Protein 5EX8 (pdb70)

Sequence (414 aa):
IPNPLLGLDSTEENLYFQGIDPFTMFEEINVVRASQLHRRDRFDPVPELHSLMKEGGLTVLGTEDSTEGRTAWLATGIDEVRRQVLGSDDKFSARLLYGGTAAGITWPGFLTQYDPPEHTRLRRMVVPAFSHHRRMQKFRPRVEQIVQDSLDTIESLGGPVDFVPHFGWAIATPATCDFLGIPRDDQADDLARILLASRRTDRSDKRRTAAGNKFMTYMKQHVAQSRRGSGDDLFGIVGRENGDAITDAELTGVAAFVMGAAADQQVVARLLAAGAWLMMVEQPAQFALLRREKPETVPEWLDETMRYLTTDEKTHPRVATQDVRIGNQLVKAGDTVTCSLLAANRPNYPSAEDEEFDITREKAEHLAFGHGIHHCLGRAMAELMFKVSIPALAHRFPTLRLADPQREITLGPPPFFDVEALLLDW

InterPro domains:
  IPR001128 Cytochrome P450 [PF00067] (268-363)
  IPR002397 Cytochrome P450, B-class [PR00359] (88-99)
  IPR002397 Cytochrome P450, B-class [PR00359] (152-167)
  IPR002397 Cytochrome P450, B-class [PR00359] (188-210)
  IPR002397 Cytochrome P450, B-class [PR00359] (267-278)
  IPR002397 Cytochrome P450, B-class [PR00359] (285-312)
  IPR002397 Cytochrome P450, B-class [PR00359] (333-342)
  IPR002397 Cytochrome P450, B-class [PR00359] (342-353)
  IPR017972 Cytochrome P450, conserved site [PS00086] (335-344)
  IPR036396 Cytochrome P450 superfamily [G3DSA:1.10.630.10] (1-391)
  IPR036396 Cytochrome P450 superfamily [SSF48264] (13-379)

Nearest PDB structures (foldseek):
  5ex9-assembly1_A  TM=1.002E+00  e=5.862E-65  Streptomyces toyocaensis
  5hh3-assembly1_C  TM=9.593E-01  e=1.084E-50  Actinoplanes teichomyceticus
  5hh3-assembly1_A  TM=9.796E-01  e=7.971E-49  Actinoplanes teichomyceticus
  3o1a-assembly1_A  TM=9.294E-01  e=1.747E-32  Actinoplanes teichomyceticus
  3oo3-assembly1_A  TM=9.298E-01  e=1.167E-30  Actinoplanes teichomyceticus

Radius of gyration: 22.03 Å; Cα contacts (8 Å, |Δi|>4): 649; chains: 1; bounding box: 57×55×49 Å

Organism: Streptomyces toyocaensis (NCBI:txid55952)

B-factor: mean 35.91, std 12.53, range [13.28, 90.23]

CATH classification: 1.10.630.10

Solvent-accessible surface area: 20216 Å² total; per-residue (Å²): 166,39,77,90,160,152,34,178,61,95,51,86,39,96,106,111,177,74,28,74,102,90,80,34,20,51,86,24,8,79,40,80,6,30,99,22,0,110,23,69,101,4,28,0,17,88,112,0,43,63,26,32,160,128,31,18,13,13,81,18,5,88,37,143,59,125,148,27,111,21,4,20,0,0,7,20,61,113,26,0,114,82,1,10,51,32,138,72,22,4,5,52,63,44,68,29,46,114,110,44,60,75,75,129,52,3,45,22,24,1,5,15,67,106,69,4,47,124,2,31,177,17,0,64,45,3,14,41,136,174,61,7,138,129,26,94,86,71,0,72,100,4,0,82,74,7,0,71,65,0,89,99,108,34,33,77,6,38,0,23,67,56,0,0,57,34,0,0,25,19,0,4,1,33,15,0,36,5,66,121,140,46,7,83,64,5,31,145,13,14,91,36,27,70,72,32,230,42,110,173,155,98,83,60,11,21,86,120,7,66,70,52,0,114,108,15,0,53,133,18,6,172,28,114,29,115,19,2,0,0,6,0,5,118,106,36,34,131,51,1,72,56,51,24,0,2,11,5,0,18,85,8,5,9,54,28,2,20,65,14,3,53,10,1,1,0,1,0,3,2,10,18,51,61,76,81,38,6,40,57,5,65,112,99,67,126,77,1,108,53,26,20,35,1,0,5,7,14,0,0,19,51,1,58,17,84,34,18,10,2,66,94,78,12,144,0,40,127,67,75,0,104,58,20,6,15,0,8,0,0,4,0,1,1,0,0,55,78,40,84,35,94,100,4,86,9,53,1,74,62,139,95,16,88,25,16,12,26,20,46,24,90,41,82,48,36,19,90,10,12,10,29,7,2,0,89,10,0,0,29,17,0,6,111,65,8,79,87,16,122,25,36,54,92,158,120,130,29,84,39,7,78,25,41,3,26,6,92,43,2,67,0,29,77

Secondary structure (DSSP, 8-state):
---TTT---HHHH---TT--HHHHHHHHHHHHHHHTT-EETTEEPHHHHHHHHT-SEEEEEE-SSTT--EEEEE-SHHHHHHHHH-TTEESGGGSS-TT---SSTT-GGG--TTHHHHHHHHHGGGGSHHHHHHHHHHHHHHHHHHHHHHHHH-SSEEHIIIIIIHHHHHHHHHHTT--HHHHHHHHHHHHHHHH-S-HHHHHHHHHHHHHHHHHHHHHHTTS--SSHHHHHHHHHGGGS-HHHHHHHHHHIIIIIHHHHHHHHHHHHHHHHHSHHHHHHHHH-GGG-TTHHHHHHHHH-SS-BPPPEEESS-EEETTEEEPTT-EEEEBHHHHH-TT-SSTTTS--TT-SS----TT--STTS-TTHHHHHHHHHHHHHHHHHH-TT-EES-TTSPPPB-SSS--B---EEE-

Structure (mmCIF, N/CA/C/O backbone):
data_5EX8
#
_entry.id   5EX8
#
_cell.length_a   110.050
_cell.length_b   110.050
_cell.length_c   93.650
_cell.angle_alpha   90.00
_cell.angle_beta   90.00
_cell.angle_gamma   120.00
#
_symmetry.space_group_name_H-M   'P 31 2 1'
#
loop_
_entity.id
_entity.type
_entity.pdbx_description
1 polymer 'Cytochrome P450'
2 non-polymer 'PROTOPORPHYRIN IX CONTAINING FE'
3 non-polymer 1,2-ETHANEDIOL
4 water water
#
loop_
_atom_site.group_PDB
_atom_site.id
_atom_site.type_symbol
_atom_site.label_atom_id
_atom_site.label_alt_id
_atom_site.label_comp_id
_atom_site.label_asym_id
_atom_site.label_entity_id
_atom_site.label_seq_id
_atom_site.pdbx_PDB_ins_code
_atom_site.Cartn_x
_atom_site.Cartn_y
_atom_site.Cartn_z
_atom_site.occupancy
_atom_site.B_iso_or_equiv
_atom_site.auth_seq_id
_atom_site.auth_comp_id
_atom_site.auth_asym_id
_atom_site.auth_atom_id
_atom_site.pdbx_PDB_model_num
ATOM 1 N N . ILE A 1 11 ? 39.771 11.823 -19.507 1.00 58.24 -22 ILE A N 1
ATOM 2 C CA . ILE A 1 11 ? 40.169 11.762 -20.945 1.00 56.96 -22 ILE A CA 1
ATOM 3 C C . ILE A 1 11 ? 41.612 12.232 -21.112 1.00 54.10 -22 ILE A C 1
ATOM 4 O O . ILE A 1 11 ? 41.905 13.420 -20.934 1.00 54.71 -22 ILE A O 1
ATOM 9 N N . PRO A 1 12 ? 42.524 11.303 -21.450 1.00 51.66 -21 PRO A N 1
ATOM 10 C CA . PRO A 1 12 ? 43.896 11.710 -21.786 1.00 49.17 -21 PRO A CA 1
ATOM 11 C C . PRO A 1 12 ? 43.952 12.441 -23.128 1.00 48.70 -21 PRO A C 1
ATOM 12 O O . PRO A 1 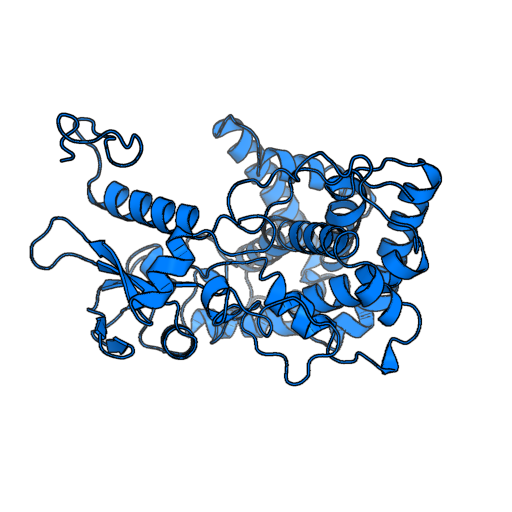12 ? 43.081 12.233 -23.982 1.00 49.92 -21 PRO A O 1
ATOM 16 N N . ASN A 1 13 ? 44.962 13.292 -23.304 1.00 47.05 -20 ASN A N 1
ATOM 17 C CA . ASN A 1 13 ? 45.164 13.997 -24.571 1.00 46.09 -20 ASN A CA 1
ATOM 18 C C . ASN A 1 13 ? 46.448 13.537 -25.286 1.00 43.65 -20 ASN A C 1
ATOM 19 O O . ASN A 1 13 ? 47.532 14.083 -25.042 1.00 43.27 -20 ASN A O 1
ATOM 24 N N . PRO A 1 14 ? 46.317 12.545 -26.191 1.00 42.44 -19 PRO A N 1
ATOM 25 C CA . PRO A 1 14 ? 47.465 11.902 -26.846 1.00 40.48 -19 PRO A CA 1
ATOM 26 C C . PRO A 1 14 ? 48.124 12.790 -27.905 1.00 39.76 -19 PRO A C 1
ATOM 27 O O . PRO A 1 14 ? 49.109 12.394 -28.526 1.00 38.97 -19 PRO A O 1
ATOM 31 N N . LEU A 1 15 ? 47.585 13.988 -28.098 1.00 39.85 -18 LEU A N 1
ATOM 32 C CA . LEU A 1 15 ? 48.209 14.966 -28.974 1.00 39.16 -18 LEU A CA 1
ATOM 33 C C . LEU A 1 15 ? 49.417 15.587 -28.278 1.00 38.20 -18 LEU A C 1
ATOM 34 O O . LEU A 1 15 ? 50.332 16.095 -28.925 1.00 38.23 -18 LEU A O 1
ATOM 39 N N . LEU A 1 16 ? 49.421 15.523 -26.952 1.00 37.41 -17 LEU A N 1
ATOM 40 C CA . LEU A 1 16 ? 50.377 16.283 -26.160 1.00 37.40 -17 LEU A CA 1
ATOM 41 C C . LEU A 1 16 ? 51.489 15.438 -25.538 1.00 36.41 -17 LEU A C 1
ATOM 42 O O . LEU A 1 16 ? 52.602 15.919 -25.359 1.00 37.64 -17 LEU A O 1
ATOM 47 N N . GLY A 1 17 ? 51.195 14.184 -25.226 1.00 35.23 -16 GLY A N 1
ATOM 48 C CA . GLY A 1 17 ? 52.133 13.337 -24.491 1.00 34.24 -16 GLY A CA 1
ATOM 49 C C . GLY A 1 17 ? 52.329 11.955 -25.083 1.00 33.15 -16 GLY A C 1
ATOM 50 O O . GLY A 1 17 ? 51.540 11.496 -25.913 1.00 32.95 -16 GLY A O 1
ATOM 51 N N . LEU A 1 18 ? 53.374 11.280 -24.612 1.00 32.74 -15 LEU A N 1
ATOM 52 C CA . LEU A 1 18 ? 53.834 10.033 -25.208 1.00 32.28 -15 LEU A CA 1
ATOM 53 C C . LEU A 1 18 ? 53.649 8.794 -24.323 1.00 32.55 -15 LEU A C 1
ATOM 54 O O . LEU A 1 18 ? 53.867 7.669 -24.780 1.00 32.61 -15 LEU A O 1
ATOM 59 N N . ASP A 1 19 ? 53.251 8.984 -23.073 1.00 33.04 -14 ASP A N 1
ATOM 60 C CA . ASP A 1 19 ? 53.163 7.849 -22.160 1.00 34.01 -14 ASP A CA 1
ATOM 61 C C . ASP A 1 19 ? 51.978 6.913 -22.435 1.00 34.64 -14 ASP A C 1
ATOM 62 O O . ASP A 1 19 ? 50.815 7.284 -22.223 1.00 34.61 -14 ASP A O 1
ATOM 67 N N . SER A 1 20 ? 52.305 5.701 -22.891 1.00 35.00 -13 SER A N 1
ATOM 68 C CA . SER A 1 20 ? 51.326 4.670 -23.243 1.00 36.55 -13 SER A CA 1
ATOM 69 C C . SER A 1 20 ? 50.332 4.379 -22.125 1.00 36.95 -13 SER A C 1
ATOM 70 O O . SER A 1 20 ? 49.121 4.315 -22.359 1.00 37.47 -13 SER A O 1
ATOM 73 N N . THR A 1 21 ? 50.853 4.205 -20.912 1.00 36.69 -12 THR A N 1
ATOM 74 C CA . THR A 1 21 ? 50.022 3.893 -19.752 1.00 37.85 -12 THR A CA 1
ATOM 75 C C . THR A 1 21 ? 49.024 5.017 -19.462 1.00 38.47 -12 THR A C 1
ATOM 76 O O . THR A 1 21 ? 47.840 4.758 -19.203 1.00 39.58 -12 THR A O 1
ATOM 80 N N . GLU A 1 22 ? 49.512 6.256 -19.563 1.00 38.19 -11 GLU A N 1
ATOM 81 C CA A GLU A 1 22 ? 48.697 7.438 -19.309 0.50 38.83 -11 GLU A CA 1
ATOM 82 C CA B GLU A 1 22 ? 48.712 7.452 -19.321 0.50 38.91 -11 GLU A CA 1
ATOM 83 C C . GLU A 1 22 ? 47.681 7.663 -20.424 1.00 39.94 -11 GLU A C 1
ATOM 84 O O . GLU A 1 22 ? 46.596 8.189 -20.178 1.00 41.51 -11 GLU A O 1
ATOM 95 N N . ASN A 1 23 ? 48.038 7.268 -21.643 1.00 39.35 -10 ASN A N 1
ATOM 96 C CA . ASN A 1 23 ? 47.233 7.562 -22.832 1.00 40.05 -10 ASN A CA 1
ATOM 97 C C . ASN A 1 23 ? 46.098 6.591 -23.139 1.00 40.98 -10 ASN A C 1
ATOM 98 O O . ASN A 1 23 ? 45.230 6.892 -23.963 1.00 41.79 -10 ASN A O 1
ATOM 103 N N . LEU A 1 24 ? 46.101 5.436 -22.478 1.00 40.48 -9 LEU A N 1
ATOM 104 C CA . LEU A 1 24 ? 45.070 4.435 -22.716 1.00 41.95 -9 LEU A CA 1
ATOM 105 C C . LEU A 1 24 ? 43.676 5.043 -22.616 1.00 43.63 -9 LEU A C 1
ATOM 106 O O . LEU A 1 24 ? 43.302 5.622 -21.596 1.00 43.94 -9 LEU A O 1
ATOM 111 N N . TYR A 1 25 ? 42.934 4.932 -23.710 1.00 44.89 -8 TYR A N 1
ATOM 112 C CA . TYR A 1 25 ? 41.545 5.349 -23.747 1.00 47.07 -8 TYR A CA 1
ATOM 113 C C . TYR A 1 25 ? 40.772 4.566 -24.800 1.00 48.60 -8 TYR A C 1
ATOM 114 O O . TYR A 1 25 ? 41.279 4.301 -25.887 1.00 48.09 -8 TYR A O 1
ATOM 123 N N . PHE A 1 26 ? 39.548 4.192 -24.447 1.00 50.81 -7 PHE A N 1
ATOM 124 C CA . PHE A 1 26 ? 38.571 3.654 -25.385 1.00 53.11 -7 PHE A CA 1
ATOM 125 C C . PHE A 1 26 ? 37.181 3.971 -24.836 1.00 56.11 -7 PHE A C 1
ATOM 126 O O . PHE A 1 26 ? 37.008 4.097 -23.617 1.00 56.29 -7 PHE A O 1
ATOM 134 N N . GLN A 1 27 ? 36.202 4.116 -25.727 1.00 58.32 -6 GLN A N 1
ATOM 135 C CA . GLN A 1 27 ? 34.828 4.386 -25.314 1.00 61.87 -6 GLN A CA 1
ATOM 136 C C . GLN A 1 27 ? 34.346 3.315 -24.330 1.00 63.60 -6 GLN A C 1
ATOM 137 O O . GLN A 1 27 ? 34.399 2.120 -24.628 1.00 64.20 -6 GLN A O 1
ATOM 143 N N . GLY A 1 28 ? 33.909 3.754 -23.151 1.00 64.47 -5 GLY A N 1
ATOM 144 C CA . GLY A 1 28 ? 33.432 2.846 -22.107 1.00 66.35 -5 GLY A CA 1
ATOM 145 C C . GLY A 1 28 ? 34.469 2.442 -21.071 1.00 63.57 -5 GLY A C 1
ATOM 146 O O . GLY A 1 28 ? 34.206 1.575 -20.237 1.00 64.90 -5 GLY A O 1
ATOM 147 N N . ILE A 1 29 ? 35.652 3.056 -21.123 1.00 59.75 -4 ILE A N 1
ATOM 148 C CA . ILE A 1 29 ? 36.695 2.811 -20.118 1.00 56.87 -4 ILE A CA 1
ATOM 149 C C . ILE A 1 29 ? 36.242 3.345 -18.755 1.00 58.00 -4 ILE A C 1
ATOM 150 O O . ILE A 1 29 ? 35.563 4.372 -18.686 1.00 59.56 -4 ILE A O 1
ATOM 155 N N . ASP A 1 30 ? 36.588 2.635 -17.683 1.00 57.29 -3 ASP A N 1
ATOM 156 C CA . ASP A 1 30 ? 36.267 3.108 -16.342 1.00 58.26 -3 ASP A CA 1
ATOM 157 C C . ASP A 1 30 ? 37.329 4.106 -15.891 1.00 55.22 -3 ASP A C 1
ATOM 158 O O . ASP A 1 30 ? 38.510 3.751 -15.791 1.00 52.35 -3 ASP A O 1
ATOM 163 N N . PRO A 1 31 ? 36.918 5.367 -15.644 1.00 56.42 -2 PRO A N 1
ATOM 164 C CA . PRO A 1 31 ? 37.857 6.419 -15.234 1.00 53.99 -2 PRO A CA 1
ATOM 165 C C . PRO A 1 31 ? 38.504 6.140 -13.875 1.00 52.78 -2 PRO A C 1
ATOM 166 O O . PRO A 1 31 ? 39.704 6.394 -13.707 1.00 50.12 -2 PRO A O 1
ATOM 170 N N . PHE A 1 32 ? 37.727 5.614 -12.926 1.00 54.81 -1 PHE A N 1
ATOM 171 C CA . PHE A 1 32 ? 38.260 5.301 -11.600 1.00 53.99 -1 PHE A CA 1
ATOM 172 C C . PHE A 1 32 ? 39.291 4.169 -11.652 1.00 51.06 -1 PHE A C 1
ATOM 173 O O . PHE A 1 32 ? 40.360 4.283 -11.054 1.00 48.56 -1 PHE A O 1
ATOM 181 N N . THR A 1 33 ? 38.969 3.096 -12.376 1.00 51.76 0 THR A N 1
ATOM 182 C CA . THR A 1 33 ? 39.918 2.009 -12.614 1.00 49.78 0 THR A CA 1
ATOM 183 C C . THR A 1 33 ? 41.239 2.556 -13.164 1.00 46.67 0 THR A C 1
ATOM 184 O O . THR A 1 33 ? 42.312 2.134 -12.744 1.00 44.27 0 THR A O 1
ATOM 188 N N . MET A 1 34 ? 41.147 3.514 -14.082 1.00 46.96 1 MET A N 1
ATOM 189 C CA . MET A 1 34 ? 42.331 4.118 -14.688 1.00 44.95 1 MET A CA 1
ATOM 190 C C . MET A 1 34 ? 43.163 4.960 -13.715 1.00 43.47 1 MET A C 1
ATOM 191 O O . MET A 1 34 ? 44.389 4.920 -13.759 1.00 41.03 1 MET A O 1
ATOM 196 N N . PHE A 1 35 ? 42.491 5.726 -12.858 1.00 45.16 2 PHE A N 1
ATOM 197 C CA . PHE A 1 35 ? 43.161 6.493 -11.805 1.00 44.55 2 PHE A CA 1
ATOM 198 C C . PHE A 1 35 ? 43.974 5.578 -10.875 1.00 42.86 2 PHE A C 1
ATOM 199 O O . PHE A 1 35 ? 45.148 5.838 -10.604 1.00 40.70 2 PHE A O 1
ATOM 207 N N . GLU A 1 36 ? 43.337 4.518 -10.388 1.00 43.92 3 GLU A N 1
ATOM 208 C CA . GLU A 1 36 ? 43.983 3.562 -9.501 1.00 43.27 3 GLU A CA 1
ATOM 209 C C . GLU A 1 36 ? 45.169 2.881 -10.180 1.00 40.70 3 GLU A C 1
ATOM 210 O O . GLU A 1 36 ? 46.250 2.780 -9.595 1.00 38.63 3 GLU A O 1
ATOM 216 N N . GLU A 1 37 ? 44.972 2.445 -11.421 1.00 40.68 4 GLU A N 1
ATOM 217 C CA . GLU A 1 37 ? 46.005 1.700 -12.124 1.00 39.47 4 GLU A CA 1
ATOM 218 C C . GLU A 1 37 ? 47.227 2.543 -12.500 1.00 36.86 4 GLU A C 1
ATOM 219 O O . GLU A 1 37 ? 48.355 2.077 -12.346 1.00 35.40 4 GLU A O 1
ATOM 225 N N . ILE A 1 38 ? 47.032 3.778 -12.961 1.00 36.39 5 ILE A N 1
ATOM 226 C CA . ILE A 1 38 ? 48.204 4.596 -13.266 1.00 34.41 5 ILE A CA 1
ATOM 227 C C . ILE A 1 38 ? 49.003 4.979 -12.005 1.00 32.57 5 ILE A C 1
ATOM 228 O O . ILE A 1 38 ? 50.226 5.049 -12.054 1.00 31.03 5 ILE A O 1
ATOM 233 N N . ASN A 1 39 ? 48.317 5.203 -10.886 1.00 32.82 6 ASN A N 1
ATOM 234 C CA . ASN A 1 39 ? 49.011 5.461 -9.627 1.00 31.93 6 ASN A CA 1
ATOM 235 C C . ASN A 1 39 ? 49.809 4.262 -9.111 1.00 30.38 6 ASN A C 1
ATOM 236 O O . ASN A 1 39 ? 50.915 4.437 -8.605 1.00 28.92 6 ASN A O 1
ATOM 241 N N . VAL A 1 40 ? 49.262 3.056 -9.286 1.00 30.55 7 VAL A N 1
ATOM 242 C CA . VAL A 1 40 ? 50.004 1.814 -9.008 1.00 29.54 7 VAL A CA 1
ATOM 243 C C . VAL A 1 40 ? 51.256 1.724 -9.897 1.00 28.17 7 VAL A C 1
ATOM 244 O O . VAL A 1 40 ? 52.344 1.400 -9.410 1.00 27.20 7 VAL A O 1
ATOM 248 N N . VAL A 1 41 ? 51.109 2.050 -11.183 1.00 28.05 8 VAL A N 1
ATOM 249 C CA . VAL A 1 41 ? 52.245 2.068 -12.110 1.00 27.39 8 VAL A CA 1
ATOM 250 C C . VAL A 1 41 ? 53.284 3.118 -11.692 1.00 26.89 8 VAL A C 1
ATOM 251 O O . VAL A 1 41 ? 54.489 2.847 -11.701 1.00 27.13 8 VAL A O 1
ATOM 255 N N . ARG A 1 42 ? 52.824 4.306 -11.320 1.00 26.97 9 ARG A N 1
ATOM 256 C CA . ARG A 1 42 ? 53.740 5.353 -10.858 1.00 26.65 9 ARG A CA 1
ATOM 257 C C . ARG A 1 42 ? 54.508 4.922 -9.621 1.00 25.55 9 ARG A C 1
ATOM 258 O O . ARG A 1 42 ? 55.723 5.104 -9.561 1.00 24.97 9 ARG A O 1
ATOM 266 N N . ALA A 1 43 ? 53.794 4.367 -8.638 1.00 25.01 10 ALA A N 1
ATOM 267 C CA . ALA A 1 43 ? 54.430 3.878 -7.414 1.00 24.47 10 ALA A CA 1
ATOM 268 C C . ALA A 1 43 ? 55.452 2.814 -7.743 1.00 23.50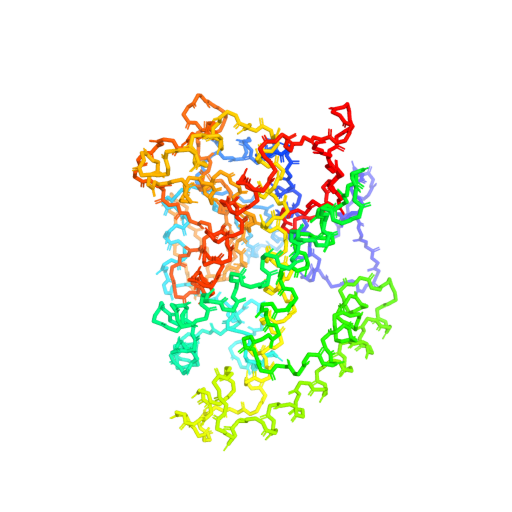 10 ALA A C 1
ATOM 269 O O . ALA A 1 43 ? 56.525 2.762 -7.137 1.00 23.00 10 ALA A O 1
ATOM 271 N N . SER A 1 44 ? 55.125 1.966 -8.720 1.00 23.48 11 SER A N 1
ATOM 272 C CA . SER A 1 44 ? 56.021 0.891 -9.109 1.00 23.50 11 SER A CA 1
ATOM 273 C C . SER A 1 44 ? 57.289 1.398 -9.807 1.00 23.50 11 SER A C 1
ATOM 274 O O . SER A 1 44 ? 58.405 0.962 -9.487 1.00 23.32 11 SER A O 1
ATOM 277 N N . GLN A 1 45 ? 57.120 2.316 -10.754 1.00 23.81 12 GLN A N 1
ATOM 278 C CA . GLN A 1 45 ? 58.258 2.949 -11.424 1.00 24.59 12 GLN A CA 1
ATOM 279 C C . GLN A 1 45 ? 59.238 3.570 -10.417 1.00 24.04 12 GLN A C 1
ATOM 280 O O . GLN A 1 45 ? 60.459 3.434 -10.564 1.00 23.89 12 GLN A O 1
ATOM 286 N N . LEU A 1 46 ? 58.688 4.219 -9.388 1.00 23.72 13 LEU A N 1
ATOM 287 C CA . LEU A 1 46 ? 59.481 4.886 -8.351 1.00 23.77 13 LEU A CA 1
ATOM 288 C C . LEU A 1 46 ? 60.262 3.915 -7.479 1.00 23.71 13 LEU A C 1
ATOM 289 O O . LEU A 1 46 ? 61.208 4.315 -6.778 1.00 24.01 13 LEU A O 1
ATOM 294 N N . HIS A 1 47 ? 59.886 2.635 -7.529 1.00 23.02 14 HIS A N 1
ATOM 295 C CA . HIS A 1 47 ? 60.529 1.631 -6.685 1.00 22.41 14 HIS A CA 1
ATOM 296 C C . HIS A 1 47 ? 61.254 0.538 -7.451 1.00 23.24 14 HIS A C 1
ATOM 297 O O . HIS A 1 47 ? 61.477 -0.562 -6.943 1.00 23.09 14 HIS A O 1
ATOM 304 N N . ARG A 1 48 ? 61.632 0.863 -8.682 1.00 23.66 15 ARG A N 1
ATOM 305 C CA . ARG A 1 48 ? 62.680 0.132 -9.365 1.00 24.62 15 ARG A CA 1
ATOM 306 C C . ARG A 1 48 ? 63.994 0.505 -8.681 1.00 24.80 15 ARG A C 1
ATOM 307 O O . ARG A 1 48 ? 64.024 1.389 -7.799 1.00 23.37 15 ARG A O 1
ATOM 315 N N . ARG A 1 49 ? 65.065 -0.185 -9.056 1.00 24.85 16 ARG A N 1
ATOM 316 C CA . ARG A 1 49 ? 66.342 0.004 -8.404 1.00 26.32 16 ARG A CA 1
ATOM 317 C C . ARG A 1 49 ? 67.439 0.294 -9.412 1.00 28.63 16 ARG A C 1
ATOM 318 O O . ARG A 1 49 ? 67.363 -0.087 -10.588 1.00 28.50 16 ARG A O 1
ATOM 326 N N . ASP A 1 50 ? 68.442 1.016 -8.933 1.00 30.82 17 ASP A N 1
ATOM 327 C CA . ASP A 1 50 ? 69.639 1.315 -9.703 1.00 34.46 17 ASP A CA 1
ATOM 328 C C . ASP A 1 50 ? 70.693 0.554 -8.942 1.00 35.91 17 ASP A C 1
ATOM 329 O O . ASP A 1 50 ? 71.213 1.031 -7.938 1.00 36.42 17 ASP A O 1
ATOM 334 N N . ARG A 1 51 ? 70.970 -0.657 -9.415 1.00 37.45 18 ARG A N 1
ATOM 335 C CA . ARG A 1 51 ? 71.698 -1.668 -8.646 1.00 38.99 18 ARG A CA 1
ATOM 336 C C . ARG A 1 51 ? 71.035 -1.857 -7.276 1.00 36.76 18 ARG A C 1
ATOM 337 O O . ARG A 1 51 ? 69.877 -2.252 -7.228 1.00 34.50 18 ARG A O 1
ATOM 345 N N . PHE A 1 52 ? 71.725 -1.553 -6.177 1.00 25.25 19 PHE A N 1
ATOM 346 C CA . PHE A 1 52 ? 71.109 -1.628 -4.847 1.00 24.74 19 PHE A CA 1
ATOM 347 C C . PHE A 1 52 ? 70.416 -0.331 -4.408 1.00 24.31 19 PHE A C 1
ATOM 348 O O . PHE A 1 52 ? 69.839 -0.267 -3.322 1.00 24.02 19 PHE A O 1
ATOM 356 N N . ASP A 1 53 ? 70.458 0.691 -5.257 1.00 24.92 20 ASP A N 1
ATOM 357 C CA . ASP A 1 53 ? 70.066 2.043 -4.840 1.00 24.62 20 ASP A CA 1
ATOM 358 C C . ASP A 1 53 ? 68.666 2.471 -5.300 1.00 23.62 20 ASP A C 1
ATOM 359 O O . ASP A 1 53 ? 68.118 1.902 -6.251 1.00 23.56 20 ASP A O 1
ATOM 364 N N . PRO A 1 54 ? 68.074 3.475 -4.621 1.00 23.05 21 PRO A N 1
ATOM 365 C CA . PRO A 1 54 ? 66.857 4.074 -5.168 1.00 22.32 21 PRO A CA 1
ATOM 366 C C . PRO A 1 54 ? 67.157 4.699 -6.532 1.00 23.21 21 PRO A C 1
ATOM 367 O O . PRO A 1 54 ? 68.293 5.103 -6.784 1.00 24.05 21 PRO A O 1
ATOM 371 N N . VAL A 1 55 ? 66.160 4.776 -7.403 1.00 22.93 22 VAL A N 1
ATOM 372 C CA . VAL A 1 55 ? 66.356 5.402 -8.718 1.00 24.22 22 VAL A CA 1
ATOM 373 C C . VAL A 1 55 ? 66.313 6.922 -8.548 1.00 25.06 22 VAL A C 1
ATOM 374 O O . VAL A 1 55 ? 65.766 7.401 -7.554 1.00 24.43 22 VAL A O 1
ATOM 378 N N . PRO A 1 56 ? 66.908 7.679 -9.492 1.00 26.71 23 PRO A N 1
ATOM 379 C CA . PRO A 1 56 ? 66.949 9.139 -9.322 1.00 28.21 23 PRO A CA 1
ATOM 380 C C . PRO A 1 56 ? 65.591 9.800 -9.069 1.00 28.52 23 PRO A C 1
ATOM 381 O O . PRO A 1 56 ? 65.535 10.751 -8.303 1.00 29.33 23 PRO A O 1
ATOM 385 N N . GLU A 1 57 ? 64.515 9.294 -9.681 1.00 28.75 24 GLU A N 1
ATOM 386 C CA . GLU A 1 57 ? 63.176 9.876 -9.504 1.00 29.26 24 GLU A CA 1
ATOM 387 C C . GLU A 1 57 ? 62.712 9.801 -8.046 1.00 28.59 24 GLU A C 1
ATOM 388 O O . GLU A 1 57 ? 62.087 10.742 -7.538 1.00 28.98 24 GLU A O 1
ATOM 394 N N . LEU A 1 58 ? 62.999 8.683 -7.380 1.00 26.93 25 LEU A N 1
ATOM 395 C CA . LEU A 1 58 ? 62.640 8.560 -5.970 1.00 26.42 25 LEU A CA 1
ATOM 396 C C . LEU A 1 58 ? 63.513 9.468 -5.102 1.00 27.08 25 LEU A C 1
ATOM 397 O O . LEU A 1 58 ? 63.010 10.115 -4.194 1.00 27.51 25 LEU A O 1
ATOM 402 N N . HIS A 1 59 ? 64.810 9.497 -5.389 1.00 27.93 26 HIS A N 1
ATOM 403 C CA . HIS A 1 59 ? 65.745 10.379 -4.696 1.00 29.23 26 HIS A CA 1
ATOM 404 C C . HIS A 1 59 ? 65.309 11.838 -4.776 1.00 30.74 26 HIS A C 1
ATOM 405 O O . HIS A 1 59 ? 65.376 12.564 -3.781 1.00 32.07 26 HIS A O 1
ATOM 412 N N . SER A 1 60 ? 64.849 12.255 -5.954 1.00 30.92 27 SER A N 1
ATOM 413 C CA . SER A 1 60 ? 64.354 13.611 -6.160 1.00 32.70 27 SER A CA 1
ATOM 414 C C . SER A 1 60 ? 63.086 13.853 -5.369 1.00 32.13 27 SER A C 1
ATOM 415 O O . SER A 1 60 ? 62.926 14.904 -4.764 1.00 33.08 27 SER A O 1
ATOM 418 N N . LEU A 1 61 ? 62.196 12.865 -5.370 1.00 30.52 28 LEU A N 1
ATOM 419 C CA . LEU A 1 61 ? 60.914 12.983 -4.702 1.00 30.63 28 LEU A CA 1
ATOM 420 C C . LEU A 1 61 ? 61.106 13.094 -3.198 1.00 30.04 28 LEU A C 1
ATOM 421 O O . LEU A 1 61 ? 60.390 13.841 -2.521 1.00 31.29 28 LEU A O 1
ATOM 426 N N . MET A 1 62 ? 62.090 12.360 -2.687 1.00 28.34 29 MET A N 1
ATOM 427 C CA . MET A 1 62 ? 62.408 12.372 -1.256 1.00 27.73 29 MET A CA 1
ATOM 428 C C . MET A 1 62 ? 62.792 13.771 -0.762 1.00 29.45 29 MET A C 1
ATOM 429 O O . MET A 1 62 ? 62.481 14.134 0.370 1.00 29.89 29 MET A O 1
ATOM 434 N N . LYS A 1 63 ? 63.459 14.535 -1.622 1.00 29.84 30 LYS A N 1
ATOM 435 C CA . LYS A 1 63 ? 63.913 15.885 -1.305 1.00 32.87 30 LYS A CA 1
ATOM 436 C C . LYS A 1 63 ? 62.753 16.873 -1.188 1.00 33.91 30 LYS A C 1
ATOM 437 O O . LYS A 1 63 ? 62.890 17.920 -0.566 1.00 35.39 30 LYS A O 1
ATOM 443 N N . GLU A 1 64 ? 61.610 16.518 -1.774 1.00 33.45 31 GLU A N 1
ATOM 444 C CA . GLU A 1 64 ? 60.446 17.405 -1.808 1.00 35.62 31 GLU A CA 1
ATOM 445 C C . GLU A 1 64 ? 59.783 17.570 -0.443 1.00 35.94 31 GLU A C 1
ATOM 446 O O . GLU A 1 64 ? 59.138 18.586 -0.185 1.00 37.72 31 GLU A O 1
ATOM 452 N N . GLY A 1 65 ? 59.981 16.589 0.433 1.00 34.26 32 GLY A N 1
ATOM 453 C CA . GLY A 1 65 ? 59.267 16.519 1.703 1.00 35.05 32 GLY A CA 1
ATOM 454 C C . GLY A 1 65 ? 58.887 15.086 2.005 1.00 33.03 32 GLY A C 1
ATOM 455 O O . GLY A 1 65 ? 59.066 14.194 1.164 1.00 32.01 32 GLY A O 1
ATOM 456 N N . GLY A 1 66 ? 58.361 14.860 3.205 1.00 33.33 33 GLY A N 1
ATOM 457 C CA . GLY A 1 66 ? 58.053 13.509 3.674 1.00 31.12 33 GLY A CA 1
ATOM 458 C C . GLY A 1 66 ? 56.811 12.868 3.084 1.00 30.46 33 GLY A C 1
ATOM 459 O O . GLY A 1 66 ? 56.605 11.661 3.238 1.00 28.85 33 GLY A O 1
ATOM 460 N N . LEU A 1 67 ? 55.983 13.669 2.419 1.00 31.59 34 LEU A N 1
ATOM 461 C CA . LEU A 1 67 ? 54.729 13.198 1.834 1.00 31.66 34 LEU A CA 1
ATOM 462 C C . LEU A 1 67 ? 54.441 14.000 0.580 1.00 32.80 34 LEU A C 1
ATOM 463 O O . LEU A 1 67 ? 54.315 15.227 0.642 1.00 34.39 34 LEU A O 1
ATOM 468 N N . THR A 1 68 ? 54.339 13.312 -0.556 1.00 31.74 35 THR A N 1
ATOM 469 C CA . THR A 1 68 ? 54.100 13.982 -1.836 1.00 33.39 35 THR A CA 1
ATOM 470 C C . THR A 1 68 ? 52.929 13.362 -2.567 1.00 33.45 35 THR A C 1
ATOM 471 O O . THR A 1 68 ? 52.509 12.253 -2.250 1.00 32.08 35 THR A O 1
ATOM 475 N N . VAL A 1 69 ? 52.421 14.095 -3.552 1.00 35.84 36 VAL A N 1
ATOM 476 C CA . VAL A 1 69 ? 51.312 13.659 -4.386 1.00 37.01 36 VAL A CA 1
ATOM 477 C C . VAL A 1 69 ? 51.837 12.743 -5.495 1.00 36.30 36 VAL A C 1
ATOM 478 O O . VAL A 1 69 ? 52.605 13.173 -6.364 1.00 36.67 36 VAL A O 1
ATOM 482 N N . LEU A 1 70 ? 51.436 11.476 -5.443 1.00 35.32 37 LEU A N 1
ATOM 483 C CA . LEU A 1 70 ? 51.655 10.560 -6.559 1.00 35.26 37 LEU A CA 1
ATOM 484 C C . LEU A 1 70 ? 50.746 10.933 -7.711 1.00 37.41 37 LEU A C 1
ATOM 485 O O . LEU A 1 70 ? 51.169 10.954 -8.862 1.00 38.09 37 LEU A O 1
ATOM 490 N N . GLY A 1 71 ? 49.488 11.213 -7.390 1.00 39.11 38 GLY A N 1
ATOM 491 C CA . GLY A 1 71 ? 48.485 11.476 -8.404 1.00 41.92 38 GLY A CA 1
ATOM 492 C C . GLY A 1 71 ? 47.175 11.932 -7.812 1.00 44.48 38 GLY A C 1
ATOM 493 O O . GLY A 1 71 ? 46.933 11.791 -6.612 1.00 43.06 38 GLY A O 1
ATOM 494 N N . THR A 1 72 ? 46.316 12.461 -8.674 1.00 48.25 39 THR A N 1
ATOM 495 C CA . THR A 1 72 ? 45.075 13.079 -8.240 1.00 51.98 39 THR A CA 1
ATOM 496 C C . THR A 1 72 ? 43.948 12.720 -9.219 1.00 55.20 39 THR A C 1
ATOM 497 O O . THR A 1 72 ? 44.205 12.401 -10.382 1.00 56.17 39 THR A O 1
ATOM 501 N N . GLU A 1 73 ? 42.705 12.740 -8.750 1.00 57.69 40 GLU A N 1
ATOM 502 C CA . GLU A 1 73 ? 41.575 12.412 -9.613 1.00 61.14 40 GLU A CA 1
ATOM 503 C C . GLU A 1 73 ? 41.118 13.674 -10.348 1.00 64.97 40 GLU A C 1
ATOM 504 O O . GLU A 1 73 ? 41.277 14.782 -9.834 1.00 65.68 40 GLU A O 1
ATOM 510 N N . ASP A 1 74 ? 40.557 13.503 -11.546 1.00 68.05 41 ASP A N 1
ATOM 511 C CA . ASP A 1 74 ? 40.167 14.630 -12.406 1.00 72.17 41 ASP A CA 1
ATOM 512 C C . ASP A 1 74 ? 39.062 15.514 -11.807 1.00 75.26 41 ASP A C 1
ATOM 513 O O . ASP A 1 74 ? 38.885 16.673 -12.208 1.00 78.07 41 ASP A O 1
ATOM 518 N N . SER A 1 75 ? 38.338 14.941 -10.847 1.00 74.85 42 SER A N 1
ATOM 519 C CA . SER A 1 75 ? 37.161 15.544 -10.230 1.00 77.92 42 SER A CA 1
ATOM 520 C C . SER A 1 75 ? 37.489 16.753 -9.351 1.00 78.07 42 SER A C 1
ATOM 521 O O . SER A 1 75 ? 38.588 16.852 -8.801 1.00 75.30 42 SER A O 1
ATOM 524 N N . THR A 1 76 ? 36.535 17.678 -9.247 1.00 81.89 43 THR A N 1
ATOM 525 C CA . THR A 1 76 ? 36.502 18.636 -8.143 1.00 82.47 43 THR A CA 1
ATOM 526 C C . THR A 1 76 ? 36.227 17.794 -6.892 1.00 80.15 43 THR A C 1
ATOM 527 O O . THR A 1 76 ? 35.279 16.996 -6.867 1.00 81.31 43 THR A O 1
ATOM 531 N N . GLU A 1 77 ? 37.066 17.961 -5.871 1.00 77.06 44 GLU A N 1
ATOM 532 C CA . GLU A 1 77 ? 36.963 17.183 -4.631 1.00 74.50 44 GLU A CA 1
ATOM 533 C C . GLU A 1 77 ? 37.019 15.678 -4.921 1.00 71.43 44 GLU A C 1
ATOM 534 O O . GLU A 1 77 ? 36.190 14.898 -4.438 1.00 72.08 44 GLU A O 1
ATOM 540 N N . GLY A 1 78 ? 37.997 15.289 -5.733 1.00 68.19 45 GLY A N 1
ATOM 541 C CA . GLY A 1 78 ? 38.268 13.886 -6.007 1.00 64.34 45 GLY A CA 1
ATOM 542 C C . GLY A 1 78 ? 39.419 13.398 -5.155 1.00 59.37 45 GLY A C 1
ATOM 543 O O . GLY A 1 78 ? 40.010 14.163 -4.388 1.00 58.63 45 GLY A O 1
ATOM 544 N N . ARG A 1 79 ? 39.750 12.121 -5.308 1.00 55.99 46 ARG A N 1
ATOM 545 C CA . ARG A 1 79 ? 40.738 11.473 -4.456 1.00 51.43 46 ARG A CA 1
ATOM 546 C C . ARG A 1 79 ? 42.176 11.817 -4.840 1.00 48.04 46 ARG A C 1
ATOM 547 O O . ARG A 1 79 ? 42.476 12.056 -6.008 1.00 48.15 46 ARG A O 1
ATOM 555 N N . THR A 1 80 ? 43.046 11.852 -3.834 1.00 44.66 47 THR A N 1
ATOM 556 C CA . THR A 1 80 ? 44.484 11.996 -4.028 1.00 41.69 47 THR A CA 1
ATOM 557 C C . THR A 1 80 ? 45.215 10.739 -3.552 1.00 38.44 47 THR A C 1
ATOM 558 O O . THR A 1 80 ? 44.900 10.197 -2.491 1.00 37.58 47 THR A O 1
ATOM 562 N N . ALA A 1 81 ? 46.184 10.287 -4.348 1.00 36.35 48 ALA A N 1
ATOM 563 C CA . ALA A 1 81 ? 47.114 9.245 -3.943 1.00 33.64 48 ALA A CA 1
ATOM 564 C C . ALA A 1 81 ? 48.451 9.867 -3.521 1.00 32.23 48 ALA A C 1
ATOM 565 O O . ALA A 1 81 ? 49.064 10.634 -4.269 1.00 32.29 48 ALA A O 1
ATOM 567 N N . TRP A 1 82 ? 48.879 9.539 -2.308 1.00 30.92 49 TRP A N 1
ATOM 568 C CA . TRP A 1 82 ? 50.075 10.101 -1.709 1.00 30.28 49 TRP A CA 1
ATOM 569 C C . TRP A 1 82 ? 51.142 9.021 -1.559 1.00 28.37 49 TRP A C 1
ATOM 570 O O . TRP A 1 82 ? 50.828 7.830 -1.371 1.00 27.64 49 TRP A O 1
ATOM 581 N N . LEU A 1 83 ? 52.398 9.452 -1.615 1.00 27.82 50 LEU A N 1
ATOM 582 C CA . LEU A 1 83 ? 53.537 8.624 -1.235 1.00 26.12 50 LEU A CA 1
ATOM 583 C C . LEU A 1 83 ? 54.213 9.212 -0.005 1.00 26.32 50 LEU A C 1
ATOM 584 O O . LEU A 1 83 ? 54.594 10.387 0.003 1.00 26.69 50 LEU A O 1
ATOM 589 N N . ALA A 1 84 ? 54.367 8.389 1.027 1.00 26.14 51 ALA A N 1
ATOM 590 C CA . ALA A 1 84 ? 55.102 8.771 2.225 1.00 26.93 51 ALA A CA 1
ATOM 591 C C . ALA A 1 84 ? 56.526 8.237 2.126 1.00 25.95 51 ALA A C 1
ATOM 592 O O . ALA A 1 84 ? 56.726 7.051 1.891 1.00 24.98 51 ALA A O 1
ATOM 594 N N . THR A 1 85 ? 57.508 9.122 2.291 1.00 26.92 52 THR A N 1
ATOM 595 C CA . THR A 1 85 ? 58.926 8.770 2.126 1.00 26.40 52 THR A CA 1
ATOM 596 C C . THR A 1 85 ? 59.723 9.066 3.393 1.00 27.36 52 THR A C 1
ATOM 597 O O . THR A 1 85 ? 60.766 8.450 3.641 1.00 26.75 52 THR A O 1
ATOM 601 N N . GLY A 1 86 ? 59.236 10.025 4.185 1.00 28.79 53 GLY A N 1
ATOM 602 C CA . GLY A 1 86 ? 59.874 10.367 5.456 1.00 30.48 53 GLY A CA 1
ATOM 603 C C . GLY A 1 86 ? 59.616 9.278 6.477 1.00 30.69 53 GLY A C 1
ATOM 604 O O . GLY A 1 86 ? 58.512 8.746 6.554 1.00 29.98 53 GLY A O 1
ATOM 605 N N . ILE A 1 87 ? 60.640 8.938 7.255 1.00 31.56 54 ILE A N 1
ATOM 606 C CA . ILE A 1 87 ? 60.491 7.980 8.350 1.00 32.37 54 ILE A CA 1
ATOM 607 C C . ILE A 1 87 ? 59.324 8.332 9.281 1.00 33.05 54 ILE A C 1
ATOM 608 O O . ILE A 1 87 ? 58.513 7.465 9.615 1.00 32.78 54 ILE A O 1
ATOM 613 N N . ASP A 1 88 ? 59.241 9.602 9.678 1.00 34.38 55 ASP A N 1
ATOM 614 C CA . ASP A 1 88 ? 58.182 10.073 10.565 1.00 35.46 55 ASP A CA 1
ATOM 615 C C . ASP A 1 88 ? 56.802 9.871 9.932 1.00 34.17 55 ASP A C 1
ATOM 616 O O . ASP A 1 88 ? 55.888 9.390 10.588 1.00 34.22 55 ASP A O 1
ATOM 621 N N . GLU A 1 89 ? 56.666 10.229 8.657 1.00 32.96 56 GLU A N 1
ATOM 622 C CA . GLU A 1 89 ? 55.388 10.112 7.953 1.00 32.42 56 GLU A CA 1
ATOM 623 C C . GLU A 1 89 ? 54.976 8.654 7.760 1.00 30.77 56 GLU A C 1
ATOM 624 O O . GLU A 1 89 ? 53.798 8.321 7.897 1.00 30.82 56 GLU A O 1
ATOM 630 N N . VAL A 1 90 ? 55.952 7.800 7.448 1.00 29.34 57 VAL A N 1
ATOM 631 C CA . VAL A 1 90 ? 55.701 6.376 7.191 1.00 28.26 57 VAL A CA 1
ATOM 632 C C . VAL A 1 90 ? 55.217 5.687 8.457 1.00 29.27 57 VAL A C 1
ATOM 633 O O . VAL A 1 90 ? 54.189 4.992 8.435 1.00 29.53 57 VAL A O 1
ATOM 637 N N . ARG A 1 91 ? 55.926 5.916 9.570 1.00 30.33 58 ARG A N 1
ATOM 638 C CA A ARG A 1 91 ? 55.531 5.354 10.864 0.70 31.48 58 ARG A CA 1
ATOM 639 C CA B ARG A 1 91 ? 55.530 5.348 10.860 0.30 31.35 58 ARG A CA 1
ATOM 640 C C . ARG A 1 91 ? 54.160 5.867 11.287 1.00 32.63 58 ARG A C 1
ATOM 641 O O . ARG A 1 91 ? 53.334 5.107 11.810 1.00 33.16 58 ARG A O 1
ATOM 656 N N . GLN A 1 92 ? 53.913 7.155 11.050 1.00 33.18 59 GLN A N 1
ATOM 657 C CA . GLN A 1 92 ? 52.637 7.773 11.427 1.00 34.21 59 GLN A CA 1
ATOM 658 C C . GLN A 1 92 ? 51.482 7.154 10.636 1.00 33.45 59 GLN A C 1
ATOM 659 O O . GLN A 1 92 ? 50.451 6.785 11.213 1.00 34.58 59 GLN A O 1
ATOM 665 N N . VAL A 1 93 ? 51.653 7.039 9.319 1.00 31.88 60 VAL A N 1
ATOM 666 C CA . VAL A 1 93 ? 50.632 6.404 8.477 1.00 31.27 60 VAL A CA 1
ATOM 667 C C . VAL A 1 93 ? 50.392 4.948 8.898 1.00 30.62 60 VAL A C 1
ATOM 668 O O . VAL A 1 93 ? 49.255 4.565 9.165 1.00 31.98 60 VAL A O 1
ATOM 672 N N . LEU A 1 94 ? 51.464 4.162 8.996 1.00 28.99 61 LEU A N 1
ATOM 673 C CA . LEU A 1 94 ? 51.348 2.721 9.229 1.00 28.54 61 LEU A CA 1
ATOM 674 C C . LEU A 1 94 ? 50.865 2.369 10.639 1.00 29.96 61 LEU A C 1
ATOM 675 O O . LEU A 1 94 ? 50.296 1.306 10.851 1.00 30.41 61 LEU A O 1
ATOM 680 N N . GLY A 1 95 ? 51.089 3.271 11.591 1.00 31.14 62 GLY A N 1
ATOM 681 C CA . GLY A 1 95 ? 50.657 3.064 12.972 1.00 33.08 62 GLY A CA 1
ATOM 682 C C . GLY A 1 95 ? 49.284 3.630 13.300 1.00 34.90 62 GLY A C 1
ATOM 683 O O . GLY A 1 95 ? 48.763 3.402 14.389 1.00 36.36 62 GLY A O 1
ATOM 684 N N . SER A 1 96 ? 48.689 4.356 12.356 1.00 34.48 63 SER A N 1
ATOM 685 C CA . SER A 1 96 ? 47.426 5.069 12.613 1.00 36.56 63 SER A CA 1
ATOM 686 C C . SER A 1 96 ? 46.166 4.214 12.405 1.00 37.56 63 SER A C 1
ATOM 687 O O . SER A 1 96 ? 46.097 3.406 11.467 1.00 36.22 63 SER A O 1
ATOM 690 N N . ASP A 1 97 ? 45.170 4.428 13.266 1.00 39.93 64 ASP A N 1
ATOM 691 C CA A ASP A 1 97 ? 43.904 3.698 13.164 0.50 41.14 64 ASP A CA 1
ATOM 692 C CA B ASP A 1 97 ? 43.889 3.721 13.203 0.50 41.74 64 ASP A CA 1
ATOM 693 C C . ASP A 1 97 ? 42.909 4.432 12.264 1.00 42.29 64 ASP A C 1
ATOM 694 O O . ASP A 1 97 ? 41.746 4.031 12.146 1.00 43.59 64 ASP A O 1
ATOM 703 N N . LYS A 1 98 ? 43.386 5.499 11.621 1.00 41.50 65 LYS A N 1
ATOM 704 C CA . LYS A 1 98 ? 42.581 6.324 10.720 1.00 43.02 65 LYS A CA 1
ATOM 705 C C . LYS A 1 98 ? 42.776 5.908 9.258 1.00 41.76 65 LYS A C 1
ATOM 706 O O . LYS A 1 98 ? 42.278 6.561 8.338 1.00 42.48 65 LYS A O 1
ATOM 712 N N . PHE A 1 99 ? 43.516 4.823 9.051 1.00 40.41 66 PHE A N 1
ATOM 713 C CA . PHE A 1 99 ? 43.697 4.256 7.721 1.00 39.61 66 PHE A CA 1
ATOM 714 C C . PHE A 1 99 ? 43.153 2.831 7.674 1.00 40.55 66 PHE A C 1
ATOM 715 O O . PHE A 1 99 ? 43.298 2.059 8.627 1.00 41.05 66 PHE A O 1
ATOM 723 N N . SER A 1 100 ? 42.491 2.507 6.573 1.00 41.17 67 SER A N 1
ATOM 724 C CA . SER A 1 100 ? 41.969 1.180 6.357 1.00 41.96 67 SER A CA 1
ATOM 725 C C . SER A 1 100 ? 42.785 0.478 5.279 1.00 40.85 67 SER A C 1
ATOM 726 O O . SER A 1 100 ? 43.269 1.104 4.327 1.00 38.93 67 SER A O 1
ATOM 729 N N . ALA A 1 101 ? 42.948 -0.826 5.450 1.00 41.38 68 ALA A N 1
ATOM 730 C CA . ALA A 1 101 ? 43.504 -1.653 4.398 1.00 41.48 68 ALA A CA 1
ATOM 731 C C . ALA A 1 101 ? 42.346 -2.214 3.582 1.00 44.06 68 ALA A C 1
ATOM 732 O O . ALA A 1 101 ? 42.380 -2.162 2.365 1.00 43.89 68 ALA A O 1
ATOM 734 N N . ARG A 1 102 ? 41.314 -2.717 4.268 1.00 47.60 69 ARG A N 1
ATOM 735 C CA . ARG A 1 102 ? 40.151 -3.364 3.631 1.00 51.12 69 ARG A CA 1
ATOM 736 C C . ARG A 1 102 ? 39.383 -2.475 2.654 1.00 53.12 69 ARG A C 1
ATOM 737 O O . ARG A 1 102 ? 38.881 -2.968 1.642 1.00 54.65 69 ARG A O 1
ATOM 745 N N . LEU A 1 103 ? 39.287 -1.178 2.960 1.00 53.89 70 LEU A N 1
ATOM 746 C CA . LEU A 1 103 ? 38.558 -0.220 2.111 1.00 55.89 70 LEU A CA 1
ATOM 747 C C . LEU A 1 103 ? 39.251 0.019 0.772 1.00 54.84 70 LEU A C 1
ATOM 748 O O . LEU A 1 103 ? 38.696 0.661 -0.117 1.00 56.14 70 LEU A O 1
ATOM 753 N N . LEU A 1 104 ? 40.458 -0.514 0.630 1.00 53.11 71 LEU A N 1
ATOM 754 C CA . LEU A 1 104 ? 41.157 -0.491 -0.648 1.00 52.99 71 LEU A CA 1
ATOM 755 C C . LEU A 1 104 ? 40.486 -1.423 -1.667 1.00 55.55 71 LEU A C 1
ATOM 756 O O . LEU A 1 104 ? 40.547 -1.176 -2.873 1.00 56.17 71 LEU A O 1
ATOM 761 N N . TYR A 1 105 ? 39.833 -2.475 -1.171 1.00 57.65 72 TYR A N 1
ATOM 762 C CA . TYR A 1 105 ? 39.283 -3.546 -2.014 1.00 60.44 72 TYR A CA 1
ATOM 763 C C . TYR A 1 105 ? 37.752 -3.515 -2.145 1.00 64.26 72 TYR A C 1
ATOM 764 O O . TYR A 1 105 ? 37.154 -4.423 -2.732 1.00 66.57 72 TYR A O 1
ATOM 773 N N . GLY A 1 106 ? 37.128 -2.467 -1.611 1.00 65.45 73 GLY A N 1
ATOM 774 C CA . GLY A 1 106 ? 35.665 -2.351 -1.595 1.00 69.67 73 GLY A CA 1
ATOM 775 C C . GLY A 1 106 ? 35.154 -1.527 -0.424 1.00 70.66 73 GLY A C 1
ATOM 776 O O . GLY A 1 106 ? 35.910 -1.199 0.492 1.00 68.36 73 GLY A O 1
ATOM 777 N N . GLY A 1 107 ? 33.866 -1.191 -0.452 1.00 74.44 74 GLY A N 1
ATOM 778 C CA . GLY A 1 107 ? 33.256 -0.373 0.597 1.00 76.16 74 GLY A CA 1
ATOM 779 C C . GLY A 1 107 ? 33.004 -1.123 1.895 1.00 77.23 74 GLY A C 1
ATOM 780 O O . GLY A 1 107 ? 33.406 -2.281 2.044 1.00 76.60 74 GLY A O 1
ATOM 781 N N . THR A 1 108 ? 32.337 -0.449 2.833 1.00 79.15 75 THR A N 1
ATOM 782 C CA . THR A 1 108 ? 31.954 -1.028 4.125 1.00 80.77 75 THR A CA 1
ATOM 783 C C . THR A 1 108 ? 31.213 -2.360 3.955 1.00 83.53 75 THR A C 1
ATOM 784 O O . THR A 1 108 ? 31.622 -3.380 4.517 1.00 83.06 75 THR A O 1
ATOM 788 N N . ALA A 1 109 ? 30.144 -2.339 3.159 1.00 75.21 76 ALA A N 1
ATOM 789 C CA . ALA A 1 109 ? 29.239 -3.484 2.998 1.00 75.30 76 ALA A CA 1
ATOM 790 C C . ALA A 1 109 ? 29.83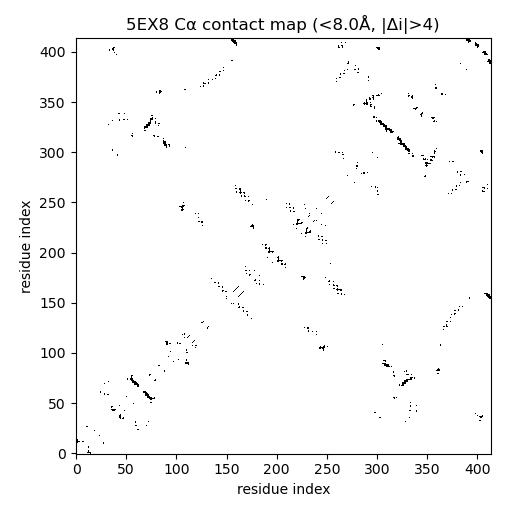0 -4.660 2.201 1.00 73.67 76 ALA A C 1
ATOM 791 O O . ALA A 1 109 ? 29.191 -5.711 2.077 1.00 74.04 76 ALA A O 1
ATOM 793 N N . ALA A 1 110 ? 31.040 -4.484 1.672 1.00 72.11 77 ALA A N 1
ATOM 794 C CA . ALA A 1 110 ? 31.720 -5.529 0.904 1.00 70.27 77 ALA A CA 1
ATOM 795 C C . ALA A 1 110 ? 32.368 -6.572 1.819 1.00 66.44 77 ALA A C 1
ATOM 796 O O . ALA A 1 110 ? 33.052 -6.223 2.789 1.00 64.81 77 ALA A O 1
ATOM 798 N N . GLY A 1 111 ? 32.157 -7.850 1.499 1.00 65.26 78 GLY A N 1
ATOM 799 C CA . GLY A 1 111 ? 32.747 -8.952 2.261 1.00 61.25 78 GLY A CA 1
ATOM 800 C C . GLY A 1 111 ? 34.222 -9.132 1.954 1.00 58.37 78 GLY A C 1
ATOM 801 O O . GLY A 1 111 ? 34.786 -8.419 1.121 1.00 59.23 78 GLY A O 1
ATOM 802 N N . ILE A 1 112 ? 34.853 -10.085 2.631 1.00 55.11 79 ILE A N 1
ATOM 803 C CA . ILE A 1 112 ? 36.253 -10.409 2.369 1.00 52.06 79 ILE A CA 1
ATOM 804 C C . ILE A 1 112 ? 36.375 -11.086 1.008 1.00 52.01 79 ILE A C 1
ATOM 805 O O . ILE A 1 112 ? 35.582 -11.969 0.678 1.00 53.24 79 ILE A O 1
ATOM 810 N N . THR A 1 113 ? 37.356 -10.650 0.222 1.00 50.39 80 THR A N 1
ATOM 811 C CA . THR A 1 113 ? 37.553 -11.159 -1.132 1.00 50.05 80 THR A CA 1
ATOM 812 C C . THR A 1 113 ? 38.415 -12.422 -1.115 1.00 47.15 80 THR A C 1
ATOM 813 O O . THR A 1 113 ? 38.065 -13.429 -1.738 1.00 48.14 80 THR A O 1
ATOM 817 N N . TRP A 1 114 ? 39.540 -12.354 -0.408 1.00 43.20 81 TRP A N 1
ATOM 818 C CA . TRP A 1 114 ? 40.459 -13.482 -0.283 1.00 40.23 81 TRP A CA 1
ATOM 819 C C . TRP A 1 114 ? 40.600 -13.855 1.199 1.00 36.90 81 TRP A C 1
ATOM 820 O O . TRP A 1 114 ? 41.407 -13.246 1.916 1.00 35.38 81 TRP A O 1
ATOM 831 N N . PRO A 1 115 ? 39.797 -14.836 1.670 1.00 35.80 82 PRO A N 1
ATOM 832 C CA . PRO A 1 115 ? 39.924 -15.297 3.060 1.00 33.60 82 PRO A CA 1
ATOM 833 C C . PRO A 1 115 ? 41.372 -15.645 3.396 1.00 30.66 82 PRO A C 1
ATOM 834 O O . PRO A 1 115 ? 42.065 -16.253 2.587 1.00 29.63 82 PRO A O 1
ATOM 838 N N . GLY A 1 116 ? 41.839 -15.221 4.564 1.00 29.06 83 GLY A N 1
ATOM 839 C CA . GLY A 1 116 ? 43.208 -15.520 4.979 1.00 26.96 83 GLY A CA 1
ATOM 840 C C . GLY A 1 116 ? 44.286 -14.595 4.438 1.00 26.24 83 GLY A C 1
ATOM 841 O O . GLY A 1 116 ? 45.459 -14.743 4.784 1.00 24.54 83 GLY A O 1
ATOM 842 N N . PHE A 1 117 ? 43.903 -13.643 3.587 1.00 27.20 84 PHE A N 1
ATOM 843 C CA . PHE A 1 117 ? 44.832 -12.626 3.098 1.00 27.21 84 PHE A CA 1
ATOM 844 C C . PHE A 1 117 ? 44.800 -11.466 4.098 1.00 27.39 84 PHE A C 1
ATOM 845 O O . PHE A 1 117 ? 44.059 -10.485 3.923 1.00 28.27 84 PHE A O 1
ATOM 853 N N . LEU A 1 118 ? 45.586 -11.608 5.169 1.00 26.35 85 LEU A N 1
ATOM 854 C CA . LEU A 1 118 ? 45.596 -10.641 6.290 1.00 27.09 85 LEU A CA 1
ATOM 855 C C . LEU A 1 118 ? 45.725 -9.180 5.888 1.00 28.18 85 LEU A C 1
ATOM 856 O O . LEU A 1 118 ? 45.102 -8.304 6.498 1.00 29.06 85 LEU A O 1
ATOM 861 N N . THR A 1 119 ? 46.531 -8.941 4.858 1.00 28.26 86 THR A N 1
ATOM 862 C CA . THR A 1 119 ? 46.733 -7.616 4.258 1.00 30.59 86 THR A CA 1
ATOM 863 C C . THR A 1 119 ? 45.419 -6.904 3.966 1.00 31.78 86 THR A C 1
ATOM 864 O O . THR A 1 119 ? 45.355 -5.674 4.000 1.00 33.66 86 THR A O 1
ATOM 868 N N . GLN A 1 120 ? 44.371 -7.684 3.703 1.00 31.35 87 GLN A N 1
ATOM 869 C CA . GLN A 1 120 ? 43.064 -7.157 3.297 1.00 33.17 87 GLN A CA 1
ATOM 870 C C . GLN A 1 120 ? 42.098 -6.926 4.467 1.00 32.64 87 GLN A C 1
ATOM 871 O O . GLN A 1 120 ? 40.991 -6.439 4.259 1.00 34.31 87 GLN A O 1
ATOM 877 N N . TYR A 1 121 ? 42.488 -7.285 5.689 1.00 30.37 88 TYR A N 1
ATOM 878 C CA . TYR A 1 121 ? 41.560 -7.178 6.834 1.00 29.90 88 TYR A CA 1
ATOM 879 C C . TYR A 1 121 ? 41.782 -5.924 7.695 1.00 30.73 88 TYR A C 1
ATOM 880 O O . TYR A 1 121 ? 42.911 -5.504 7.903 1.00 30.20 88 TYR A O 1
ATOM 889 N N . ASP A 1 122 ? 40.696 -5.350 8.206 1.00 32.03 89 ASP A N 1
ATOM 890 C CA . ASP A 1 122 ? 40.772 -4.327 9.247 1.00 33.21 89 ASP A CA 1
ATOM 891 C C . ASP A 1 122 ? 40.384 -4.942 10.587 1.00 33.25 89 ASP A C 1
ATOM 892 O O . ASP A 1 122 ? 39.696 -5.967 10.614 1.00 32.05 89 ASP A O 1
ATOM 897 N N . PRO A 1 123 ? 40.809 -4.308 11.706 1.00 34.43 90 PRO A N 1
ATOM 898 C CA . PRO A 1 123 ? 40.282 -4.639 13.038 1.00 34.88 90 PRO A CA 1
ATOM 899 C C . PRO A 1 123 ? 38.758 -4.486 13.038 1.00 36.60 90 PRO A C 1
ATOM 900 O O . PRO A 1 123 ? 38.242 -3.646 12.290 1.00 38.25 90 PRO A O 1
ATOM 904 N N . PRO A 1 124 ? 38.033 -5.274 13.863 1.00 36.71 91 PRO A N 1
ATOM 905 C CA . PRO A 1 124 ? 38.500 -6.313 14.794 1.00 35.91 91 PRO A CA 1
ATOM 906 C C . PRO A 1 124 ? 38.832 -7.673 14.167 1.00 34.48 91 PRO A C 1
ATOM 907 O O . PRO A 1 124 ? 39.531 -8.474 14.796 1.00 33.89 91 PRO A O 1
ATOM 911 N N . GLU A 1 125 ? 38.331 -7.948 12.966 1.00 34.27 92 GLU A N 1
ATOM 912 C CA . GLU A 1 125 ? 38.553 -9.267 12.362 1.00 33.58 92 GLU A CA 1
ATOM 913 C C . GLU A 1 125 ? 40.013 -9.511 11.965 1.00 31.70 92 GLU A C 1
ATOM 914 O O . GLU A 1 125 ? 40.483 -10.641 12.049 1.00 30.62 92 GLU A O 1
ATOM 920 N N . HIS A 1 126 ? 40.732 -8.458 11.569 1.00 31.41 93 HIS A N 1
ATOM 921 C CA . HIS A 1 126 ? 42.176 -8.581 11.347 1.00 30.17 93 HIS A CA 1
ATOM 922 C C . HIS A 1 126 ? 42.862 -9.092 12.611 1.00 30.05 93 HIS A C 1
ATOM 923 O O . HIS A 1 126 ? 43.660 -10.034 12.555 1.00 28.37 93 HIS A O 1
ATOM 930 N N . THR A 1 127 ? 42.541 -8.448 13.738 1.00 31.23 94 THR A N 1
ATOM 931 C CA . THR A 1 127 ? 43.110 -8.783 15.044 1.00 31.78 94 THR A CA 1
ATOM 932 C C . THR A 1 127 ? 42.883 -10.243 15.427 1.00 30.98 94 THR A C 1
ATOM 933 O O . THR A 1 127 ? 43.826 -10.928 15.804 1.00 31.15 94 THR A O 1
ATOM 937 N N . ARG A 1 128 ? 41.640 -10.708 15.324 1.00 30.59 95 ARG A N 1
ATOM 938 C CA . ARG A 1 128 ? 41.285 -12.074 15.675 1.00 30.33 95 ARG A CA 1
ATOM 939 C C . ARG A 1 128 ? 41.982 -13.112 14.796 1.00 28.71 95 ARG A C 1
ATOM 940 O O . ARG A 1 128 ? 42.528 -14.097 15.302 1.00 27.90 95 ARG A O 1
ATOM 948 N N . LEU A 1 129 ? 41.940 -12.907 13.483 1.00 27.60 96 LEU A N 1
ATOM 949 C CA . LEU A 1 129 ? 42.530 -13.869 12.565 1.00 26.67 96 LEU A CA 1
ATOM 950 C C . LEU A 1 129 ? 44.053 -13.944 12.733 1.00 25.98 96 LEU A C 1
ATOM 951 O O . LEU A 1 129 ? 44.629 -15.040 12.753 1.00 25.21 96 LEU A O 1
ATOM 956 N N . ARG A 1 130 ? 44.699 -12.788 12.868 1.00 25.90 97 ARG A N 1
ATOM 957 C CA . ARG A 1 130 ? 46.139 -12.770 13.095 1.00 25.98 97 ARG A CA 1
ATOM 958 C C . ARG A 1 130 ? 46.526 -13.467 14.399 1.00 26.92 97 ARG A C 1
ATOM 959 O O . ARG A 1 130 ? 47.479 -14.260 14.417 1.00 26.75 97 ARG A O 1
ATOM 967 N N . ARG A 1 131 ? 45.800 -13.170 15.480 1.00 28.08 98 ARG A N 1
ATOM 968 C CA . ARG A 1 131 ? 46.060 -13.820 16.765 1.00 29.47 98 ARG A CA 1
ATOM 969 C C . ARG A 1 131 ? 45.877 -15.329 16.687 1.00 28.78 98 ARG A C 1
ATOM 970 O O . ARG A 1 131 ? 46.602 -16.073 17.334 1.00 29.32 98 ARG A O 1
ATOM 978 N N . MET A 1 132 ? 44.929 -15.782 15.871 1.00 27.89 99 MET A N 1
ATOM 979 C CA . MET A 1 132 ? 44.722 -17.219 15.673 1.00 27.98 99 MET A CA 1
ATOM 980 C C . MET A 1 132 ? 45.920 -17.905 15.002 1.00 27.61 99 MET A C 1
ATOM 981 O O . MET A 1 132 ? 46.231 -19.053 15.316 1.00 28.25 99 MET A O 1
ATOM 986 N N . VAL A 1 133 ? 46.593 -17.207 14.091 1.00 26.67 100 VAL A N 1
ATOM 987 C CA . VAL A 1 133 ? 47.665 -17.833 13.309 1.00 26.70 100 VAL A CA 1
ATOM 988 C C . VAL A 1 133 ? 49.083 -17.551 13.810 1.00 27.29 100 VAL A C 1
ATOM 989 O O . VAL A 1 133 ? 50.010 -18.293 13.501 1.00 26.87 100 VAL A O 1
ATOM 993 N N . VAL A 1 134 ? 49.225 -16.486 14.596 1.00 28.38 101 VAL A N 1
ATOM 994 C CA . VAL A 1 134 ? 50.499 -16.082 15.209 1.00 29.49 101 VAL A CA 1
ATOM 995 C C . VAL A 1 134 ? 51.343 -17.194 15.884 1.00 30.64 101 VAL A C 1
ATOM 996 O O . VAL A 1 134 ? 52.556 -17.238 15.673 1.00 30.56 101 VAL A O 1
ATOM 1000 N N . PRO A 1 135 ? 50.718 -18.098 16.681 1.00 31.80 102 PRO A N 1
ATOM 1001 C CA . PRO A 1 135 ? 51.572 -19.089 17.352 1.00 33.29 102 PRO A CA 1
ATOM 1002 C C . PRO A 1 135 ? 52.445 -19.921 16.405 1.00 32.67 102 PRO A C 1
ATOM 1003 O O . PRO A 1 135 ? 53.530 -20.340 16.796 1.00 33.63 102 PRO A O 1
ATOM 1007 N N . ALA A 1 136 ? 51.998 -20.129 15.165 1.00 31.13 103 ALA A N 1
ATOM 1008 C CA . ALA A 1 136 ? 52.764 -20.948 14.217 1.00 30.64 103 ALA A CA 1
ATOM 1009 C C . ALA A 1 136 ? 54.006 -20.223 13.683 1.00 29.99 103 ALA A C 1
ATOM 1010 O O . ALA A 1 136 ? 54.924 -20.860 13.158 1.00 29.75 103 ALA A O 1
ATOM 1012 N N . PHE A 1 137 ? 54.023 -18.897 13.821 1.00 30.03 104 PHE A N 1
ATOM 1013 C CA . PHE A 1 137 ? 55.088 -18.052 13.250 1.00 29.38 104 PHE A CA 1
ATOM 1014 C C . PHE A 1 137 ? 56.050 -17.506 14.305 1.00 31.56 104 PHE A C 1
ATOM 1015 O O . PHE A 1 137 ? 56.963 -16.737 13.973 1.00 31.31 104 PHE A O 1
ATOM 1023 N N . SER A 1 138 ? 55.842 -17.904 15.562 1.00 33.64 105 SER A N 1
ATOM 1024 C CA . SER A 1 138 ? 56.606 -17.390 16.700 1.00 36.35 105 SER A CA 1
ATOM 1025 C C . SER A 1 138 ? 58.104 -17.683 16.646 1.00 37.50 105 SER A C 1
ATOM 1026 O O . SER A 1 138 ? 58.558 -18.560 15.900 1.00 36.67 105 SER A O 1
ATOM 1029 N N . HIS A 1 139 ? 58.853 -16.922 17.446 1.00 39.85 106 HIS A N 1
ATOM 1030 C CA A HIS A 1 139 ? 60.290 -17.132 17.582 0.80 41.73 106 HIS A CA 1
ATOM 1031 C CA B HIS A 1 139 ? 60.296 -17.111 17.637 0.20 41.19 106 HIS A CA 1
ATOM 1032 C C . HIS A 1 139 ? 60.605 -18.515 18.150 1.00 42.92 106 HIS A C 1
ATOM 1033 O O . HIS A 1 139 ? 61.527 -19.176 17.671 1.00 42.90 106 HIS A O 1
ATOM 1046 N N . ARG A 1 140 ? 59.829 -18.957 19.141 1.00 44.19 107 ARG A N 1
ATOM 1047 C CA . ARG A 1 140 ? 59.967 -20.307 19.684 1.00 46.07 107 ARG A CA 1
ATOM 1048 C C . ARG A 1 140 ? 59.803 -21.342 18.571 1.00 43.93 107 ARG A C 1
ATOM 1049 O O . ARG A 1 140 ? 60.636 -22.231 18.407 1.00 44.58 107 ARG A O 1
ATOM 1057 N N . ARG A 1 141 ? 58.733 -21.200 17.795 1.00 41.16 108 ARG A N 1
ATOM 1058 C CA . ARG A 1 141 ? 58.471 -22.103 16.693 1.00 39.87 108 ARG A CA 1
ATOM 1059 C C . ARG A 1 141 ? 59.584 -22.073 15.637 1.00 38.01 108 ARG A C 1
ATOM 1060 O O . ARG A 1 141 ? 59.909 -23.104 15.048 1.00 37.40 108 ARG A O 1
ATOM 1068 N N . MET A 1 142 ? 60.175 -20.898 15.413 1.00 37.04 109 MET A N 1
ATOM 1069 C CA . MET A 1 142 ? 61.290 -20.783 14.467 1.00 36.40 109 MET A CA 1
ATOM 1070 C C . MET A 1 142 ? 62.570 -21.451 14.998 1.00 38.59 109 MET A C 1
ATOM 1071 O O . MET A 1 142 ? 63.343 -22.008 14.221 1.00 38.18 109 MET A O 1
ATOM 1076 N N . GLN A 1 143 ? 62.778 -21.412 16.312 1.00 41.45 110 GLN A N 1
ATOM 1077 C CA . GLN A 1 143 ? 63.878 -22.153 16.947 1.00 44.72 110 GLN A CA 1
ATOM 1078 C C . GLN A 1 143 ? 63.763 -23.654 16.652 1.00 44.98 110 GLN A C 1
ATOM 1079 O O . GLN A 1 143 ? 64.761 -24.318 16.354 1.00 45.49 110 GLN A O 1
ATOM 1085 N N . LYS A 1 144 ? 62.538 -24.170 16.738 1.00 44.33 111 LYS A N 1
ATOM 1086 C CA . LYS A 1 144 ? 62.250 -25.577 16.454 1.00 45.37 111 LYS A CA 1
ATOM 1087 C C . LYS A 1 144 ? 62.450 -25.921 14.976 1.00 42.54 111 LYS A C 1
ATOM 1088 O O . LYS A 1 144 ? 62.887 -27.021 14.642 1.00 43.67 111 LYS A O 1
ATOM 1094 N N . PHE A 1 145 ? 62.139 -24.963 14.109 1.00 38.99 112 PHE A N 1
ATOM 1095 C CA . PHE A 1 145 ? 62.236 -25.118 12.656 1.00 36.34 112 PHE A CA 1
ATOM 1096 C C . PHE A 1 145 ? 63.681 -24.987 12.147 1.00 35.88 112 PHE A C 1
ATOM 1097 O O . PHE A 1 145 ? 63.996 -25.428 11.039 1.00 34.58 112 PHE A O 1
ATOM 1105 N N . ARG A 1 146 ? 64.559 -24.404 12.964 1.00 36.78 113 ARG A N 1
ATOM 1106 C CA . ARG A 1 146 ? 65.938 -24.119 12.541 1.00 36.57 113 ARG A CA 1
ATOM 1107 C C . ARG A 1 146 ? 66.780 -25.315 12.048 1.00 36.98 113 ARG A C 1
ATOM 1108 O O . ARG A 1 146 ? 67.463 -25.177 11.029 1.00 35.87 113 ARG A O 1
ATOM 1116 N N . PRO A 1 147 ? 66.765 -26.468 12.763 1.00 38.90 114 PRO A N 1
ATOM 1117 C CA . PRO A 1 147 ? 67.555 -27.593 12.233 1.00 40.00 114 PRO A CA 1
ATOM 1118 C C . PRO A 1 147 ? 67.128 -28.029 10.823 1.00 37.96 114 PRO A C 1
ATOM 1119 O O . PRO A 1 147 ? 67.989 -28.309 9.991 1.00 37.82 114 PRO A O 1
ATOM 1123 N N . ARG A 1 148 ? 65.824 -28.049 10.542 1.00 36.64 115 ARG A N 1
ATOM 1124 C CA . ARG A 1 148 ? 65.352 -28.329 9.183 1.00 35.02 115 ARG A CA 1
ATOM 1125 C C . ARG A 1 148 ? 65.874 -27.306 8.156 1.00 32.37 115 ARG A C 1
ATOM 1126 O O . ARG A 1 148 ? 66.335 -27.684 7.069 1.00 30.86 115 ARG A O 1
ATOM 1134 N N . VAL A 1 149 ? 65.815 -26.021 8.507 1.00 31.09 116 VAL A N 1
ATOM 1135 C CA . VAL A 1 149 ? 66.330 -24.975 7.619 1.00 29.29 116 VAL A CA 1
ATOM 1136 C C . VAL A 1 149 ? 67.834 -25.168 7.355 1.00 30.19 116 VAL A C 1
ATOM 1137 O O . VAL A 1 149 ? 68.278 -25.059 6.210 1.00 29.03 116 VAL A O 1
ATOM 1141 N N . GLU A 1 150 ? 68.597 -25.482 8.400 1.00 32.52 117 GLU A N 1
ATOM 1142 C CA . GLU A 1 150 ? 70.030 -25.743 8.256 1.00 34.25 117 GLU A CA 1
ATOM 1143 C C . GLU A 1 150 ? 70.293 -26.887 7.281 1.00 34.11 117 GLU A C 1
ATOM 1144 O O . GLU A 1 150 ? 71.224 -26.821 6.484 1.00 33.81 117 GLU A O 1
ATOM 1150 N N . GLN A 1 151 ? 69.461 -27.923 7.338 1.00 34.61 118 GLN A N 1
ATOM 1151 C CA . GLN A 1 151 ? 69.586 -29.063 6.432 1.00 35.08 118 GLN A CA 1
ATOM 1152 C C . GLN A 1 151 ? 69.271 -28.650 4.991 1.00 32.07 118 GLN A C 1
ATOM 1153 O O . GLN A 1 151 ? 70.018 -28.980 4.072 1.00 31.51 118 GLN A O 1
ATOM 1159 N N . ILE A 1 152 ? 68.176 -27.912 4.811 1.00 30.10 119 ILE A N 1
ATOM 1160 C CA . ILE A 1 152 ? 67.776 -27.380 3.502 1.00 27.80 119 ILE A CA 1
ATOM 1161 C C . ILE A 1 152 ? 68.906 -26.574 2.864 1.00 27.39 119 ILE A C 1
ATOM 1162 O O . ILE A 1 152 ? 69.219 -26.760 1.683 1.00 27.15 119 ILE A O 1
ATOM 1167 N N . VAL A 1 153 ? 69.532 -25.706 3.660 1.00 27.23 120 VAL A N 1
ATOM 1168 C CA . VAL A 1 153 ? 70.627 -24.864 3.190 1.00 27.24 120 VAL A CA 1
ATOM 1169 C C . VAL A 1 153 ? 71.882 -25.680 2.817 1.00 29.16 120 VAL A C 1
ATOM 1170 O O . VAL A 1 153 ? 72.448 -25.479 1.743 1.00 28.12 120 VAL A O 1
ATOM 1174 N N . GLN A 1 154 ? 72.304 -26.604 3.684 1.00 31.84 121 GLN A N 1
ATOM 1175 C CA . GLN A 1 154 ? 73.456 -27.456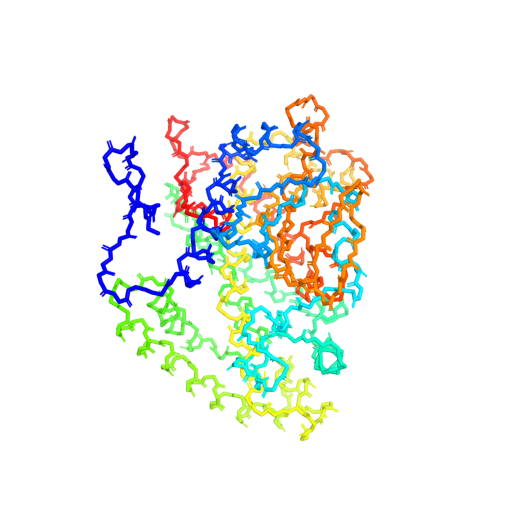 3.366 1.00 34.29 121 GLN A CA 1
ATOM 1176 C C . GLN A 1 154 ? 73.234 -28.286 2.094 1.00 33.88 121 GLN A C 1
ATOM 1177 O O . GLN A 1 154 ? 74.149 -28.418 1.275 1.00 33.86 121 GLN A O 1
ATOM 1183 N N . ASP A 1 155 ? 72.025 -28.837 1.937 1.00 33.49 122 ASP A N 1
ATOM 1184 C CA . ASP A 1 155 ? 71.638 -29.565 0.716 1.00 33.46 122 ASP A CA 1
ATOM 1185 C C . ASP A 1 155 ? 71.724 -28.685 -0.541 1.00 31.29 122 ASP A C 1
ATOM 1186 O O . ASP A 1 155 ? 72.173 -29.140 -1.592 1.00 31.29 122 ASP A O 1
ATOM 1191 N N . SER A 1 156 ? 71.290 -27.431 -0.434 1.00 29.39 123 SER A N 1
ATOM 1192 C CA . SER A 1 156 ? 71.367 -26.516 -1.570 1.00 28.19 123 SER A CA 1
ATOM 1193 C C . SER A 1 156 ? 72.818 -26.228 -1.949 1.00 27.89 123 SER A C 1
ATOM 1194 O O . SER A 1 156 ? 73.173 -26.233 -3.126 1.00 27.48 123 SER A O 1
ATOM 1197 N N . LEU A 1 157 ? 73.644 -25.991 -0.941 1.00 28.16 124 LEU A N 1
ATOM 1198 C CA . LEU A 1 157 ? 75.063 -25.759 -1.144 1.00 29.04 124 LEU A CA 1
ATOM 1199 C C . LEU A 1 157 ? 75.777 -26.987 -1.731 1.00 30.18 124 LEU A C 1
ATOM 1200 O O . LEU A 1 157 ? 76.655 -26.833 -2.576 1.00 29.87 124 LEU A O 1
ATOM 1205 N N . ASP A 1 158 ? 75.391 -28.190 -1.298 1.00 31.44 125 ASP A N 1
ATOM 1206 C CA . ASP A 1 158 ? 75.958 -29.434 -1.855 1.00 33.60 125 ASP A CA 1
ATOM 1207 C C . ASP A 1 158 ? 75.663 -29.560 -3.349 1.00 32.46 125 ASP A C 1
ATOM 1208 O O . ASP A 1 158 ? 76.544 -29.920 -4.137 1.00 32.86 125 ASP A O 1
ATOM 1213 N N . THR A 1 159 ? 74.413 -29.279 -3.712 1.00 31.10 126 THR A N 1
ATOM 1214 C CA . THR A 1 159 ? 73.958 -29.298 -5.097 1.00 30.85 126 THR A CA 1
ATOM 1215 C C . THR A 1 159 ? 74.748 -28.306 -5.955 1.00 29.84 126 THR A C 1
ATOM 1216 O O . THR A 1 159 ? 75.205 -28.662 -7.035 1.00 30.82 126 THR A O 1
ATOM 1220 N N . ILE A 1 160 ? 74.920 -27.082 -5.457 1.00 28.60 127 ILE A N 1
ATOM 1221 C CA . ILE A 1 160 ? 75.673 -26.027 -6.151 1.00 27.98 127 ILE A CA 1
ATOM 1222 C C . ILE A 1 160 ? 77.118 -26.465 -6.422 1.00 29.91 127 ILE A C 1
ATOM 1223 O O . ILE A 1 160 ? 77.602 -26.391 -7.559 1.00 29.59 127 ILE A O 1
ATOM 1228 N N . GLU A 1 161 ? 77.784 -26.932 -5.367 1.00 31.40 128 GLU A N 1
ATOM 1229 C CA . GLU A 1 161 ? 79.177 -27.360 -5.419 1.00 33.76 128 GLU A CA 1
ATOM 1230 C C . GLU A 1 161 ? 79.352 -28.568 -6.343 1.00 35.01 128 GLU A C 1
ATOM 1231 O O . GLU A 1 161 ? 80.309 -28.639 -7.105 1.00 35.70 128 GLU A O 1
ATOM 1237 N N . SER A 1 162 ? 78.408 -29.500 -6.273 1.00 35.63 129 SER A N 1
ATOM 1238 C CA . SER A 1 162 ? 78.417 -30.689 -7.114 1.00 37.65 129 SER A CA 1
ATOM 1239 C C . SER A 1 162 ? 78.317 -30.340 -8.608 1.00 36.84 129 SER A C 1
ATOM 1240 O O . SER A 1 162 ? 78.934 -30.990 -9.441 1.00 37.87 129 SER A O 1
ATOM 1243 N N . LEU A 1 163 ? 77.559 -29.299 -8.940 1.00 34.93 130 LEU A N 1
ATOM 1244 C CA . LEU A 1 163 ? 77.350 -28.933 -10.343 1.00 34.64 130 LEU A CA 1
ATOM 1245 C C . LEU A 1 163 ? 78.591 -28.322 -10.981 1.00 34.74 130 LEU A C 1
ATOM 1246 O O . LEU A 1 163 ? 78.919 -28.628 -12.130 1.00 35.70 130 LEU A O 1
ATOM 1251 N N . GLY A 1 164 ? 79.271 -27.467 -10.228 1.00 33.94 131 GLY A N 1
ATOM 1252 C CA . GLY A 1 164 ? 80.401 -26.716 -10.748 1.00 34.56 131 GLY A CA 1
ATOM 1253 C C . GLY A 1 164 ? 79.967 -25.364 -11.286 1.00 33.18 131 GLY A C 1
ATOM 1254 O O . GLY A 1 164 ? 78.889 -25.232 -11.881 1.00 32.83 131 GLY A O 1
ATOM 1255 N N . GLY A 1 165 ? 80.810 -24.360 -11.080 1.00 32.77 132 GLY A N 1
ATOM 1256 C CA . GLY A 1 165 ? 80.520 -23.009 -11.532 1.00 31.62 132 GLY A CA 1
ATOM 1257 C C . GLY A 1 165 ? 80.652 -22.894 -13.035 1.00 32.02 132 GLY A C 1
ATOM 1258 O O . GLY A 1 165 ? 81.390 -23.650 -13.641 1.00 33.03 132 GLY A O 1
ATOM 1259 N N . PRO A 1 166 ? 79.939 -21.931 -13.644 1.00 31.54 133 PRO A N 1
ATOM 1260 C CA . PRO A 1 166 ? 79.050 -21.016 -12.924 1.00 30.21 133 PRO A CA 1
ATOM 1261 C C . PRO A 1 166 ? 77.670 -21.606 -12.625 1.00 28.90 133 PRO A C 1
ATOM 1262 O O . PRO A 1 166 ? 77.190 -22.486 -13.349 1.00 28.89 133 PRO A O 1
ATOM 1266 N N . VAL A 1 167 ? 77.052 -21.118 -11.556 1.00 27.43 134 VAL A N 1
ATOM 1267 C CA . VAL A 1 167 ? 75.711 -21.541 -11.159 1.00 26.43 134 VAL A CA 1
ATOM 1268 C C . VAL A 1 167 ? 74.826 -20.312 -11.047 1.00 25.43 134 VAL A C 1
ATOM 1269 O O . VAL A 1 167 ? 75.283 -19.257 -10.590 1.00 25.72 134 VAL A O 1
ATOM 1273 N N . ASP A 1 168 ? 73.578 -20.437 -11.507 1.00 24.80 135 ASP A N 1
ATOM 1274 C CA . ASP A 1 168 ? 72.563 -19.394 -11.318 1.00 23.41 135 ASP A CA 1
ATOM 1275 C C . ASP A 1 168 ? 71.984 -19.518 -9.906 1.00 22.08 135 ASP A C 1
ATOM 1276 O O . ASP A 1 168 ? 71.253 -20.466 -9.599 1.00 21.46 135 ASP A O 1
ATOM 1281 N N . PHE A 1 169 ? 72.311 -18.555 -9.051 1.00 21.38 136 PHE A N 1
ATOM 1282 C CA . PHE A 1 169 ? 71.866 -18.578 -7.664 1.00 20.47 136 PHE A CA 1
ATOM 1283 C C . PHE A 1 169 ? 70.386 -18.228 -7.467 1.00 20.40 136 PHE A C 1
ATOM 1284 O O . PHE A 1 169 ? 69.845 -18.417 -6.380 1.00 20.44 136 PHE A O 1
ATOM 1292 N N . VAL A 1 170 ? 69.720 -17.731 -8.501 1.00 20.60 137 VAL A N 1
ATOM 1293 C CA . VAL A 1 170 ? 68.286 -17.521 -8.363 1.00 20.36 137 VAL A CA 1
ATOM 1294 C C . VAL A 1 170 ? 67.580 -18.879 -8.183 1.00 20.11 137 VAL A C 1
ATOM 1295 O O . VAL A 1 170 ? 66.942 -19.080 -7.151 1.00 19.63 137 VAL A O 1
ATOM 1299 N N . PRO A 1 171 ? 67.726 -19.821 -9.154 1.00 20.65 138 PRO A N 1
ATOM 1300 C CA . PRO A 1 171 ? 67.067 -21.109 -8.898 1.00 21.03 138 PRO A CA 1
ATOM 1301 C C . PRO A 1 171 ? 67.746 -21.942 -7.828 1.00 20.76 138 PRO A C 1
ATOM 1302 O O . PRO A 1 171 ? 67.053 -22.515 -6.993 1.00 20.86 138 PRO A O 1
ATOM 1306 N N . HIS A 1 172 ? 69.080 -21.960 -7.817 1.00 21.23 139 HIS A N 1
ATOM 1307 C CA . HIS A 1 172 ? 69.844 -22.887 -6.978 1.00 21.79 139 HIS A CA 1
ATOM 1308 C C . HIS A 1 172 ? 70.130 -22.426 -5.566 1.00 21.76 139 HIS A C 1
ATOM 1309 O O . HIS A 1 172 ? 70.641 -23.197 -4.755 1.00 22.80 139 HIS A O 1
ATOM 1316 N N . PHE A 1 173 ? 69.808 -21.169 -5.271 1.00 21.23 140 PHE A N 1
ATOM 1317 C CA . PHE A 1 173 ? 69.961 -20.647 -3.925 1.00 21.14 140 PHE A CA 1
ATOM 1318 C C . PHE A 1 173 ? 68.633 -20.084 -3.415 1.00 20.37 140 PHE A C 1
ATOM 1319 O O . PHE A 1 173 ? 68.078 -20.618 -2.471 1.00 20.90 140 PHE A O 1
ATOM 1327 N N . GLY A 1 174 ? 68.114 -19.029 -4.041 1.00 20.20 141 GLY A N 1
ATOM 1328 C CA . GLY A 1 174 ? 66.847 -18.427 -3.613 1.00 19.22 141 GLY A CA 1
ATOM 1329 C C . GLY A 1 174 ? 65.703 -19.432 -3.551 1.00 19.18 141 GLY A C 1
ATOM 1330 O O . GLY A 1 174 ? 65.146 -19.689 -2.477 1.00 18.56 141 GLY A O 1
ATOM 1331 N N . TRP A 1 175 ? 65.377 -20.020 -4.700 1.00 19.23 142 TRP A N 1
ATOM 1332 C CA . TRP A 1 175 ? 64.240 -20.936 -4.803 1.00 19.79 142 TRP A CA 1
ATOM 1333 C C . TRP A 1 175 ? 64.494 -22.307 -4.194 1.00 20.19 142 TRP A C 1
ATOM 1334 O O . TRP A 1 175 ? 63.559 -22.931 -3.675 1.00 20.63 142 TRP A O 1
ATOM 1345 N N . ALA A 1 176 ? 65.742 -22.771 -4.254 1.00 20.12 143 ALA A N 1
ATOM 1346 C CA . ALA A 1 176 ? 66.115 -24.069 -3.677 1.00 20.96 143 ALA A CA 1
ATOM 1347 C C . ALA A 1 176 ? 65.987 -24.083 -2.150 1.00 21.17 143 ALA A C 1
ATOM 1348 O O . ALA A 1 176 ? 65.819 -25.137 -1.550 1.00 21.61 143 ALA A O 1
ATOM 1350 N N . ILE A 1 177 ? 66.086 -22.910 -1.525 1.00 20.57 144 ILE A N 1
ATOM 1351 C CA . ILE A 1 177 ? 65.837 -22.781 -0.095 1.00 20.69 144 ILE A CA 1
ATOM 1352 C C . ILE A 1 177 ? 64.353 -22.463 0.180 1.00 20.75 144 ILE A C 1
ATOM 1353 O O . ILE A 1 177 ? 63.698 -23.165 0.953 1.00 21.66 144 ILE A O 1
ATOM 1358 N N . ALA A 1 178 ? 63.832 -21.425 -0.472 1.00 20.11 145 ALA A N 1
ATOM 1359 C CA . ALA A 1 178 ? 62.464 -20.958 -0.239 1.00 20.33 145 ALA A CA 1
ATOM 1360 C C . ALA A 1 178 ? 61.385 -22.032 -0.443 1.00 20.75 145 ALA A C 1
ATOM 1361 O O . ALA A 1 178 ? 60.448 -22.113 0.353 1.00 21.43 145 ALA A O 1
ATOM 1363 N N . THR A 1 179 ? 61.502 -22.824 -1.507 1.00 20.29 146 THR A N 1
ATOM 1364 C CA . THR A 1 179 ? 60.498 -23.848 -1.806 1.00 21.02 146 THR A CA 1
ATOM 1365 C C . THR A 1 179 ? 60.370 -24.919 -0.705 1.00 22.00 146 THR A C 1
ATOM 1366 O O . THR A 1 179 ? 59.309 -25.024 -0.109 1.00 22.26 146 THR A O 1
ATOM 1370 N N . PRO A 1 180 ? 61.440 -25.688 -0.417 1.00 22.58 147 PRO A N 1
ATOM 1371 C CA . PRO A 1 180 ? 61.295 -26.671 0.662 1.00 24.16 147 PRO A CA 1
ATOM 1372 C C . PRO A 1 180 ? 61.022 -26.064 2.046 1.00 23.65 147 PRO A C 1
ATOM 1373 O O . PRO A 1 180 ? 60.304 -26.672 2.825 1.00 24.26 147 PRO A O 1
AT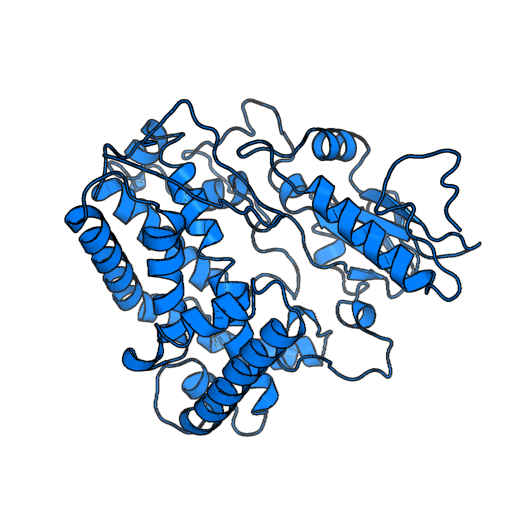OM 1377 N N . ALA A 1 181 ? 61.560 -24.882 2.337 1.00 22.56 148 ALA A N 1
ATOM 1378 C CA . ALA A 1 181 ? 61.319 -24.238 3.636 1.00 23.32 148 ALA A CA 1
ATOM 1379 C C . ALA A 1 181 ? 59.834 -23.937 3.815 1.00 23.66 148 ALA A C 1
ATOM 1380 O O . ALA A 1 181 ? 59.233 -24.306 4.835 1.00 24.41 148 ALA A O 1
ATOM 1382 N N . THR A 1 182 ? 59.234 -23.290 2.818 1.00 22.77 149 THR A N 1
ATOM 1383 C CA . THR A 1 182 ? 57.829 -22.931 2.929 1.00 23.03 149 THR A CA 1
ATOM 1384 C C . THR A 1 182 ? 56.950 -24.178 2.928 1.00 24.23 149 THR A C 1
ATOM 1385 O O . THR A 1 182 ? 56.014 -24.279 3.725 1.00 25.08 149 THR A O 1
ATOM 1389 N N . CYS A 1 183 ? 57.277 -25.143 2.072 1.00 25.07 150 CYS A N 1
ATOM 1390 C CA . CYS A 1 183 ? 56.517 -26.389 2.005 1.00 26.59 150 CYS A CA 1
ATOM 1391 C C . CYS A 1 183 ? 56.593 -27.184 3.319 1.00 27.91 150 CYS A C 1
ATOM 1392 O O . CYS A 1 183 ? 55.582 -27.718 3.800 1.00 28.98 150 CYS A O 1
ATOM 1395 N N . ASP A 1 184 ? 57.792 -27.275 3.882 1.00 27.57 151 ASP A N 1
ATOM 1396 C CA . ASP A 1 184 ? 57.992 -28.027 5.117 1.00 29.65 151 ASP A CA 1
ATOM 1397 C C . ASP A 1 184 ? 57.227 -27.391 6.277 1.00 29.92 151 ASP A C 1
ATOM 1398 O O . ASP A 1 184 ? 56.655 -28.086 7.101 1.00 31.13 151 ASP A O 1
ATOM 1403 N N . PHE A 1 185 ? 57.194 -26.061 6.295 1.00 28.99 152 PHE A N 1
ATOM 1404 C CA . PHE A 1 185 ? 56.426 -25.294 7.275 1.00 29.60 152 PHE A CA 1
ATOM 1405 C C . PHE A 1 185 ? 54.937 -25.645 7.224 1.00 30.09 152 PHE A C 1
ATOM 1406 O O . PHE A 1 185 ? 54.248 -25.626 8.245 1.00 30.90 152 PHE A O 1
ATOM 1414 N N . LEU A 1 186 ? 54.458 -25.976 6.030 1.00 28.88 153 LEU A N 1
ATOM 1415 C CA . LEU A 1 186 ? 53.070 -26.347 5.827 1.00 28.22 153 LEU A CA 1
ATOM 1416 C C . LEU A 1 186 ? 52.830 -27.870 5.830 1.00 28.82 153 LEU A C 1
ATOM 1417 O O . LEU A 1 186 ? 51.732 -28.330 5.482 1.00 28.62 153 LEU A O 1
ATOM 1422 N N . GLY A 1 187 ? 53.849 -28.634 6.215 1.00 29.64 154 GLY A N 1
ATOM 1423 C CA . GLY A 1 187 ? 53.769 -30.094 6.225 1.00 31.10 154 GLY A CA 1
ATOM 1424 C C . GLY A 1 187 ? 53.517 -30.751 4.875 1.00 30.84 154 GLY A C 1
ATOM 1425 O O . GLY A 1 187 ? 52.960 -31.839 4.818 1.00 31.52 154 GLY A O 1
ATOM 1426 N N . ILE A 1 188 ? 53.926 -30.100 3.786 1.00 30.11 155 ILE A N 1
ATOM 1427 C CA . ILE A 1 188 ? 53.738 -30.651 2.444 1.00 2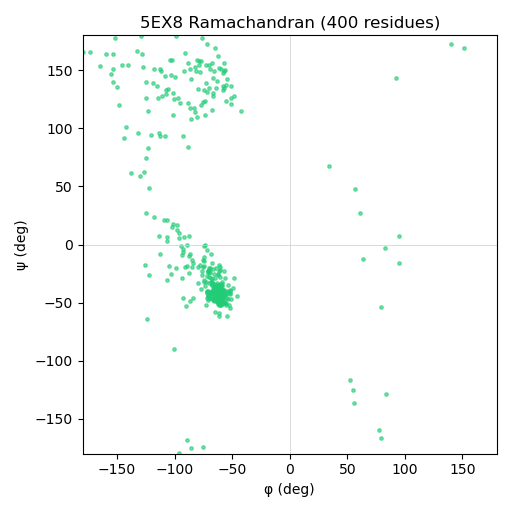9.99 155 ILE A CA 1
ATOM 1428 C C . ILE A 1 188 ? 54.708 -31.803 2.211 1.00 31.88 155 ILE A C 1
ATOM 1429 O O . ILE A 1 188 ? 55.916 -31.614 2.328 1.00 32.60 155 ILE A O 1
ATOM 1434 N N . PRO A 1 189 ? 54.184 -32.999 1.864 1.00 33.05 156 PRO A N 1
ATOM 1435 C CA . PRO A 1 189 ? 55.061 -34.143 1.607 1.00 35.48 156 PRO A CA 1
ATOM 1436 C C . PRO A 1 189 ? 56.104 -33.791 0.552 1.00 35.81 156 PRO A C 1
ATOM 1437 O O . PRO A 1 189 ? 55.805 -33.060 -0.401 1.00 34.20 156 PRO A O 1
ATOM 1441 N N . ARG A 1 190 ? 57.316 -34.297 0.744 1.00 37.95 157 ARG A N 1
ATOM 1442 C CA . ARG A 1 190 ? 58.432 -34.091 -0.170 1.00 39.33 157 ARG A CA 1
ATOM 1443 C C . ARG A 1 190 ? 58.094 -34.445 -1.625 1.00 38.66 157 ARG A C 1
ATOM 1444 O O . ARG A 1 190 ? 58.523 -33.752 -2.554 1.00 37.61 157 ARG A O 1
ATOM 1452 N N . ASP A 1 191 ? 57.328 -35.521 -1.802 1.00 39.37 158 ASP A N 1
ATOM 1453 C CA . ASP A 1 191 ? 56.938 -36.026 -3.122 1.00 39.72 158 ASP A CA 1
ATOM 1454 C C . ASP A 1 191 ? 56.089 -35.049 -3.938 1.00 36.78 158 ASP A C 1
ATOM 1455 O O . ASP A 1 191 ? 56.092 -35.117 -5.163 1.00 36.92 158 ASP A O 1
ATOM 1460 N N . ASP A 1 192 ? 55.373 -34.158 -3.248 1.00 34.20 159 ASP A N 1
ATOM 1461 C CA . ASP A 1 192 ? 54.452 -33.201 -3.864 1.00 31.88 159 ASP A CA 1
ATOM 1462 C C . ASP A 1 192 ? 55.111 -31.861 -4.217 1.00 30.02 159 ASP A C 1
ATOM 1463 O O . ASP A 1 192 ? 54.580 -31.092 -5.025 1.00 28.77 159 ASP A O 1
ATOM 1468 N N . GLN A 1 193 ? 56.255 -31.582 -3.601 1.00 29.49 160 GLN A N 1
ATOM 1469 C CA . GLN A 1 193 ? 56.835 -30.233 -3.618 1.00 27.93 160 GLN A CA 1
ATOM 1470 C C . GLN A 1 193 ? 57.256 -29.704 -4.998 1.00 27.27 160 GLN A C 1
ATOM 1471 O O . GLN A 1 193 ? 56.918 -28.571 -5.356 1.00 25.64 160 GLN A O 1
ATOM 1477 N N . ALA A 1 194 ? 57.987 -30.508 -5.763 1.00 28.18 161 ALA A N 1
ATOM 1478 C CA . ALA A 1 194 ? 58.429 -30.072 -7.097 1.00 28.63 161 ALA A CA 1
ATOM 1479 C C . ALA A 1 194 ? 57.243 -29.744 -8.021 1.00 27.43 161 ALA A C 1
ATOM 1480 O O . ALA A 1 194 ? 57.278 -28.751 -8.740 1.00 26.91 161 ALA A O 1
ATOM 1482 N N . ASP A 1 195 ? 56.200 -30.574 -7.986 1.00 27.61 162 ASP A N 1
ATOM 1483 C CA A ASP A 1 195 ? 55.034 -30.339 -8.821 0.70 27.47 162 ASP A CA 1
ATOM 1484 C CA B ASP A 1 195 ? 55.008 -30.359 -8.807 0.30 27.27 162 ASP A CA 1
ATOM 1485 C C . ASP A 1 195 ? 54.268 -29.083 -8.406 1.00 26.00 162 ASP A C 1
ATOM 1486 O O . ASP A 1 195 ? 53.844 -28.307 -9.259 1.00 25.69 162 ASP A O 1
ATOM 1495 N N . LEU A 1 196 ? 54.095 -28.887 -7.099 1.00 25.44 163 LEU A N 1
ATOM 1496 C CA . LEU A 1 196 ? 53.472 -27.671 -6.588 1.00 24.34 163 LEU A CA 1
ATOM 1497 C C . LEU A 1 196 ? 54.259 -26.419 -6.962 1.00 23.57 163 LEU A C 1
ATOM 1498 O O . LEU A 1 196 ? 53.664 -25.421 -7.340 1.00 23.17 163 LEU A O 1
ATOM 1503 N N . ALA A 1 197 ? 55.588 -26.473 -6.850 1.00 23.91 164 ALA A N 1
ATOM 1504 C CA . ALA A 1 197 ? 56.436 -25.344 -7.244 1.00 24.08 164 ALA A CA 1
ATOM 1505 C C . ALA A 1 197 ? 56.265 -25.007 -8.732 1.00 24.21 164 ALA A C 1
ATOM 1506 O O . ALA A 1 197 ? 56.251 -23.839 -9.104 1.00 24.01 164 ALA A O 1
ATOM 1508 N N . ARG A 1 198 ? 56.149 -26.045 -9.560 1.00 24.60 165 ARG A N 1
ATOM 1509 C CA . ARG A 1 198 ? 55.922 -25.905 -10.997 1.00 25.64 165 ARG A CA 1
ATOM 1510 C C . ARG A 1 198 ? 54.555 -25.269 -11.287 1.00 24.48 165 ARG A C 1
ATOM 1511 O O . ARG A 1 198 ? 54.446 -24.376 -12.123 1.00 24.90 165 ARG A O 1
ATOM 1519 N N . ILE A 1 199 ? 53.527 -25.730 -10.577 1.00 23.57 166 ILE A N 1
ATOM 1520 C CA . ILE A 1 199 ? 52.189 -25.160 -10.668 1.00 23.58 166 ILE A CA 1
ATOM 1521 C C . ILE A 1 199 ? 52.174 -23.692 -10.225 1.00 23.19 166 ILE A C 1
ATOM 1522 O O . ILE A 1 199 ? 51.533 -22.851 -10.862 1.00 22.72 166 ILE A O 1
ATOM 1527 N N . LEU A 1 200 ? 52.899 -23.382 -9.153 1.00 22.60 167 LEU A N 1
ATOM 1528 C CA . LEU A 1 200 ? 52.974 -21.999 -8.687 1.00 23.34 167 LEU A CA 1
ATOM 1529 C C . LEU A 1 200 ? 53.691 -21.108 -9.703 1.00 23.95 167 LEU A C 1
ATOM 1530 O O . LEU A 1 200 ? 53.270 -19.980 -9.923 1.00 25.12 167 LEU A O 1
ATOM 1535 N N . LEU A 1 201 ? 54.745 -21.623 -10.343 1.00 24.24 168 LEU A N 1
ATOM 1536 C CA . LEU A 1 201 ? 55.415 -20.870 -11.407 1.00 25.15 168 LEU A CA 1
ATOM 1537 C C . LEU A 1 201 ? 54.431 -20.497 -12.521 1.00 25.68 168 LEU A C 1
ATOM 1538 O O . LEU A 1 201 ? 54.369 -19.334 -12.931 1.00 26.69 168 LEU A O 1
ATOM 1543 N N . ALA A 1 202 ? 53.641 -21.468 -12.979 1.00 25.44 169 ALA A N 1
ATOM 1544 C CA . ALA A 1 202 ? 52.638 -21.208 -14.014 1.00 27.01 169 ALA A CA 1
ATOM 1545 C C . ALA A 1 202 ? 51.642 -20.137 -13.557 1.00 28.06 169 ALA A C 1
ATOM 1546 O O . ALA A 1 202 ? 51.275 -19.262 -14.341 1.00 29.08 169 ALA A O 1
ATOM 1548 N N . SER A 1 203 ? 51.240 -20.184 -12.286 1.00 27.56 170 SER A N 1
ATOM 1549 C CA . SER A 1 203 ? 50.272 -19.203 -11.763 1.00 29.66 170 SER A CA 1
ATOM 1550 C C . SER A 1 203 ? 50.845 -17.782 -11.603 1.00 31.02 170 SER A C 1
ATOM 1551 O O . SER A 1 203 ? 50.087 -16.818 -11.582 1.00 32.94 170 SER A O 1
ATOM 1554 N N . ARG A 1 204 ? 52.168 -17.673 -11.483 1.00 31.50 171 ARG A N 1
ATOM 1555 C CA A ARG A 1 204 ? 52.841 -16.384 -11.322 0.80 32.98 171 ARG A CA 1
ATOM 1556 C CA B ARG A 1 204 ? 52.841 -16.386 -11.322 0.20 32.49 171 ARG A CA 1
ATOM 1557 C C . ARG A 1 204 ? 53.313 -15.795 -12.647 1.00 34.46 171 ARG A C 1
ATOM 1558 O O . ARG A 1 204 ? 53.448 -14.576 -12.772 1.00 36.31 171 ARG A O 1
ATOM 1573 N N . THR A 1 205 ? 53.583 -16.648 -13.635 1.00 34.38 172 THR A N 1
ATOM 1574 C CA . THR A 1 205 ? 54.258 -16.166 -14.851 1.00 36.04 172 THR A CA 1
ATOM 1575 C C . THR A 1 205 ? 53.594 -16.430 -16.208 1.00 37.48 172 THR A C 1
ATOM 1576 O O . THR A 1 205 ? 53.964 -15.802 -17.193 1.00 39.06 172 THR A O 1
ATOM 1580 N N . ASP A 1 206 ? 52.655 -17.370 -16.290 1.00 37.25 173 ASP A N 1
ATOM 1581 C CA . ASP A 1 206 ? 52.094 -17.699 -17.603 1.00 38.85 173 ASP A CA 1
ATOM 1582 C C . ASP A 1 206 ? 51.479 -16.462 -18.262 1.00 41.10 173 ASP A C 1
ATOM 1583 O O . ASP A 1 206 ? 50.727 -15.709 -17.629 1.00 40.94 173 ASP A O 1
ATOM 1588 N N . ARG A 1 207 ? 51.814 -16.258 -19.533 1.00 43.13 174 ARG A N 1
ATOM 1589 C CA . ARG A 1 207 ? 51.369 -15.072 -20.268 1.00 46.09 174 ARG A CA 1
ATOM 1590 C C . ARG A 1 207 ? 49.882 -15.108 -20.599 1.00 47.75 174 ARG A C 1
ATOM 1591 O O . ARG A 1 207 ? 49.248 -14.062 -20.730 1.00 49.94 174 ARG A O 1
ATOM 1599 N N . SER A 1 208 ? 49.335 -16.317 -20.722 1.00 47.21 175 SER A N 1
ATOM 1600 C CA . SER A 1 208 ? 47.892 -16.509 -20.803 1.00 48.72 175 SER A CA 1
ATOM 1601 C C . SER A 1 208 ? 47.261 -16.380 -19.414 1.00 47.68 175 SER A C 1
ATOM 1602 O O . SER A 1 208 ? 47.588 -17.138 -18.504 1.00 44.88 175 SER A O 1
ATOM 1605 N N . ASP A 1 209 ? 46.355 -15.418 -19.263 1.00 49.96 176 ASP A N 1
ATOM 1606 C CA . ASP A 1 209 ? 45.644 -15.224 -18.003 1.00 49.80 176 ASP A CA 1
ATOM 1607 C C . ASP A 1 209 ? 44.739 -16.422 -17.709 1.00 49.17 176 ASP A C 1
ATOM 1608 O O . ASP A 1 209 ? 44.554 -16.793 -16.548 1.00 47.26 176 ASP A O 1
ATOM 1613 N N . LYS A 1 210 ? 44.190 -17.021 -18.768 1.00 51.06 177 LYS A N 1
ATOM 1614 C CA . LYS A 1 210 ? 43.365 -18.228 -18.661 1.00 51.18 177 LYS A CA 1
ATOM 1615 C C . LYS A 1 210 ? 44.155 -19.389 -18.049 1.00 47.82 177 LYS A C 1
ATOM 1616 O O . LYS A 1 210 ? 43.666 -20.071 -17.147 1.00 46.57 177 LYS A O 1
ATOM 1622 N N . ARG A 1 211 ? 45.374 -19.600 -18.543 1.00 46.16 178 ARG A N 1
ATOM 1623 C CA . ARG A 1 211 ? 46.232 -20.670 -18.044 1.00 43.40 178 ARG A CA 1
ATOM 1624 C C . ARG A 1 211 ? 46.773 -20.344 -16.657 1.00 40.04 178 ARG A C 1
ATOM 1625 O O . ARG A 1 211 ? 46.978 -21.241 -15.835 1.00 37.94 178 ARG A O 1
ATOM 1633 N N . ARG A 1 212 ? 46.988 -19.056 -16.407 1.00 39.25 179 ARG A N 1
ATOM 1634 C CA . ARG A 1 212 ? 47.394 -18.570 -15.103 1.00 37.38 179 ARG A CA 1
ATOM 1635 C C . ARG A 1 212 ? 46.309 -18.893 -14.049 1.00 36.55 179 ARG A C 1
ATOM 1636 O O . ARG A 1 212 ? 46.625 -19.369 -12.956 1.00 34.24 179 ARG A O 1
ATOM 1644 N N . THR A 1 213 ? 45.041 -18.677 -14.404 1.00 38.08 180 THR A N 1
ATOM 1645 C CA . THR A 1 213 ? 43.914 -18.968 -13.500 1.00 38.17 180 THR A CA 1
ATOM 1646 C C . THR A 1 213 ? 43.720 -20.471 -13.267 1.00 37.02 180 THR A C 1
ATOM 1647 O O . THR A 1 213 ? 43.469 -20.890 -12.134 1.00 35.65 180 THR A O 1
ATOM 1651 N N . ALA A 1 214 ? 43.847 -21.265 -14.333 1.00 37.40 181 ALA A N 1
ATOM 1652 C CA . ALA A 1 214 ? 43.769 -22.725 -14.245 1.00 36.64 181 ALA A CA 1
ATOM 1653 C C . ALA A 1 214 ? 44.850 -23.320 -13.334 1.00 34.06 181 ALA A C 1
ATOM 1654 O O . ALA A 1 214 ? 44.596 -24.300 -12.627 1.00 33.57 181 ALA A O 1
ATOM 1656 N N . ALA A 1 215 ? 46.044 -22.727 -13.357 1.00 32.15 182 ALA A N 1
ATOM 1657 C CA . ALA A 1 215 ? 47.145 -23.151 -12.493 1.00 29.86 182 ALA A CA 1
ATOM 1658 C C . ALA A 1 215 ? 46.856 -22.760 -11.042 1.00 28.84 182 ALA A C 1
ATOM 1659 O O . ALA A 1 215 ? 47.057 -23.557 -10.136 1.00 26.87 182 ALA A O 1
ATOM 1661 N N . GLY A 1 216 ? 46.377 -21.529 -10.843 1.00 29.73 183 GLY A N 1
ATOM 1662 C CA . GLY A 1 216 ? 45.980 -21.045 -9.526 1.00 29.49 183 GLY A CA 1
ATOM 1663 C C . GLY A 1 216 ? 44.887 -21.907 -8.926 1.00 30.63 183 GLY A C 1
ATOM 1664 O O . GLY A 1 216 ? 44.957 -22.270 -7.748 1.00 29.59 183 GLY A O 1
ATOM 1665 N N . ASN A 1 217 ? 43.883 -22.237 -9.737 1.00 32.71 184 ASN A N 1
ATOM 1666 C CA . ASN A 1 217 ? 42.788 -23.104 -9.310 1.00 34.23 184 ASN A CA 1
ATOM 1667 C C . ASN A 1 217 ? 43.279 -24.481 -8.894 1.00 33.44 184 ASN A C 1
ATOM 1668 O O . ASN A 1 217 ? 42.839 -25.014 -7.874 1.00 32.90 184 ASN A O 1
ATOM 1673 N N . LYS A 1 218 ? 44.174 -25.053 -9.699 1.00 33.30 185 LYS A N 1
ATOM 1674 C CA . LYS A 1 218 ? 44.781 -26.350 -9.404 1.00 32.85 185 LYS A CA 1
ATOM 1675 C C . LYS A 1 218 ? 45.552 -26.315 -8.074 1.00 30.64 185 LYS A C 1
ATOM 1676 O O . LYS A 1 218 ? 45.455 -27.237 -7.263 1.00 29.95 185 LYS A O 1
ATOM 1682 N N . PHE A 1 219 ? 46.308 -25.248 -7.842 1.00 29.18 186 PHE A N 1
ATOM 1683 C CA . PHE A 1 219 ? 46.975 -25.091 -6.555 1.00 28.03 186 PHE A CA 1
ATOM 1684 C C . PHE A 1 219 ? 45.974 -24.993 -5.383 1.00 28.34 186 PHE A C 1
ATOM 1685 O O . PHE A 1 219 ? 46.119 -25.704 -4.384 1.00 27.56 186 PHE A O 1
ATOM 1693 N N . MET A 1 220 ? 44.986 -24.101 -5.511 1.00 28.90 187 MET A N 1
ATOM 1694 C CA . MET A 1 220 ? 44.045 -23.830 -4.429 1.00 29.94 187 MET A CA 1
ATOM 1695 C C . MET A 1 220 ? 43.228 -25.071 -4.069 1.00 30.80 187 MET A C 1
ATOM 1696 O O . MET A 1 220 ? 42.911 -25.269 -2.900 1.00 30.08 187 MET A O 1
ATOM 1701 N N . THR A 1 221 ? 42.894 -25.914 -5.053 1.00 32.62 188 THR A N 1
ATOM 1702 C CA . THR A 1 221 ? 42.152 -27.134 -4.728 1.00 33.95 188 THR A CA 1
ATOM 1703 C C . THR A 1 221 ? 43.036 -28.185 -4.035 1.00 33.01 188 THR A C 1
ATOM 1704 O O . THR A 1 221 ? 42.557 -28.894 -3.149 1.00 32.81 188 THR A O 1
ATOM 1708 N N . TYR A 1 222 ? 44.316 -28.282 -4.425 1.00 31.43 189 TYR A N 1
ATOM 1709 C CA . TYR A 1 222 ? 45.258 -29.129 -3.698 1.00 29.93 189 TYR A CA 1
ATOM 1710 C C . TYR A 1 222 ? 45.334 -28.661 -2.241 1.00 28.53 189 TYR A C 1
ATOM 1711 O O . TYR A 1 222 ? 45.221 -29.468 -1.327 1.00 28.25 189 TYR A O 1
ATOM 1720 N N . MET A 1 223 ? 45.528 -27.356 -2.050 1.00 27.11 190 MET A N 1
ATOM 1721 C CA . MET A 1 223 ? 45.640 -26.763 -0.726 1.00 26.36 190 MET A CA 1
ATOM 1722 C C . MET A 1 223 ? 44.378 -26.920 0.129 1.00 26.30 190 MET A C 1
ATOM 1723 O O . MET A 1 223 ? 44.488 -27.212 1.315 1.00 25.85 190 MET A O 1
ATOM 1728 N N . LYS A 1 224 ? 43.200 -26.733 -0.467 1.00 26.81 191 LYS A N 1
ATOM 1729 C CA . LYS A 1 224 ? 41.935 -26.958 0.248 1.00 27.52 191 LYS A CA 1
ATOM 1730 C C . LYS A 1 224 ? 41.857 -28.384 0.773 1.00 27.80 191 LYS A C 1
ATOM 1731 O O . LYS A 1 224 ? 41.432 -28.611 1.907 1.00 27.47 191 LYS A O 1
ATOM 1737 N N . GLN A 1 225 ? 42.242 -29.338 -0.074 1.00 28.05 192 GLN A N 1
ATOM 1738 C CA . GLN A 1 225 ? 42.286 -30.745 0.309 1.00 28.86 192 GLN A CA 1
ATOM 1739 C C . GLN A 1 225 ? 43.298 -30.973 1.426 1.00 27.36 192 GLN A C 1
ATOM 1740 O O . GLN A 1 225 ? 42.996 -31.648 2.395 1.00 27.61 192 GLN A O 1
ATOM 1746 N N . HIS A 1 226 ? 44.491 -30.394 1.282 1.00 25.57 193 HIS A N 1
ATOM 1747 C CA . HIS A 1 226 ? 45.547 -30.563 2.260 1.00 24.87 193 HIS A CA 1
ATOM 1748 C C . HIS A 1 226 ? 45.152 -29.983 3.627 1.00 23.91 193 HIS A C 1
ATOM 1749 O O . HIS A 1 226 ? 45.481 -30.553 4.662 1.00 23.70 193 HIS A O 1
ATOM 1756 N N . VAL A 1 227 ? 44.445 -28.855 3.606 1.00 22.84 194 VAL A N 1
ATOM 1757 C CA . VAL A 1 227 ? 43.936 -28.226 4.810 1.00 22.35 194 VAL A CA 1
ATOM 1758 C C . VAL A 1 227 ? 42.935 -29.156 5.510 1.00 23.78 194 VAL A C 1
ATOM 1759 O O . VAL A 1 227 ? 43.041 -29.375 6.720 1.00 23.84 194 VAL A O 1
ATOM 1763 N N . ALA A 1 228 ? 41.984 -29.701 4.751 1.00 24.34 195 ALA A N 1
ATOM 1764 C CA . ALA A 1 228 ? 40.977 -30.621 5.316 1.00 26.32 195 ALA A CA 1
ATOM 1765 C C . ALA A 1 228 ? 41.645 -31.855 5.906 1.00 27.59 195 ALA A C 1
ATOM 1766 O O . ALA A 1 228 ? 41.249 -32.327 6.962 1.00 28.92 195 ALA A O 1
ATOM 1768 N N . GLN A 1 229 ? 42.675 -32.362 5.234 1.00 28.37 196 GLN A N 1
ATOM 1769 C CA . GLN A 1 229 ? 43.410 -33.524 5.730 1.00 30.81 196 GLN A CA 1
ATOM 1770 C C . GLN A 1 229 ? 44.197 -33.224 7.002 1.00 30.90 196 GLN A C 1
ATOM 1771 O O . GLN A 1 229 ? 44.346 -34.096 7.846 1.00 32.27 196 GLN A O 1
ATOM 1777 N N . SER A 1 230 ? 44.700 -32.001 7.127 1.00 29.69 197 SER A N 1
ATOM 1778 C CA . SER A 1 230 ? 45.731 -31.692 8.125 1.00 31.15 197 SER A CA 1
ATOM 1779 C C . SER A 1 230 ? 45.237 -30.959 9.368 1.00 30.99 197 SER A C 1
ATOM 1780 O O . SER A 1 230 ? 45.868 -31.056 10.425 1.00 31.61 197 SER A O 1
ATOM 1783 N N . ARG A 1 231 ? 44.131 -30.220 9.237 1.00 30.62 198 ARG A N 1
ATOM 1784 C CA . ARG A 1 231 ? 43.660 -29.323 10.306 1.00 30.44 198 ARG A CA 1
ATOM 1785 C C . ARG A 1 231 ? 43.177 -30.027 11.589 1.00 31.81 198 ARG A C 1
ATOM 1786 O O . ARG A 1 231 ? 43.120 -29.413 12.656 1.00 32.01 198 ARG A O 1
ATOM 1794 N N . ARG A 1 232 ? 42.820 -31.297 11.494 1.00 33.14 199 ARG A N 1
ATOM 1795 C CA . ARG A 1 232 ? 42.425 -32.033 12.699 1.00 34.59 199 ARG A CA 1
ATOM 1796 C C . ARG A 1 232 ? 43.433 -33.136 13.032 1.00 35.57 199 ARG A C 1
ATOM 1797 O O . ARG A 1 232 ? 43.232 -33.942 13.962 1.00 37.38 199 ARG A O 1
ATOM 1805 N N . GLY A 1 233 ? 44.540 -33.134 12.293 1.00 34.05 200 GLY A N 1
ATOM 1806 C CA . GLY A 1 233 ? 45.605 -34.109 12.497 1.00 34.77 200 GLY A CA 1
ATOM 1807 C C . GLY A 1 233 ? 46.596 -33.703 13.572 1.00 34.32 200 GLY A C 1
ATOM 1808 O O . GLY A 1 233 ? 46.450 -32.666 14.230 1.00 32.54 200 GLY A O 1
ATOM 1809 N N . SER A 1 234 ? 47.631 -34.520 13.717 1.00 35.88 201 SER A N 1
ATOM 1810 C CA . SER A 1 234 ? 48.606 -34.367 14.790 1.00 37.04 201 SER A CA 1
ATOM 1811 C C . SER A 1 234 ? 49.959 -33.820 14.324 1.00 36.87 201 SER A C 1
ATOM 1812 O O . SER A 1 234 ? 50.966 -34.003 15.002 1.00 38.31 201 SER A O 1
ATOM 1815 N N . GLY A 1 235 ? 49.989 -33.160 13.171 1.00 35.55 202 GLY A N 1
ATOM 1816 C CA . GLY A 1 235 ? 51.258 -32.652 12.628 1.00 36.29 202 GLY A CA 1
ATOM 1817 C C . GLY A 1 235 ? 51.710 -31.342 13.261 1.00 36.26 202 GLY A C 1
ATOM 1818 O O . GLY A 1 235 ? 50.894 -30.605 13.823 1.00 34.02 202 GLY A O 1
ATOM 1819 N N . ASP A 1 236 ? 53.013 -31.057 13.155 1.00 38.28 203 ASP A N 1
ATOM 1820 C CA . ASP A 1 236 ? 53.596 -29.758 13.547 1.00 39.23 203 ASP A CA 1
ATOM 1821 C C . ASP A 1 236 ? 53.566 -28.712 12.432 1.00 37.65 203 ASP A C 1
ATOM 1822 O O . ASP A 1 236 ? 54.121 -27.620 12.549 1.00 38.18 203 ASP A O 1
ATOM 1827 N N . ASP A 1 237 ? 52.909 -29.039 11.339 1.00 36.73 204 ASP A N 1
ATOM 1828 C CA . ASP A 1 237 ? 52.699 -28.073 10.298 1.00 34.71 204 ASP A CA 1
ATOM 1829 C C . ASP A 1 237 ? 51.807 -26.922 10.810 1.00 32.95 204 ASP A C 1
ATOM 1830 O O . ASP A 1 237 ? 51.216 -26.999 11.898 1.00 33.15 204 ASP A O 1
ATOM 1835 N N . LEU A 1 238 ? 51.716 -25.856 10.024 1.00 30.80 205 LEU A N 1
ATOM 1836 C CA . LEU A 1 238 ? 50.828 -24.736 10.330 1.00 29.10 205 LEU A CA 1
ATOM 1837 C C . LEU A 1 238 ? 49.385 -25.187 10.615 1.00 27.74 205 LEU A C 1
ATOM 1838 O O . LEU A 1 238 ? 48.734 -24.680 11.533 1.00 27.09 205 LEU A O 1
ATOM 1843 N N . PHE A 1 239 ? 48.882 -26.116 9.809 1.00 27.10 206 PHE A N 1
ATOM 1844 C CA . PHE A 1 239 ? 47.462 -26.491 9.879 1.00 27.01 206 PHE A CA 1
ATOM 1845 C C . PHE A 1 239 ? 47.124 -27.212 11.157 1.00 27.52 206 PHE A C 1
ATOM 1846 O O . PHE A 1 239 ? 46.099 -26.929 11.766 1.00 27.36 206 PHE A O 1
ATOM 1854 N N . GLY A 1 240 ? 47.995 -28.132 11.554 1.00 28.28 207 GLY A N 1
ATOM 1855 C CA . GLY A 1 240 ? 47.835 -28.858 12.805 1.00 29.66 207 GLY A CA 1
ATOM 1856 C C . GLY A 1 240 ? 47.863 -27.911 13.990 1.00 29.56 207 GLY A C 1
ATOM 1857 O O . GLY A 1 240 ? 47.004 -27.998 14.874 1.00 29.30 207 GLY A O 1
ATOM 1858 N N . ILE A 1 241 ? 48.840 -26.999 14.007 1.00 29.31 208 ILE A N 1
ATOM 1859 C CA . ILE A 1 241 ? 48.972 -26.048 15.120 1.00 29.90 208 ILE A CA 1
ATOM 1860 C C . ILE A 1 241 ? 47.724 -25.181 15.215 1.00 28.53 208 ILE A C 1
ATOM 1861 O O . ILE A 1 241 ? 47.038 -25.204 16.224 1.00 28.56 208 ILE A O 1
ATOM 1866 N N . VAL A 1 242 ? 47.411 -24.458 14.143 1.00 27.31 209 VAL A N 1
ATOM 1867 C CA . VAL A 1 242 ? 46.309 -23.516 14.170 1.00 27.07 209 VAL A CA 1
ATOM 1868 C C . VAL A 1 242 ? 44.971 -24.247 14.347 1.00 27.46 209 VAL A C 1
ATOM 1869 O O . VAL A 1 242 ? 44.120 -23.798 15.112 1.00 27.98 209 VAL A O 1
ATOM 1873 N N . GLY A 1 243 ? 44.819 -25.391 13.683 1.00 27.48 210 GLY A N 1
ATOM 1874 C CA . GLY A 1 243 ? 43.590 -26.196 13.756 1.00 27.67 210 GLY A CA 1
ATOM 1875 C C . GLY A 1 243 ? 43.304 -26.818 15.100 1.00 28.88 210 GLY A C 1
ATOM 1876 O O . GLY A 1 243 ? 42.177 -26.743 15.578 1.00 29.71 210 GLY A O 1
ATOM 1877 N N . ARG A 1 244 ? 44.311 -27.441 15.715 1.00 29.76 211 ARG A N 1
ATOM 1878 C CA . ARG A 1 244 ? 44.165 -28.001 17.062 1.00 31.03 211 ARG A CA 1
ATOM 1879 C C . ARG A 1 244 ? 43.848 -26.935 18.098 1.00 30.95 211 ARG A C 1
ATOM 1880 O O . ARG A 1 244 ? 43.111 -27.195 19.054 1.00 31.66 211 ARG A O 1
ATOM 1888 N N . GLU A 1 245 ? 44.448 -25.757 17.934 1.00 29.56 212 GLU A N 1
ATOM 1889 C CA . GLU A 1 245 ? 44.288 -24.682 18.901 1.00 29.53 212 GLU A CA 1
ATOM 1890 C C . GLU A 1 245 ? 42.938 -24.004 18.738 1.00 27.84 212 GLU A C 1
ATOM 1891 O O . GLU A 1 245 ? 42.303 -23.664 19.719 1.00 28.25 212 GLU A O 1
ATOM 1897 N N . ASN A 1 246 ? 42.494 -23.831 17.499 1.00 26.13 213 ASN A N 1
ATOM 1898 C CA . ASN A 1 246 ? 41.331 -22.996 17.241 1.00 25.31 213 ASN A CA 1
ATOM 1899 C C . ASN A 1 246 ? 40.021 -23.698 16.903 1.00 25.00 213 ASN A C 1
ATOM 1900 O O . ASN A 1 246 ? 38.957 -23.090 17.016 1.00 25.18 213 ASN A O 1
ATOM 1905 N N . GLY A 1 247 ? 40.093 -24.960 16.497 1.00 24.96 214 GLY A N 1
ATOM 1906 C CA . GLY A 1 247 ? 38.896 -25.714 16.117 1.00 25.70 214 GLY A CA 1
ATOM 1907 C C . GLY A 1 247 ? 38.122 -24.992 15.029 1.00 25.75 214 GLY A C 1
ATOM 1908 O O . GLY A 1 247 ? 38.722 -24.454 14.087 1.00 25.21 214 GLY A O 1
ATOM 1909 N N . ASP A 1 248 ? 36.798 -24.943 15.172 1.00 26.81 215 ASP A N 1
ATOM 1910 C CA . ASP A 1 248 ? 35.927 -24.359 14.148 1.00 27.60 215 ASP A CA 1
ATOM 1911 C C . ASP A 1 248 ? 35.957 -22.820 14.103 1.00 27.39 215 ASP A C 1
ATOM 1912 O O . ASP A 1 248 ? 35.292 -22.224 13.263 1.00 28.14 215 ASP A O 1
ATOM 1917 N N . ALA A 1 249 ? 36.718 -22.177 14.989 1.00 26.66 216 ALA A N 1
ATOM 1918 C CA . ALA A 1 249 ? 36.816 -20.716 14.963 1.00 26.69 216 ALA A CA 1
ATOM 1919 C C . ALA A 1 249 ? 37.593 -20.203 13.744 1.00 26.27 216 ALA A C 1
ATOM 1920 O O . ALA A 1 249 ? 37.435 -19.048 13.352 1.00 27.32 216 ALA A O 1
ATOM 1922 N N . ILE A 1 250 ? 38.428 -21.049 13.146 1.00 25.24 217 ILE A N 1
ATOM 1923 C CA . ILE A 1 250 ? 39.061 -20.695 11.868 1.00 24.32 217 ILE A CA 1
ATOM 1924 C C . ILE A 1 250 ? 38.492 -21.568 10.728 1.00 24.38 217 ILE A C 1
ATOM 1925 O O . ILE A 1 250 ? 38.418 -22.796 10.858 1.00 24.42 217 ILE A O 1
ATOM 1930 N N . THR A 1 251 ? 38.028 -20.932 9.648 1.00 24.42 218 THR A N 1
ATOM 1931 C CA . THR A 1 251 ? 37.445 -21.675 8.522 1.00 25.06 218 THR A CA 1
ATOM 1932 C C . THR A 1 251 ? 38.521 -22.313 7.658 1.00 24.49 218 THR A C 1
ATOM 1933 O O . THR A 1 251 ? 39.675 -21.871 7.662 1.00 23.46 218 THR A O 1
ATOM 1937 N N . ASP A 1 252 ? 38.138 -23.352 6.921 1.00 25.26 219 ASP A N 1
ATOM 1938 C CA . ASP A 1 252 ? 39.024 -23.965 5.943 1.00 25.23 219 ASP A CA 1
ATOM 1939 C C . ASP A 1 252 ? 39.506 -22.923 4.936 1.00 24.47 219 ASP A C 1
ATOM 1940 O O . ASP A 1 252 ? 40.668 -22.938 4.551 1.00 23.54 219 ASP A O 1
ATOM 1945 N N . ALA A 1 253 ? 38.609 -22.027 4.525 1.00 25.10 220 ALA A N 1
ATOM 1946 C CA . ALA A 1 253 ? 38.942 -20.988 3.558 1.00 25.13 220 ALA A CA 1
ATOM 1947 C C . ALA A 1 253 ? 40.036 -20.063 4.105 1.00 23.83 220 ALA A C 1
ATOM 1948 O O . ALA A 1 253 ? 40.994 -19.758 3.404 1.00 23.32 220 ALA A O 1
ATOM 1950 N N . GLU A 1 254 ? 39.894 -19.639 5.359 1.00 24.04 221 GLU A N 1
ATOM 1951 C CA . GLU A 1 254 ? 40.896 -18.800 6.013 1.00 23.90 221 GLU A CA 1
ATOM 1952 C C . GLU A 1 254 ? 42.249 -19.495 6.069 1.00 23.07 221 GLU A C 1
ATOM 1953 O O . GLU A 1 254 ? 43.258 -18.919 5.668 1.00 22.47 221 GLU A O 1
ATOM 1959 N N . LEU A 1 255 ? 42.261 -20.745 6.537 1.00 23.14 222 LEU A N 1
ATOM 1960 C CA . LEU A 1 255 ? 43.508 -21.512 6.625 1.00 22.83 222 LEU A CA 1
ATOM 1961 C C . LEU A 1 255 ? 44.155 -21.700 5.270 1.00 22.59 222 LEU A C 1
ATOM 1962 O O . LEU A 1 255 ? 45.376 -21.604 5.139 1.00 22.73 222 LEU A O 1
ATOM 1967 N N . THR A 1 256 ? 43.323 -21.968 4.268 1.00 22.89 223 THR A N 1
ATOM 1968 C CA . THR A 1 256 ? 43.774 -22.127 2.895 1.00 23.38 223 THR A CA 1
ATOM 1969 C C . THR A 1 256 ? 44.433 -20.840 2.381 1.00 23.52 223 THR A C 1
ATOM 1970 O O . THR A 1 256 ? 45.473 -20.889 1.718 1.00 23.20 223 THR A O 1
ATOM 1974 N N . GLY A 1 257 ? 43.814 -19.697 2.669 1.00 23.69 224 GLY A N 1
ATOM 1975 C CA . GLY A 1 257 ? 44.392 -18.412 2.296 1.00 24.48 224 GLY A CA 1
ATOM 1976 C C . GLY A 1 257 ? 45.756 -18.169 2.927 1.00 24.01 224 GLY A C 1
ATOM 1977 O O . GLY A 1 257 ? 46.700 -17.785 2.245 1.00 24.34 224 GLY A O 1
ATOM 1978 N N . VAL A 1 258 ? 45.871 -18.402 4.231 1.00 24.28 225 VAL A N 1
ATOM 1979 C CA . VAL A 1 258 ? 47.166 -18.238 4.911 1.00 24.43 225 VAL A CA 1
ATOM 1980 C C . VAL A 1 258 ? 48.233 -19.149 4.291 1.00 24.27 225 VAL A C 1
ATOM 1981 O O . VAL A 1 258 ? 49.334 -18.690 3.939 1.00 24.46 225 VAL A O 1
ATOM 1985 N N . ALA A 1 259 ? 47.886 -20.424 4.113 1.00 35.26 226 ALA A N 1
ATOM 1986 C CA . ALA A 1 259 ? 48.810 -21.393 3.531 1.00 34.81 226 ALA A CA 1
ATOM 1987 C C . ALA A 1 259 ? 49.243 -20.999 2.131 1.00 33.35 226 ALA A C 1
ATOM 1988 O O . ALA A 1 259 ? 50.425 -21.089 1.807 1.00 32.82 226 ALA A O 1
ATOM 1990 N N . ALA A 1 260 ? 48.294 -20.557 1.309 1.00 33.61 227 ALA A N 1
ATOM 1991 C CA . ALA A 1 260 ? 48.586 -20.140 -0.064 1.00 32.62 227 ALA A CA 1
ATOM 1992 C C . ALA A 1 260 ? 49.513 -18.933 -0.102 1.00 30.81 227 ALA A C 1
ATOM 1993 O O . ALA A 1 260 ? 50.413 -18.847 -0.949 1.00 30.07 227 ALA A O 1
ATOM 1995 N N . PHE A 1 261 ? 49.275 -17.984 0.800 1.00 30.01 228 PHE A N 1
ATOM 1996 C CA . PHE A 1 261 ? 50.130 -16.821 0.892 1.00 28.02 228 PHE A CA 1
ATOM 1997 C C . PHE A 1 261 ? 51.577 -17.237 1.191 1.00 26.97 228 PHE A C 1
ATOM 1998 O O . PHE A 1 261 ? 52.501 -16.766 0.545 1.00 25.67 228 PHE A O 1
ATOM 2006 N N . VAL A 1 262 ? 51.748 -18.124 2.167 1.00 27.97 229 VAL A N 1
ATOM 2007 C CA . VAL A 1 262 ? 53.056 -18.619 2.595 1.00 27.88 229 VAL A CA 1
ATOM 2008 C C . VAL A 1 262 ? 53.820 -19.301 1.444 1.00 28.28 229 VAL A C 1
ATOM 2009 O O . VAL A 1 262 ? 55.011 -19.061 1.237 1.00 27.91 229 VAL A O 1
ATOM 2013 N N . MET A 1 263 ? 53.124 -20.137 0.687 1.00 29.35 230 MET A N 1
ATOM 2014 C CA . MET A 1 263 ? 53.750 -20.873 -0.397 1.00 29.02 230 MET A CA 1
ATOM 2015 C C . MET A 1 263 ? 53.829 -20.110 -1.707 1.00 27.53 230 MET A C 1
ATOM 2016 O O . MET A 1 263 ? 54.625 -20.463 -2.573 1.00 27.55 230 MET A O 1
ATOM 2021 N N . GLY A 1 264 ? 53.010 -19.075 -1.854 1.00 26.83 231 GLY A N 1
ATOM 2022 C CA . GLY A 1 264 ? 52.983 -18.288 -3.077 1.00 25.33 231 GLY A CA 1
ATOM 2023 C C . GLY A 1 264 ? 53.771 -17.001 -2.916 1.00 23.79 231 GLY A C 1
ATOM 2024 O O . GLY A 1 264 ? 54.975 -16.959 -3.166 1.00 23.03 231 GLY A O 1
ATOM 2025 N N . ALA A 1 265 ? 53.097 -15.954 -2.469 1.00 22.76 232 ALA A N 1
ATOM 2026 C CA . ALA A 1 265 ? 53.716 -14.635 -2.395 1.00 21.58 232 ALA A CA 1
ATOM 2027 C C . ALA A 1 265 ? 54.948 -14.608 -1.474 1.00 20.57 232 ALA A C 1
ATOM 2028 O O . ALA A 1 265 ? 55.977 -14.032 -1.831 1.00 20.03 232 ALA A O 1
ATOM 2030 N N . ALA A 1 266 ? 54.839 -15.240 -0.305 1.00 20.35 233 ALA A N 1
ATOM 2031 C CA . ALA A 1 266 ? 55.897 -15.179 0.690 1.00 19.81 233 ALA A CA 1
ATOM 2032 C C . ALA A 1 266 ? 57.138 -15.970 0.280 1.00 19.66 233 ALA A C 1
ATOM 2033 O O . ALA A 1 266 ? 58.251 -15.509 0.515 1.00 19.35 233 ALA A O 1
ATOM 2035 N N . ALA A 1 267 ? 56.952 -17.142 -0.329 1.00 19.64 234 ALA A N 1
ATOM 2036 C CA . ALA A 1 267 ? 58.078 -17.915 -0.873 1.00 19.49 234 ALA A CA 1
ATOM 2037 C C . ALA A 1 267 ? 58.859 -17.120 -1.931 1.00 18.67 234 ALA A C 1
ATOM 2038 O O . ALA A 1 267 ? 60.099 -17.135 -1.950 1.00 18.10 234 ALA A O 1
ATOM 2040 N N . ASP A 1 268 ? 58.124 -16.441 -2.811 1.00 18.42 235 ASP A N 1
ATOM 2041 C CA . ASP A 1 268 ? 58.717 -15.535 -3.802 1.00 18.76 235 ASP A CA 1
ATOM 2042 C C . ASP A 1 268 ? 59.508 -14.434 -3.082 1.00 17.87 235 ASP A C 1
ATOM 2043 O O . ASP A 1 268 ? 60.652 -14.167 -3.437 1.00 16.82 235 ASP A O 1
ATOM 2048 N N . GLN A 1 269 ? 58.920 -13.826 -2.048 1.00 18.46 236 GLN A N 1
ATOM 2049 C CA A GLN A 1 269 ? 59.627 -12.766 -1.316 0.60 19.00 236 GLN A CA 1
ATOM 2050 C CA B GLN A 1 269 ? 59.602 -12.764 -1.291 0.40 18.14 236 GLN A CA 1
ATOM 2051 C C . GLN A 1 269 ? 60.937 -13.252 -0.702 1.00 18.55 236 GLN A C 1
ATOM 2052 O O . GLN A 1 269 ? 61.940 -12.542 -0.740 1.00 18.55 236 GLN A O 1
ATOM 2063 N N . VAL A 1 270 ? 60.939 -14.465 -0.161 1.00 19.43 237 VAL A N 1
ATOM 2064 C CA A VAL A 1 270 ? 62.168 -14.952 0.449 0.50 20.22 237 VAL A CA 1
ATOM 2065 C CA B VAL A 1 270 ? 62.123 -15.094 0.454 0.50 19.78 237 VAL A CA 1
ATOM 2066 C C . VAL A 1 270 ? 63.205 -15.384 -0.586 1.00 19.67 237 VAL A C 1
ATOM 2067 O O . VAL A 1 270 ? 64.380 -15.123 -0.375 1.00 19.91 237 VAL A O 1
ATOM 2074 N N . ALA A 1 271 ? 62.781 -15.978 -1.708 1.00 19.30 238 ALA A N 1
ATOM 2075 C CA . ALA A 1 271 ? 63.717 -16.319 -2.790 1.00 18.93 238 ALA A CA 1
ATOM 2076 C C . ALA A 1 271 ? 64.401 -15.054 -3.314 1.00 18.53 238 ALA A C 1
ATOM 2077 O O . ALA A 1 271 ? 65.613 -15.040 -3.536 1.00 18.30 238 ALA A O 1
ATOM 2079 N N . ARG A 1 272 ? 63.618 -13.994 -3.498 1.00 18.04 239 ARG A N 1
ATOM 2080 C CA . ARG A 1 272 ? 64.150 -12.712 -3.956 1.00 17.97 239 ARG A CA 1
ATOM 2081 C C . ARG A 1 272 ? 65.134 -12.106 -2.935 1.00 18.26 239 ARG A C 1
ATOM 2082 O O . ARG A 1 272 ? 66.173 -11.569 -3.323 1.00 18.68 239 ARG A O 1
ATOM 2090 N N . LEU A 1 273 ? 64.808 -12.205 -1.647 1.00 18.30 240 LEU A N 1
ATOM 2091 C CA . LEU A 1 273 ? 65.683 -11.694 -0.585 1.00 19.38 240 LEU A CA 1
ATOM 2092 C C . LEU A 1 273 ? 67.040 -12.420 -0.536 1.00 19.77 240 LEU A C 1
ATOM 2093 O O . LEU A 1 273 ? 68.096 -11.789 -0.416 1.00 20.11 240 LEU A O 1
ATOM 2098 N N . LEU A 1 274 ? 66.986 -13.746 -0.623 1.00 19.94 241 LEU A N 1
ATOM 2099 C CA . LEU A 1 274 ? 68.173 -14.592 -0.627 1.00 19.91 241 LEU A CA 1
ATOM 2100 C C . LEU A 1 274 ? 69.057 -14.336 -1.845 1.00 19.95 241 LEU A C 1
ATOM 2101 O O . LEU A 1 274 ? 70.294 -14.291 -1.722 1.00 20.48 241 LEU A O 1
ATOM 2106 N N . ALA A 1 275 ? 68.436 -14.142 -3.014 1.00 18.99 242 ALA A N 1
ATOM 2107 C CA . ALA A 1 275 ? 69.193 -13.821 -4.234 1.00 19.13 242 ALA A CA 1
ATOM 2108 C C . ALA A 1 275 ? 69.851 -12.444 -4.132 1.00 19.34 242 ALA A C 1
ATOM 2109 O O . ALA A 1 275 ? 71.010 -12.272 -4.534 1.00 19.83 242 ALA A O 1
ATOM 2111 N N . ALA A 1 276 ? 69.116 -11.468 -3.593 1.00 18.61 243 ALA A N 1
ATOM 2112 C CA . ALA A 1 276 ? 69.668 -10.133 -3.376 1.00 19.24 243 ALA A CA 1
ATOM 2113 C C . ALA A 1 276 ? 70.820 -10.187 -2.366 1.00 19.83 243 ALA A C 1
ATOM 2114 O O . ALA A 1 276 ? 71.788 -9.443 -2.491 1.00 20.57 243 ALA A O 1
ATOM 2116 N N . GLY A 1 277 ? 70.703 -11.075 -1.377 1.00 19.84 244 GLY A N 1
ATOM 2117 C CA . GLY A 1 277 ? 71.751 -11.276 -0.372 1.00 20.57 244 GLY A CA 1
ATOM 2118 C C . GLY A 1 277 ? 73.033 -11.837 -0.954 1.00 21.48 244 GLY A C 1
ATOM 2119 O O . GLY A 1 277 ? 74.119 -11.334 -0.667 1.00 22.80 244 GLY A O 1
ATOM 2120 N N . ALA A 1 278 ? 72.903 -12.867 -1.788 1.00 21.34 245 ALA A N 1
ATOM 2121 C CA . ALA A 1 278 ? 74.036 -13.483 -2.475 1.00 22.10 245 ALA A CA 1
ATOM 2122 C C . ALA A 1 278 ? 74.741 -12.480 -3.402 1.00 22.29 245 ALA A C 1
ATOM 2123 O O . ALA A 1 278 ? 75.972 -12.469 -3.508 1.00 23.32 245 ALA A O 1
ATOM 2125 N N . TRP A 1 279 ? 73.948 -11.641 -4.064 1.00 21.17 246 TRP A N 1
ATOM 2126 C CA . TRP A 1 279 ? 74.473 -10.573 -4.899 1.00 21.52 246 TRP A CA 1
ATOM 2127 C C . TRP A 1 279 ? 75.308 -9.574 -4.082 1.00 22.00 246 TRP A C 1
ATOM 2128 O O . TRP A 1 279 ? 76.448 -9.285 -4.435 1.00 22.22 246 TRP A O 1
ATOM 2139 N N . LEU A 1 280 ? 74.738 -9.061 -2.993 1.00 22.02 247 LEU A N 1
ATOM 2140 C CA . LEU A 1 280 ? 75.474 -8.170 -2.087 1.00 23.20 247 LEU A CA 1
ATOM 2141 C C . LEU A 1 280 ? 76.794 -8.793 -1.599 1.00 24.87 247 LEU A C 1
ATOM 2142 O O . LEU A 1 280 ? 77.816 -8.108 -1.524 1.00 26.03 247 LEU A O 1
ATOM 2147 N N . MET A 1 281 ? 76.773 -10.092 -1.295 1.00 25.42 248 MET A N 1
ATOM 2148 C CA A MET A 1 281 ? 77.976 -10.799 -0.848 0.70 27.04 248 MET A CA 1
ATOM 2149 C CA B MET A 1 281 ? 77.969 -10.808 -0.847 0.30 26.95 248 MET A CA 1
ATOM 2150 C C . MET A 1 281 ? 79.108 -10.738 -1.868 1.00 28.17 248 MET A C 1
ATOM 2151 O O . MET A 1 281 ? 80.267 -10.513 -1.495 1.00 29.73 248 MET A O 1
ATOM 2160 N N . VAL A 1 282 ? 78.783 -10.932 -3.149 1.00 27.54 249 VAL A N 1
ATOM 2161 C CA . VAL A 1 282 ? 79.810 -10.840 -4.197 1.00 29.24 249 VAL A CA 1
ATOM 2162 C C . VAL A 1 282 ? 80.220 -9.389 -4.529 1.00 30.03 249 VAL A C 1
ATOM 2163 O O . VAL A 1 282 ? 81.284 -9.169 -5.089 1.00 31.65 249 VAL A O 1
ATOM 2167 N N . GLU A 1 283 ? 79.383 -8.415 -4.171 1.00 29.31 250 GLU A 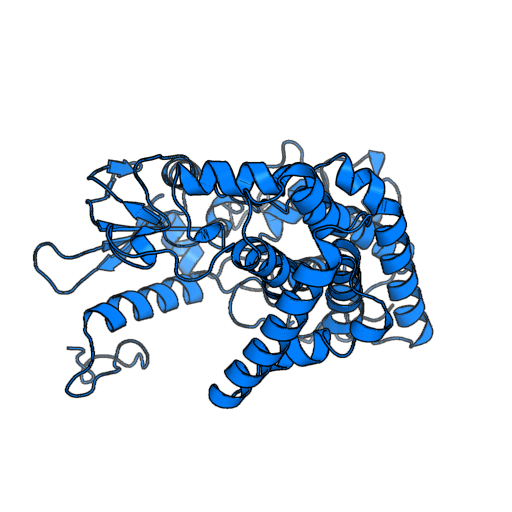N 1
ATOM 2168 C CA . GLU A 1 283 ? 79.717 -7.006 -4.378 1.00 30.25 250 GLU A CA 1
ATOM 2169 C C . GLU A 1 283 ? 80.496 -6.421 -3.200 1.00 31.43 250 GLU A C 1
ATOM 2170 O O . GLU A 1 283 ? 81.230 -5.448 -3.368 1.00 32.75 250 GLU A O 1
ATOM 2176 N N . GLN A 1 284 ? 80.334 -7.027 -2.023 1.00 31.09 251 GLN A N 1
ATOM 2177 C CA . GLN A 1 284 ? 80.974 -6.575 -0.784 1.00 32.42 251 GLN A CA 1
ATOM 2178 C C . GLN A 1 284 ? 81.667 -7.746 -0.070 1.00 33.21 251 GLN A C 1
ATOM 2179 O O . GLN A 1 284 ? 81.333 -8.051 1.086 1.00 33.03 251 GLN A O 1
ATOM 2185 N N . PRO A 1 285 ? 82.633 -8.412 -0.749 1.00 33.86 252 PRO A N 1
ATOM 2186 C CA . PRO A 1 285 ? 83.217 -9.627 -0.158 1.00 34.67 252 PRO A CA 1
ATOM 2187 C C . PRO A 1 285 ? 84.067 -9.402 1.101 1.00 36.55 252 PRO A C 1
ATOM 2188 O O . PRO A 1 285 ? 84.090 -10.272 1.974 1.00 37.28 252 PRO A O 1
ATOM 2192 N N . ALA A 1 286 ? 84.752 -8.263 1.203 1.00 37.34 253 ALA A N 1
ATOM 2193 C CA . ALA A 1 286 ? 85.565 -7.991 2.397 1.00 39.29 253 ALA A CA 1
ATOM 2194 C C . ALA A 1 286 ? 84.677 -7.849 3.634 1.00 38.50 253 ALA A C 1
ATOM 2195 O O . ALA A 1 286 ? 85.002 -8.369 4.698 1.00 39.98 253 ALA A O 1
ATOM 2197 N N . GLN A 1 287 ? 83.544 -7.171 3.487 1.00 36.46 254 GLN A N 1
ATOM 2198 C CA . GLN A 1 287 ? 82.596 -7.047 4.591 1.00 36.02 254 GLN A CA 1
ATOM 2199 C C . GLN A 1 287 ? 82.030 -8.403 5.019 1.00 34.91 254 GLN A C 1
ATOM 2200 O O . GLN A 1 287 ? 82.000 -8.713 6.214 1.00 35.68 254 GLN A O 1
ATOM 2206 N N . PHE A 1 288 ? 81.614 -9.224 4.054 1.00 33.03 255 PHE A N 1
ATOM 2207 C CA . PHE A 1 288 ? 81.120 -10.563 4.381 1.00 32.12 255 PHE A CA 1
ATOM 2208 C C . PHE A 1 288 ? 82.201 -11.546 4.851 1.00 33.65 255 PHE A C 1
ATOM 2209 O O . PHE A 1 288 ? 81.884 -12.503 5.555 1.00 33.52 255 PHE A O 1
ATOM 2217 N N . ALA A 1 289 ? 83.462 -11.294 4.491 1.00 35.14 256 ALA A N 1
ATOM 2218 C CA . ALA A 1 289 ? 84.601 -12.001 5.103 1.00 37.83 256 ALA A CA 1
ATOM 2219 C C . ALA A 1 289 ? 84.688 -11.772 6.616 1.00 39.49 256 ALA A C 1
ATOM 2220 O O . ALA A 1 289 ? 85.104 -12.660 7.368 1.00 41.21 256 ALA A O 1
ATOM 2222 N N . LEU A 1 290 ? 84.310 -10.569 7.044 1.00 39.60 257 LEU A N 1
ATOM 2223 C CA . LEU A 1 290 ? 84.252 -10.200 8.457 1.00 41.29 257 LEU A CA 1
ATOM 2224 C C . LEU A 1 290 ? 83.184 -11.066 9.150 1.00 40.44 257 LEU A C 1
ATOM 2225 O O . LEU A 1 290 ? 83.409 -11.563 10.253 1.00 41.80 257 LEU A O 1
ATOM 2230 N N . LEU A 1 291 ? 82.036 -11.257 8.488 1.00 37.80 258 LEU A N 1
ATOM 2231 C CA . LEU A 1 291 ? 80.959 -12.117 9.017 1.00 36.95 258 LEU A CA 1
ATOM 2232 C C . LEU A 1 291 ? 81.376 -13.584 9.137 1.00 38.00 258 LEU A C 1
ATOM 2233 O O . LEU A 1 291 ? 81.125 -14.215 10.166 1.00 38.92 258 LEU A O 1
ATOM 2238 N N . ARG A 1 292 ? 82.016 -14.123 8.097 1.00 38.14 259 ARG A N 1
ATOM 2239 C CA A ARG A 1 292 ? 82.462 -15.520 8.089 0.50 39.27 259 ARG A CA 1
ATOM 2240 C CA B ARG A 1 292 ? 82.415 -15.529 8.134 0.50 39.35 259 ARG A CA 1
ATOM 2241 C C . ARG A 1 292 ? 83.471 -15.816 9.198 1.00 42.35 259 ARG A C 1
ATOM 2242 O O . ARG A 1 292 ? 83.349 -16.806 9.919 1.00 43.31 259 ARG A O 1
ATOM 2257 N N . GLU A 1 293 ? 84.470 -14.944 9.317 1.00 44.36 260 GLU A N 1
ATOM 2258 C CA . GLU A 1 293 ? 85.632 -15.206 10.172 1.00 48.43 260 GLU A CA 1
ATOM 2259 C C . GLU A 1 293 ? 85.533 -14.646 11.598 1.00 50.24 260 GLU A C 1
ATOM 2260 O O . GLU A 1 293 ? 86.126 -15.197 12.520 1.00 52.64 260 GLU A O 1
ATOM 2266 N N . LYS A 1 294 ? 84.790 -13.556 11.776 1.00 49.72 261 LYS A N 1
ATOM 2267 C CA . LYS A 1 294 ? 84.585 -12.971 13.105 1.00 52.02 261 LYS A CA 1
ATOM 2268 C C . LYS A 1 294 ? 83.132 -12.529 13.325 1.00 50.28 261 LYS A C 1
ATOM 2269 O O . LYS A 1 294 ? 82.880 -11.341 13.548 1.00 50.42 261 LYS A O 1
ATOM 2275 N N . PRO A 1 295 ? 82.171 -13.481 13.282 1.00 49.16 262 PRO A N 1
ATOM 2276 C CA . PRO A 1 295 ? 80.745 -13.110 13.358 1.00 47.50 262 PRO A CA 1
ATOM 2277 C C . PRO A 1 295 ? 80.375 -12.344 14.636 1.00 49.22 262 PRO A C 1
ATOM 2278 O O . PRO A 1 295 ? 79.526 -11.453 14.599 1.00 48.18 262 PRO A O 1
ATOM 2282 N N . GLU A 1 296 ? 81.034 -12.671 15.743 1.00 52.40 263 GLU A N 1
ATOM 2283 C CA . GLU A 1 296 ? 80.795 -12.002 17.025 1.00 54.57 263 GLU A CA 1
ATOM 2284 C C . GLU A 1 296 ? 81.078 -10.490 17.008 1.00 54.75 263 GLU A C 1
ATOM 2285 O O . GLU A 1 296 ? 80.543 -9.757 17.833 1.00 55.83 263 GLU A O 1
ATOM 2291 N N . THR A 1 297 ? 81.900 -10.029 16.067 1.00 54.21 264 THR A N 1
ATOM 2292 C CA . THR A 1 297 ? 82.259 -8.610 15.986 1.00 54.67 264 THR A CA 1
ATOM 2293 C C . THR A 1 297 ? 81.268 -7.788 15.156 1.00 52.09 264 THR A C 1
ATOM 2294 O O . THR A 1 297 ? 81.342 -6.555 15.135 1.00 52.37 264 THR A O 1
ATOM 2298 N N . VAL A 1 298 ? 80.355 -8.464 14.462 1.00 49.38 265 VAL A N 1
ATOM 2299 C CA . VAL A 1 298 ? 79.374 -7.775 13.624 1.00 46.83 265 VAL A CA 1
ATOM 2300 C C . VAL A 1 298 ? 77.932 -8.191 13.958 1.00 45.74 265 VAL A C 1
ATOM 2301 O O . VAL A 1 298 ? 77.217 -8.720 13.095 1.00 43.09 265 VAL A O 1
ATOM 2305 N N . PRO A 1 299 ? 77.485 -7.916 15.202 1.00 47.39 266 PRO A N 1
ATOM 2306 C CA . PRO A 1 299 ? 76.220 -8.481 15.675 1.00 46.98 266 PRO A CA 1
ATOM 2307 C C . PRO A 1 299 ? 74.992 -7.902 14.973 1.00 44.92 266 PRO A C 1
ATOM 2308 O O . PRO A 1 299 ? 73.938 -8.526 14.981 1.00 44.29 266 PRO A O 1
ATOM 2312 N N . GLU A 1 300 ? 75.133 -6.727 14.371 1.00 44.52 267 GLU A N 1
ATOM 2313 C CA . GLU A 1 300 ? 74.024 -6.065 13.691 1.00 42.77 267 GLU A CA 1
ATOM 2314 C C . GLU A 1 300 ? 74.027 -6.289 12.188 1.00 39.92 267 GLU A C 1
ATOM 2315 O O . GLU A 1 300 ? 73.305 -5.604 11.467 1.00 39.14 267 GLU A O 1
ATOM 2321 N N . TRP A 1 301 ? 74.832 -7.235 11.708 1.00 38.87 268 TRP A N 1
ATOM 2322 C CA . TRP A 1 301 ? 74.950 -7.474 10.268 1.00 36.09 268 TRP A CA 1
ATOM 2323 C C . TRP A 1 301 ? 73.597 -7.659 9.584 1.00 33.78 268 TRP A C 1
ATOM 2324 O O . TRP A 1 301 ? 73.376 -7.160 8.473 1.00 32.39 268 TRP A O 1
ATOM 2335 N N . LEU A 1 302 ? 72.691 -8.371 10.246 1.00 33.30 269 LEU A N 1
ATOM 2336 C CA . LEU A 1 302 ? 71.438 -8.738 9.600 1.00 31.48 269 LEU A CA 1
ATOM 2337 C C . LEU A 1 302 ? 70.520 -7.535 9.442 1.00 30.01 269 LEU A C 1
ATOM 2338 O O . LEU A 1 302 ? 69.947 -7.337 8.378 1.00 28.15 269 LEU A O 1
ATOM 2343 N N . ASP A 1 303 ? 70.384 -6.750 10.508 1.00 30.95 270 ASP A N 1
ATOM 2344 C CA . ASP A 1 303 ? 69.587 -5.523 10.479 1.00 30.75 270 ASP A CA 1
ATOM 2345 C C . ASP A 1 303 ? 70.086 -4.540 9.422 1.00 29.75 270 ASP A C 1
ATOM 2346 O O . ASP A 1 303 ? 69.281 -3.944 8.698 1.00 28.08 270 ASP A O 1
ATOM 2351 N N . GLU A 1 304 ? 71.409 -4.373 9.344 1.00 30.50 271 GLU A N 1
ATOM 2352 C CA . GLU A 1 304 ? 72.011 -3.503 8.341 1.00 30.03 271 GLU A CA 1
ATOM 2353 C C . GLU A 1 304 ? 71.775 -4.036 6.925 1.00 28.51 271 GLU A C 1
ATOM 2354 O O . GLU A 1 304 ? 71.521 -3.257 6.002 1.00 27.91 271 GLU A O 1
ATOM 2360 N N . THR A 1 305 ? 71.850 -5.355 6.755 1.00 27.54 272 THR A N 1
ATOM 2361 C CA . THR A 1 305 ? 71.585 -5.946 5.447 1.00 25.52 272 THR A CA 1
ATOM 2362 C C . THR A 1 305 ? 70.133 -5.715 5.024 1.00 24.22 272 THR A C 1
ATOM 2363 O O . THR A 1 305 ? 69.876 -5.345 3.875 1.00 23.32 272 THR A O 1
ATOM 2367 N N . MET A 1 306 ? 69.193 -5.927 5.949 1.00 24.31 273 MET A N 1
ATOM 2368 C CA . MET A 1 306 ? 67.783 -5.697 5.665 1.00 23.59 273 MET A CA 1
ATOM 2369 C C . MET A 1 306 ? 67.538 -4.241 5.292 1.00 23.17 273 MET A C 1
ATOM 2370 O O . MET A 1 306 ? 66.840 -3.980 4.328 1.00 22.38 273 MET A O 1
ATOM 2375 N N . ARG A 1 307 ? 68.126 -3.312 6.052 1.00 24.31 274 ARG A N 1
ATOM 2376 C CA . ARG A 1 307 ? 67.984 -1.871 5.802 1.00 24.61 274 ARG A CA 1
ATOM 2377 C C . ARG A 1 307 ? 68.501 -1.524 4.412 1.00 24.06 274 ARG A C 1
ATOM 2378 O O . ARG A 1 307 ? 67.806 -0.878 3.626 1.00 24.01 274 ARG A O 1
ATOM 2386 N N . TYR A 1 308 ? 69.721 -1.955 4.115 1.00 24.24 275 TYR A N 1
ATOM 2387 C CA . TYR A 1 308 ? 70.338 -1.631 2.840 1.00 24.44 275 TYR A CA 1
ATOM 2388 C C . TYR A 1 308 ? 69.546 -2.225 1.673 1.00 23.37 275 TYR A C 1
ATOM 2389 O O . TYR A 1 308 ? 69.244 -1.518 0.702 1.00 23.22 275 TYR A O 1
ATOM 2398 N N . LEU A 1 309 ? 69.199 -3.511 1.778 1.00 22.53 276 LEU A N 1
ATOM 2399 C CA . LEU A 1 309 ? 68.515 -4.199 0.669 1.00 21.62 276 LEU A CA 1
ATOM 2400 C C . LEU A 1 309 ? 67.062 -3.763 0.473 1.00 21.01 276 LEU A C 1
ATOM 2401 O O . LEU A 1 309 ? 66.631 -3.573 -0.668 1.00 20.24 276 LEU A O 1
ATOM 2406 N N . THR A 1 310 ? 66.328 -3.594 1.578 1.00 21.59 277 THR A N 1
ATOM 2407 C CA . THR A 1 310 ? 64.891 -3.272 1.542 1.00 21.62 277 THR A CA 1
ATOM 2408 C C . THR A 1 310 ? 64.217 -3.959 0.339 1.00 20.92 277 THR A C 1
ATOM 2409 O O . THR A 1 310 ? 63.789 -3.309 -0.619 1.00 20.93 277 THR A O 1
ATOM 2413 N N . THR A 1 311 ? 64.146 -5.288 0.385 1.00 20.17 278 THR A N 1
ATOM 2414 C CA . THR A 1 311 ? 63.667 -6.047 -0.778 1.00 19.33 278 THR A CA 1
ATOM 2415 C C . THR A 1 311 ? 62.134 -5.970 -0.990 1.00 19.21 278 THR A C 1
ATOM 2416 O O . THR A 1 311 ? 61.641 -6.300 -2.062 1.00 19.17 278 THR A O 1
ATOM 2420 N N . ASP A 1 312 ? 61.401 -5.501 0.016 1.00 19.42 279 ASP A N 1
ATOM 2421 C CA . ASP A 1 312 ? 60.014 -5.086 -0.164 1.00 19.80 279 ASP A CA 1
ATOM 2422 C C . ASP A 1 312 ? 59.954 -3.544 -0.076 1.00 20.12 279 ASP A C 1
ATOM 2423 O O . ASP A 1 312 ? 59.855 -2.970 1.014 1.00 19.52 279 ASP A O 1
ATOM 2428 N N . GLU A 1 313 ? 60.031 -2.884 -1.233 1.00 19.93 280 GLU A N 1
ATOM 2429 C CA . GLU A 1 313 ? 60.261 -1.428 -1.284 1.00 20.39 280 GLU A CA 1
ATOM 2430 C C . GLU A 1 313 ? 59.116 -0.569 -0.750 1.00 21.23 280 GLU A C 1
ATOM 2431 O O . GLU A 1 313 ? 59.345 0.538 -0.243 1.00 21.89 280 GLU A O 1
ATOM 2437 N N . LYS A 1 314 ? 57.891 -1.071 -0.869 1.00 20.94 281 LYS A N 1
ATOM 2438 C CA . LYS A 1 314 ? 56.709 -0.282 -0.537 1.00 22.20 281 LYS A CA 1
ATOM 2439 C C . LYS A 1 314 ? 55.594 -1.141 0.058 1.00 22.63 281 LYS A C 1
ATOM 2440 O O . LYS A 1 314 ? 55.513 -2.348 -0.200 1.00 21.83 281 LYS A O 1
ATOM 2446 N N . THR A 1 315 ? 54.735 -0.500 0.846 1.00 23.60 282 THR A N 1
ATOM 2447 C CA . THR A 1 315 ? 53.584 -1.161 1.457 1.00 24.15 282 THR A CA 1
ATOM 2448 C C . THR A 1 315 ? 52.366 -1.047 0.548 1.00 24.94 282 THR A C 1
ATOM 2449 O O . THR A 1 315 ? 52.356 -0.240 -0.388 1.00 25.08 282 THR A O 1
ATOM 2453 N N . HIS A 1 316 ? 51.345 -1.861 0.818 1.00 25.47 283 HIS A N 1
ATOM 2454 C CA . HIS A 1 316 ? 50.049 -1.725 0.163 1.00 26.63 283 HIS A CA 1
ATOM 2455 C C . HIS A 1 316 ? 49.448 -0.377 0.530 1.00 27.71 283 HIS A C 1
ATOM 2456 O O . HIS A 1 316 ? 49.565 0.051 1.672 1.00 28.31 283 HIS A O 1
ATOM 2463 N N . PRO A 1 317 ? 48.794 0.289 -0.433 1.00 28.55 284 PRO A N 1
ATOM 2464 C CA . PRO A 1 317 ? 48.166 1.583 -0.152 1.00 29.82 284 PRO A CA 1
ATOM 2465 C C . PRO A 1 317 ? 47.146 1.473 0.976 1.00 30.91 284 PRO A C 1
ATOM 2466 O O . PRO A 1 317 ? 46.371 0.515 1.011 1.00 31.29 284 PRO A O 1
ATOM 2470 N N . ARG A 1 318 ? 47.167 2.439 1.890 1.00 31.19 285 ARG A N 1
ATOM 2471 C CA . ARG A 1 318 ? 46.149 2.556 2.930 1.00 32.70 285 ARG A CA 1
ATOM 2472 C C . ARG A 1 318 ? 45.175 3.680 2.569 1.00 34.11 285 ARG A C 1
ATOM 2473 O O . ARG A 1 318 ? 45.576 4.691 1.981 1.00 33.99 285 ARG A O 1
ATOM 2481 N N . VAL A 1 319 ? 43.903 3.510 2.926 1.00 34.93 286 VAL A N 1
ATOM 2482 C CA . VAL A 1 319 ? 42.885 4.518 2.620 1.00 36.47 286 VAL A CA 1
ATOM 2483 C C . VAL A 1 319 ? 42.464 5.252 3.896 1.00 37.38 286 VAL A C 1
ATOM 2484 O O . VAL A 1 319 ? 42.142 4.617 4.905 1.00 37.56 286 VAL A O 1
ATOM 2488 N N . ALA A 1 320 ? 42.481 6.581 3.861 1.00 37.58 287 ALA A N 1
ATOM 2489 C CA . ALA A 1 320 ? 42.069 7.368 5.027 1.00 39.27 287 ALA A CA 1
ATOM 2490 C C . ALA A 1 320 ? 40.555 7.284 5.214 1.00 41.39 287 ALA A C 1
ATOM 2491 O O . ALA A 1 320 ? 39.789 7.484 4.260 1.00 42.03 287 ALA A O 1
ATOM 2493 N N . THR A 1 321 ? 40.130 6.993 6.443 1.00 42.41 288 THR A N 1
ATOM 2494 C CA . THR A 1 321 ? 38.712 6.824 6.762 1.00 44.70 288 THR A CA 1
ATOM 2495 C C . THR A 1 321 ? 38.085 8.130 7.264 1.00 47.29 288 THR A C 1
ATOM 2496 O O . THR A 1 321 ? 36.866 8.228 7.429 1.00 49.21 288 THR A O 1
ATOM 2500 N N . GLN A 1 322 ? 38.940 9.120 7.511 1.00 47.51 289 GLN A N 1
ATOM 2501 C CA . GLN A 1 322 ? 38.542 10.492 7.839 1.00 49.93 289 GLN A CA 1
ATOM 2502 C C . GLN A 1 322 ? 39.736 11.402 7.558 1.00 49.06 289 GLN A C 1
ATOM 2503 O O . GLN A 1 322 ? 40.855 10.910 7.408 1.00 47.42 289 GLN A O 1
ATOM 2509 N N . ASP A 1 323 ? 39.510 12.713 7.477 1.00 50.94 290 ASP A N 1
ATOM 2510 C CA . ASP A 1 323 ? 40.609 13.663 7.315 1.00 50.63 290 ASP A CA 1
ATOM 2511 C C . ASP A 1 323 ? 41.603 13.450 8.449 1.00 50.57 290 ASP A C 1
ATOM 2512 O O . ASP A 1 323 ? 41.204 13.255 9.596 1.00 51.78 290 ASP A O 1
ATOM 2517 N N . VAL A 1 324 ? 42.890 13.466 8.119 1.00 49.75 291 VAL A N 1
ATOM 2518 C CA . VAL A 1 324 ? 43.955 13.239 9.097 1.00 50.26 291 VAL A CA 1
ATOM 2519 C C . VAL A 1 324 ? 45.230 13.988 8.698 1.00 50.69 291 VAL A C 1
ATOM 2520 O O . VAL A 1 324 ? 45.627 13.980 7.527 1.00 49.45 291 VAL A O 1
ATOM 2524 N N . ARG A 1 325 ? 45.854 14.643 9.676 1.00 52.87 292 ARG A N 1
ATOM 2525 C CA . ARG A 1 325 ? 47.120 15.334 9.467 1.00 53.63 292 ARG A CA 1
ATOM 2526 C C . ARG A 1 325 ? 48.265 14.329 9.388 1.00 51.55 292 ARG A C 1
ATOM 2527 O O . ARG A 1 325 ? 48.466 13.537 10.309 1.00 51.47 292 ARG A O 1
ATOM 2535 N N . ILE A 1 326 ? 49.003 14.353 8.281 1.00 50.44 293 ILE A N 1
ATOM 2536 C CA . ILE A 1 326 ? 50.234 13.573 8.163 1.00 48.74 293 ILE A CA 1
ATOM 2537 C C . ILE A 1 326 ? 51.374 14.526 7.838 1.00 49.85 293 ILE A C 1
ATOM 2538 O O . ILE A 1 326 ? 51.395 15.143 6.767 1.00 49.71 293 ILE A O 1
ATOM 2543 N N . GLY A 1 327 ? 52.322 14.637 8.767 1.00 51.18 294 GLY A N 1
ATOM 2544 C CA . GLY A 1 327 ? 53.355 15.672 8.692 1.00 53.13 294 GLY A CA 1
ATOM 2545 C C . GLY A 1 327 ? 52.711 17.043 8.574 1.00 55.60 294 GLY A C 1
ATOM 2546 O O . GLY A 1 327 ? 51.866 17.408 9.391 1.00 57.46 294 GLY A O 1
ATOM 2547 N N . ASN A 1 328 ? 53.098 17.784 7.536 1.00 56.30 295 ASN A N 1
ATOM 2548 C CA . ASN A 1 328 ? 52.519 19.099 7.230 1.00 58.58 295 ASN A CA 1
ATOM 2549 C C . ASN A 1 328 ? 51.124 19.001 6.639 1.00 57.96 295 ASN A C 1
ATOM 2550 O O . ASN A 1 328 ? 50.300 19.901 6.820 1.00 60.14 295 ASN A O 1
ATOM 2555 N N . GLN A 1 329 ? 50.881 17.906 5.921 1.00 54.80 296 GLN A N 1
ATOM 2556 C CA . GLN A 1 329 ? 49.785 17.813 4.960 1.00 53.72 296 GLN A CA 1
ATOM 2557 C C . GLN A 1 329 ? 48.469 17.341 5.563 1.00 53.11 296 GLN A C 1
ATOM 2558 O O . GLN A 1 329 ? 48.447 16.661 6.591 1.00 52.73 296 GLN A O 1
ATOM 2564 N N . LEU A 1 330 ? 47.375 17.692 4.893 1.00 52.80 297 LEU A N 1
ATOM 2565 C CA . LEU A 1 330 ? 46.063 17.155 5.226 1.00 52.27 297 LEU A CA 1
ATOM 2566 C C . LEU A 1 330 ? 45.688 16.045 4.244 1.00 49.43 297 LEU A C 1
ATOM 2567 O O . LEU A 1 330 ? 45.466 16.302 3.062 1.00 48.98 297 LEU A O 1
ATOM 2572 N N . VAL A 1 331 ? 45.640 14.813 4.744 1.00 47.03 298 VAL A N 1
ATOM 2573 C CA . VAL A 1 331 ? 45.159 13.676 3.963 1.00 44.41 298 VAL A CA 1
ATOM 2574 C C . VAL A 1 331 ? 43.642 13.637 4.131 1.00 45.73 298 VAL A C 1
ATOM 2575 O O . VAL A 1 331 ? 43.147 13.497 5.249 1.00 46.86 298 VAL A O 1
ATOM 2579 N N . LYS A 1 332 ? 42.908 13.812 3.033 1.00 45.64 299 LYS A N 1
ATOM 2580 C CA . LYS A 1 332 ? 41.445 13.838 3.086 1.00 47.11 299 LYS A CA 1
ATOM 2581 C C . LYS A 1 332 ? 40.852 12.427 3.107 1.00 45.77 299 LYS A C 1
ATOM 2582 O O . LYS A 1 332 ? 41.434 11.491 2.555 1.00 43.37 299 LYS A O 1
ATOM 2588 N N . ALA A 1 333 ? 39.701 12.284 3.764 1.00 46.83 300 ALA A N 1
ATOM 2589 C CA . ALA A 1 333 ? 38.963 11.024 3.792 1.00 46.15 300 ALA A CA 1
ATOM 2590 C C . ALA A 1 333 ? 38.823 10.471 2.373 1.00 45.01 300 ALA A C 1
ATOM 2591 O O . ALA A 1 333 ? 38.395 11.186 1.464 1.00 46.18 300 ALA A O 1
ATOM 2593 N N . GLY A 1 334 ? 39.213 9.214 2.180 1.00 42.89 301 GLY A N 1
ATOM 2594 C CA . GLY A 1 334 ? 39.134 8.585 0.863 1.00 41.91 301 GLY A CA 1
ATOM 2595 C C . GLY A 1 334 ? 40.419 8.658 0.049 1.00 39.97 301 GLY A C 1
ATOM 2596 O O . GLY A 1 334 ? 40.565 7.936 -0.937 1.00 38.85 301 GLY A O 1
ATOM 2597 N N . ASP A 1 335 ? 41.347 9.530 0.442 1.00 39.47 302 ASP A N 1
ATOM 2598 C CA . ASP A 1 335 ? 42.684 9.540 -0.165 1.00 37.73 302 ASP A CA 1
ATOM 2599 C C . ASP A 1 335 ? 43.434 8.268 0.197 1.00 36.16 302 ASP A C 1
ATOM 2600 O O . ASP A 1 335 ? 43.134 7.633 1.216 1.00 35.95 302 ASP A O 1
ATOM 2605 N N . THR A 1 336 ? 44.417 7.900 -0.625 1.00 34.72 303 THR A N 1
ATOM 2606 C CA . THR A 1 336 ? 45.303 6.792 -0.275 1.00 33.25 303 THR A CA 1
ATOM 2607 C C . THR A 1 336 ? 46.729 7.266 0.004 1.00 32.31 303 THR A C 1
ATOM 2608 O O . THR A 1 336 ? 47.191 8.275 -0.557 1.00 32.43 303 THR A O 1
ATOM 2612 N N . VAL A 1 337 ? 47.405 6.542 0.892 1.00 31.02 304 VAL A N 1
ATOM 2613 C CA . VAL A 1 337 ? 48.822 6.759 1.153 1.00 30.00 304 VAL A CA 1
ATOM 2614 C C . VAL A 1 337 ? 49.585 5.442 0.966 1.00 28.48 304 VAL A C 1
ATOM 2615 O O . VAL A 1 337 ? 49.228 4.415 1.541 1.00 27.71 304 VAL A O 1
ATOM 2619 N N . THR A 1 338 ? 50.618 5.492 0.133 1.00 28.05 305 THR A N 1
ATOM 2620 C CA . THR A 1 338 ? 51.525 4.371 -0.082 1.00 27.15 305 THR A CA 1
ATOM 2621 C C . THR A 1 338 ? 52.844 4.720 0.603 1.00 26.43 305 THR A C 1
ATOM 2622 O O . THR A 1 338 ? 53.352 5.838 0.451 1.00 27.06 305 THR A O 1
ATOM 2626 N N . CYS A 1 339 ? 53.386 3.779 1.367 1.00 25.01 306 CYS A N 1
ATOM 2627 C CA . CYS A 1 339 ? 54.605 4.049 2.117 1.00 24.72 306 CYS A CA 1
ATOM 2628 C C . CYS A 1 339 ? 55.826 3.465 1.436 1.00 23.80 306 CYS A C 1
ATOM 2629 O O . CYS A 1 339 ? 55.836 2.291 1.050 1.00 22.40 306 CYS A O 1
ATOM 2632 N N . SER A 1 340 ? 56.843 4.308 1.293 1.00 23.22 307 SER A N 1
ATOM 2633 C CA . SER A 1 340 ? 58.110 3.903 0.710 1.00 22.37 307 SER A CA 1
ATOM 2634 C C . SER A 1 340 ? 59.056 3.454 1.819 1.00 22.30 307 SER A C 1
ATOM 2635 O O . SER A 1 340 ? 59.767 4.279 2.438 1.00 23.14 307 SER A O 1
ATOM 2638 N N . LEU A 1 341 ? 59.046 2.150 2.071 1.00 20.98 308 LEU A N 1
ATOM 2639 C CA . LEU A 1 341 ? 60.003 1.516 2.977 1.00 21.24 308 LEU A CA 1
ATOM 2640 C C . LEU A 1 341 ? 61.434 1.725 2.486 1.00 20.85 308 LEU A C 1
ATOM 2641 O O . LEU A 1 341 ? 62.358 1.867 3.282 1.00 21.55 308 LEU A O 1
ATOM 2646 N N . LEU A 1 342 ? 61.603 1.742 1.171 1.00 20.03 309 LEU A N 1
ATOM 2647 C CA . LEU A 1 342 ? 62.903 2.006 0.574 1.00 20.39 309 LEU A CA 1
ATOM 2648 C C . LEU A 1 342 ? 63.407 3.396 0.952 1.00 20.90 309 LEU A C 1
ATOM 2649 O O . LEU A 1 342 ? 64.553 3.535 1.395 1.00 22.26 309 LEU A O 1
ATOM 2654 N N . ALA A 1 343 ? 62.569 4.417 0.774 1.00 20.60 310 ALA A N 1
ATOM 2655 C CA . ALA A 1 343 ? 62.952 5.790 1.163 1.00 21.83 310 ALA A CA 1
ATOM 2656 C C . ALA A 1 343 ? 63.180 5.915 2.663 1.00 22.69 310 ALA A C 1
ATOM 2657 O O . ALA A 1 343 ? 64.069 6.656 3.093 1.00 24.04 310 ALA A O 1
ATOM 2659 N N . ALA A 1 344 ? 62.372 5.195 3.450 1.00 22.33 311 ALA A N 1
ATOM 2660 C CA . ALA A 1 344 ? 62.473 5.224 4.907 1.00 23.80 311 ALA A CA 1
ATOM 2661 C C . ALA A 1 344 ? 63.794 4.622 5.381 1.00 24.14 311 ALA A C 1
ATOM 2662 O O . ALA A 1 344 ? 64.371 5.096 6.350 1.00 25.52 311 ALA A O 1
ATOM 2664 N N . ASN A 1 345 ? 64.274 3.590 4.684 1.00 23.16 312 ASN A N 1
ATOM 2665 C CA . ASN A 1 345 ? 65.491 2.864 5.090 1.00 23.54 312 ASN A CA 1
ATOM 2666 C C . ASN A 1 345 ? 66.784 3.423 4.526 1.00 23.93 312 ASN A C 1
ATOM 2667 O O . ASN A 1 345 ? 67.869 3.123 5.034 1.00 24.38 312 ASN A O 1
ATOM 2672 N N . ARG A 1 346 ? 66.658 4.226 3.471 1.00 23.52 313 ARG A N 1
ATOM 2673 C CA . ARG A 1 346 ? 67.800 4.846 2.825 1.00 23.84 313 ARG A CA 1
ATOM 2674 C C . ARG A 1 346 ? 67.654 6.383 2.824 1.00 25.19 313 ARG A C 1
ATOM 2675 O O . ARG A 1 346 ? 67.850 7.015 1.786 1.00 24.94 313 ARG A O 1
ATOM 2683 N N . PRO A 1 347 ? 67.330 6.992 3.995 1.00 26.34 314 PRO A N 1
ATOM 2684 C CA . PRO A 1 347 ? 67.071 8.449 4.010 1.00 27.61 314 PRO A CA 1
ATOM 2685 C C . PRO A 1 347 ? 68.251 9.305 3.553 1.00 29.17 314 PRO A C 1
ATOM 2686 O O . PRO A 1 347 ? 68.052 10.413 3.038 1.00 29.95 314 PRO A O 1
ATOM 2690 N N . ASN A 1 348 ? 69.467 8.805 3.746 1.00 29.72 315 ASN A N 1
ATOM 2691 C CA . ASN A 1 348 ? 70.663 9.597 3.450 1.00 31.68 315 ASN A CA 1
ATOM 2692 C C . ASN A 1 348 ? 71.331 9.212 2.132 1.00 31.04 315 ASN A C 1
ATOM 2693 O O . ASN A 1 348 ? 72.480 9.575 1.893 1.00 32.15 315 ASN A O 1
ATOM 2698 N N . TYR A 1 349 ? 70.617 8.472 1.284 1.00 29.42 316 TYR A N 1
ATOM 2699 C CA . TYR A 1 349 ? 71.129 8.161 -0.053 1.00 29.47 316 TYR A CA 1
ATOM 2700 C C . TYR A 1 349 ? 71.214 9.434 -0.903 1.00 30.69 316 TYR A C 1
ATOM 2701 O O . TYR A 1 349 ? 70.256 10.198 -0.944 1.00 31.58 316 TYR A O 1
ATOM 2710 N N . PRO A 1 350 ? 72.363 9.688 -1.560 1.00 31.79 317 PRO A N 1
ATOM 2711 C CA . PRO A 1 350 ? 73.651 9.005 -1.451 1.00 32.21 317 PRO A CA 1
ATOM 2712 C C . PRO A 1 350 ? 74.535 9.695 -0.415 1.00 34.32 317 PRO A C 1
ATOM 2713 O O . PRO A 1 350 ? 74.424 10.905 -0.222 1.00 35.38 317 PRO A O 1
ATOM 2717 N N . SER A 1 351 ? 75.394 8.931 0.250 1.00 34.69 318 SER A N 1
ATOM 2718 C CA . SER A 1 351 ? 76.335 9.490 1.226 1.00 37.21 318 SER A CA 1
ATOM 2719 C C . SER A 1 351 ? 77.158 8.352 1.776 1.00 37.69 318 SER A C 1
ATOM 2720 O O . SER A 1 351 ? 76.792 7.185 1.622 1.00 36.40 318 SER A O 1
ATOM 2723 N N . ALA A 1 352 ? 78.254 8.692 2.443 1.00 40.33 319 ALA A N 1
ATOM 2724 C CA . ALA A 1 352 ? 79.076 7.692 3.104 1.00 41.04 319 ALA A CA 1
ATOM 2725 C C . ALA A 1 352 ? 78.274 6.898 4.135 1.00 40.01 319 ALA A C 1
ATOM 2726 O O . ALA A 1 352 ? 78.414 5.689 4.214 1.00 39.17 319 ALA A O 1
ATOM 2728 N N . GLU A 1 353 ? 77.426 7.571 4.910 1.00 40.85 320 GLU A N 1
ATOM 2729 C CA . GLU A 1 353 ? 76.668 6.889 5.963 1.00 41.02 320 GLU A CA 1
ATOM 2730 C C . GLU A 1 353 ? 75.604 5.915 5.426 1.00 38.23 320 GLU A C 1
ATOM 2731 O O . GLU A 1 353 ? 75.305 4.922 6.083 1.00 37.66 320 GLU A O 1
ATOM 2737 N N . ASP A 1 354 ? 75.061 6.182 4.238 1.00 36.76 321 ASP A N 1
ATOM 2738 C CA . ASP A 1 354 ? 74.052 5.298 3.634 1.00 34.30 321 ASP A CA 1
ATOM 2739 C C . ASP A 1 354 ? 74.647 4.009 3.041 1.00 33.51 321 ASP A C 1
ATOM 2740 O O . ASP A 1 354 ? 73.950 2.997 2.941 1.00 32.47 321 ASP A O 1
ATOM 2745 N N . GLU A 1 355 ? 75.921 4.041 2.650 1.00 34.76 322 GLU A N 1
ATOM 2746 C CA A GLU A 1 355 ? 76.572 2.854 2.087 0.80 34.50 322 GLU A CA 1
ATOM 2747 C CA B GLU A 1 355 ? 76.595 2.860 2.104 0.20 33.99 322 GLU A CA 1
ATOM 2748 C C . GLU A 1 355 ? 76.454 1.666 3.048 1.00 33.57 322 GLU A C 1
ATOM 2749 O O . GLU A 1 355 ? 76.473 1.828 4.272 1.00 34.11 322 GLU A O 1
ATOM 2760 N N . PHE A 1 356 ? 76.313 0.473 2.483 1.00 31.52 323 PHE A N 1
ATOM 2761 C CA . PHE A 1 356 ? 76.277 -0.740 3.287 1.00 30.80 323 PHE A CA 1
ATOM 2762 C C . PHE A 1 356 ? 77.463 -0.780 4.248 1.00 32.75 323 PHE A C 1
ATOM 2763 O O . PHE A 1 356 ? 78.612 -0.644 3.827 1.00 33.65 323 PHE A O 1
ATOM 2771 N N . ASP A 1 357 ? 77.180 -0.952 5.537 1.00 33.58 324 ASP A N 1
ATOM 2772 C CA . ASP A 1 357 ? 78.237 -1.060 6.537 1.00 36.19 324 ASP A CA 1
ATOM 2773 C C . ASP A 1 357 ? 77.867 -2.080 7.596 1.00 36.84 324 ASP A C 1
ATOM 2774 O O . ASP A 1 357 ? 77.101 -1.806 8.527 1.00 36.76 324 ASP A O 1
ATOM 2779 N N . ILE A 1 358 ? 78.457 -3.256 7.440 1.00 37.66 325 ILE A N 1
ATOM 2780 C CA . ILE A 1 358 ? 78.181 -4.421 8.259 1.00 38.77 325 ILE A CA 1
ATOM 2781 C C . ILE A 1 358 ? 78.480 -4.215 9.749 1.00 41.48 325 ILE A C 1
ATOM 2782 O O . ILE A 1 358 ? 77.947 -4.944 10.590 1.00 42.02 325 ILE A O 1
ATOM 2787 N N . THR A 1 359 ? 79.306 -3.210 10.068 1.00 43.53 326 THR A N 1
ATOM 2788 C CA . THR A 1 359 ? 79.753 -2.963 11.440 1.00 46.21 326 THR A CA 1
ATOM 2789 C C . THR A 1 359 ? 78.896 -1.929 12.172 1.00 47.37 326 THR A C 1
ATOM 2790 O O . THR A 1 359 ? 79.145 -1.632 13.342 1.00 49.14 326 THR A O 1
ATOM 2794 N N . ARG A 1 360 ? 77.896 -1.384 11.481 1.00 57.78 327 ARG A N 1
ATOM 2795 C CA . ARG A 1 360 ? 77.031 -0.339 12.044 1.00 59.75 327 ARG A CA 1
ATOM 2796 C C . ARG A 1 360 ? 76.294 -0.816 13.298 1.00 61.05 327 ARG A C 1
ATOM 2797 O O . ARG A 1 360 ? 76.001 -2.005 13.445 1.00 59.32 327 ARG A O 1
ATOM 2805 N N . GLU A 1 361 ? 75.992 0.121 14.192 1.00 64.75 328 GLU A N 1
ATOM 2806 C CA . GLU A 1 361 ? 75.121 -0.153 15.331 1.00 66.38 328 GLU A CA 1
ATOM 2807 C C . GLU A 1 361 ? 73.666 0.270 15.037 1.00 64.38 328 GLU A C 1
ATOM 2808 O O . GLU A 1 361 ? 73.348 0.708 13.925 1.00 62.23 328 GLU A O 1
ATOM 2814 N N . LYS A 1 362 ? 72.785 0.080 16.021 1.00 65.57 329 LYS A N 1
ATOM 2815 C CA . LYS A 1 362 ? 71.462 0.721 16.087 1.00 64.96 329 LYS A CA 1
ATOM 2816 C C . LYS A 1 362 ? 70.420 0.392 14.989 1.00 61.08 329 LYS A C 1
ATOM 2817 O O . LYS A 1 362 ? 69.249 0.748 15.121 1.00 60.72 329 LYS A O 1
ATOM 2819 N N . ALA A 1 363 ? 70.844 -0.258 13.908 1.00 59.02 330 ALA A N 1
ATOM 2820 C CA . ALA A 1 363 ? 69.911 -0.946 12.989 1.00 55.36 330 ALA A CA 1
ATOM 2821 C C . ALA A 1 363 ? 69.100 -0.164 11.926 1.00 53.44 330 ALA A C 1
ATOM 2822 O O . ALA A 1 363 ? 69.153 -0.525 10.744 1.00 52.13 330 ALA A O 1
ATOM 2824 N N . GLU A 1 364 ? 68.366 0.873 12.354 1.00 53.84 331 GLU A N 1
ATOM 2825 C CA . GLU A 1 364 ? 67.134 1.389 11.674 1.00 51.25 331 GLU A CA 1
ATOM 2826 C C . GLU A 1 364 ? 65.992 0.475 12.188 1.00 48.32 331 GLU A C 1
ATOM 2827 O O . GLU A 1 364 ? 65.893 0.364 13.422 1.00 51.15 331 GLU A O 1
ATOM 2833 N N . HIS A 1 365 ? 65.118 -0.166 11.393 1.00 43.25 332 HIS A N 1
ATOM 2834 C CA . HIS A 1 365 ? 64.749 0.045 9.976 1.00 38.74 332 HIS A CA 1
ATOM 2835 C C . HIS A 1 365 ? 63.298 -0.435 9.836 1.00 35.95 332 HIS A C 1
ATOM 2836 O O . HIS A 1 365 ? 62.717 -0.956 10.796 1.00 35.80 332 HIS A O 1
ATOM 2843 N N . LEU A 1 366 ? 62.729 -0.299 8.638 1.00 32.93 333 LEU A N 1
ATOM 2844 C CA . LEU A 1 366 ? 61.319 -0.614 8.401 1.00 30.12 333 LEU A CA 1
ATOM 2845 C C . LEU A 1 366 ? 61.091 -1.633 7.277 1.00 27.07 333 LEU A C 1
ATOM 2846 O O . LEU A 1 366 ? 60.028 -1.644 6.650 1.00 25.44 333 LEU A O 1
ATOM 2851 N N . ALA A 1 367 ? 62.074 -2.499 7.032 1.00 25.50 334 ALA A N 1
ATOM 2852 C CA . ALA A 1 367 ? 61.985 -3.475 5.934 1.00 23.71 334 ALA A CA 1
ATOM 2853 C C . ALA A 1 367 ? 60.813 -4.453 6.083 1.00 22.91 334 ALA A C 1
ATOM 2854 O O . ALA A 1 367 ? 60.356 -5.022 5.089 1.00 21.87 334 ALA A O 1
ATOM 2856 N N . PHE A 1 368 ? 60.329 -4.633 7.313 1.00 23.17 335 PHE A N 1
ATOM 2857 C CA . PHE A 1 368 ? 59.192 -5.532 7.595 1.00 22.89 335 PHE A CA 1
ATOM 2858 C C . PHE A 1 368 ? 57.926 -4.784 7.979 1.00 23.57 335 PHE A C 1
ATOM 2859 O O . PHE A 1 368 ? 57.019 -5.350 8.597 1.00 23.87 335 PHE A O 1
ATOM 2867 N N . GLY A 1 369 ? 57.875 -3.505 7.602 1.00 24.29 336 GLY A N 1
ATOM 2868 C CA . GLY A 1 369 ? 56.717 -2.653 7.851 1.00 24.06 336 GLY A CA 1
ATOM 2869 C C . GLY A 1 369 ? 56.589 -2.145 9.270 1.00 25.60 336 GLY A C 1
ATOM 2870 O O . GLY A 1 369 ? 57.571 -2.099 10.025 1.00 26.92 336 GLY A O 1
ATOM 2871 N N . HIS A 1 370 ? 55.367 -1.746 9.619 1.00 24.96 337 HIS A N 1
ATOM 2872 C CA . HIS A 1 370 ? 55.081 -1.068 10.874 1.00 26.22 337 HIS A CA 1
ATOM 2873 C C . HIS A 1 370 ? 53.569 -1.112 11.106 1.00 26.81 337 HIS A C 1
ATOM 2874 O O . HIS A 1 370 ? 52.786 -1.185 10.151 1.00 25.22 337 HIS A O 1
ATOM 2881 N N . GLY A 1 371 ? 53.163 -1.047 12.373 1.00 28.87 338 GLY A N 1
ATOM 2882 C CA . GLY A 1 371 ? 51.749 -1.092 12.729 1.00 29.83 338 GLY A CA 1
ATOM 2883 C C . GLY A 1 371 ? 51.193 -2.504 12.719 1.00 28.99 338 GLY A C 1
ATOM 2884 O O . GLY A 1 371 ? 51.951 -3.470 12.673 1.00 28.16 338 GLY A O 1
ATOM 2885 N N . ILE A 1 372 ? 49.865 -2.614 12.753 1.00 29.81 339 ILE A N 1
ATOM 2886 C CA . ILE A 1 372 ? 49.178 -3.911 12.923 1.00 29.89 339 ILE A CA 1
ATOM 2887 C C . ILE A 1 372 ? 49.451 -4.907 11.787 1.00 28.60 339 ILE A C 1
ATOM 2888 O O . ILE A 1 372 ? 49.395 -6.127 11.999 1.00 28.87 339 ILE A O 1
ATOM 2893 N N . HIS A 1 373 ? 49.775 -4.387 10.601 1.00 26.83 340 HIS A N 1
ATOM 2894 C CA . HIS A 1 373 ? 50.033 -5.223 9.429 1.00 25.97 340 HIS A CA 1
ATOM 2895 C C . HIS A 1 373 ? 51.498 -5.615 9.232 1.00 25.34 340 HIS A C 1
ATOM 2896 O O . HIS A 1 373 ? 51.834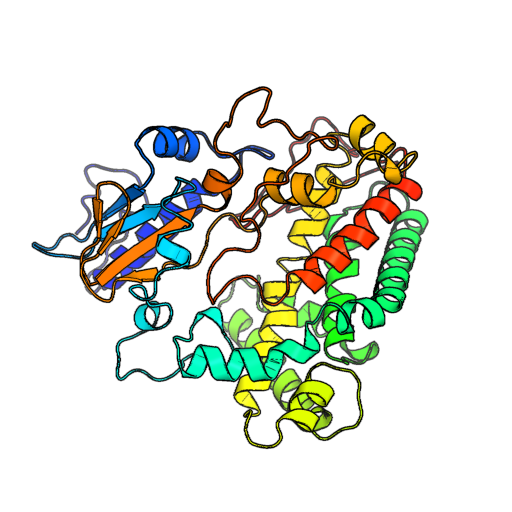 -6.216 8.206 1.00 24.21 340 HIS A O 1
ATOM 2903 N N . HIS A 1 374 ? 52.365 -5.288 10.197 1.00 26.44 341 HIS A N 1
ATOM 2904 C CA . HIS A 1 374 ? 53.797 -5.576 10.066 0.50 25.61 341 HIS A CA 1
ATOM 2905 C C . HIS A 1 374 ? 54.021 -7.062 9.855 1.00 25.50 341 HIS A C 1
ATOM 2906 O O . HIS A 1 374 ? 53.256 -7.895 10.377 1.00 26.51 341 HIS A O 1
ATOM 2913 N N . CYS A 1 375 ? 55.067 -7.393 9.097 1.00 24.31 342 CYS A N 1
ATOM 2914 C CA . CYS A 1 375 ? 55.316 -8.762 8.645 1.00 23.79 342 CYS A CA 1
ATOM 2915 C C . CYS A 1 375 ? 55.100 -9.838 9.696 1.00 25.21 342 CYS A C 1
ATOM 2916 O O . CYS A 1 375 ? 55.814 -9.910 10.685 1.00 25.89 342 CYS A O 1
ATOM 2919 N N . LEU A 1 376 ? 54.111 -10.689 9.446 1.00 25.69 343 LEU A N 1
ATOM 2920 C CA . LEU A 1 376 ? 53.861 -11.872 10.251 1.00 27.12 343 LEU A CA 1
ATOM 2921 C C . LEU A 1 376 ? 55.014 -12.875 10.144 1.00 26.51 343 LEU A C 1
ATOM 2922 O O . LEU A 1 376 ? 55.263 -13.642 11.070 1.00 27.61 343 LEU A O 1
ATOM 2927 N N . GLY A 1 377 ? 55.700 -12.871 9.007 1.00 24.58 344 GLY A N 1
ATOM 2928 C CA . GLY A 1 377 ? 56.758 -13.845 8.757 1.00 24.44 344 GLY A CA 1
ATOM 2929 C C . GLY A 1 377 ? 58.169 -13.349 9.028 1.00 24.25 344 GLY A C 1
ATOM 2930 O O . GLY A 1 377 ? 59.138 -13.971 8.579 1.00 23.30 344 GLY A O 1
ATOM 2931 N N . ARG A 1 378 ? 58.292 -12.247 9.777 1.00 24.45 345 ARG A N 1
ATOM 2932 C CA . ARG A 1 378 ? 59.600 -11.640 10.028 1.00 24.33 345 ARG A CA 1
ATOM 2933 C C . ARG A 1 378 ? 60.588 -12.644 10.629 1.00 25.04 345 ARG A C 1
ATOM 2934 O O . ARG A 1 378 ? 61.713 -12.784 10.139 1.00 24.02 345 ARG A O 1
ATOM 2942 N N . ALA A 1 379 ? 60.164 -13.339 11.682 1.00 26.52 346 ALA A N 1
ATOM 2943 C CA . ALA A 1 379 ? 61.023 -14.323 12.341 1.00 28.19 346 ALA A CA 1
ATOM 2944 C C . ALA A 1 379 ? 61.442 -15.448 11.391 1.00 27.48 346 ALA A C 1
ATOM 2945 O O . ALA A 1 379 ? 62.575 -15.914 11.444 1.00 27.50 346 ALA A O 1
ATOM 2947 N N . MET A 1 380 ? 60.525 -15.875 10.526 1.00 26.73 347 MET A N 1
ATOM 2948 C CA . MET A 1 380 ? 60.809 -16.935 9.556 1.00 26.61 347 MET A CA 1
ATOM 2949 C C . MET A 1 380 ? 61.781 -16.442 8.486 1.00 24.68 347 MET A C 1
ATOM 2950 O O . MET A 1 380 ? 62.755 -17.125 8.155 1.00 24.68 347 MET A O 1
ATOM 2955 N N . ALA A 1 381 ? 61.518 -15.248 7.964 1.00 23.32 348 ALA A N 1
ATOM 2956 C CA . ALA A 1 381 ? 62.377 -14.627 6.953 1.00 22.47 348 ALA A CA 1
ATOM 2957 C C . ALA A 1 381 ? 63.796 -14.421 7.492 1.00 23.39 348 ALA A C 1
ATOM 2958 O O . ALA A 1 381 ? 64.789 -14.763 6.826 1.00 23.13 348 ALA A O 1
ATOM 2960 N N . GLU A 1 382 ? 63.883 -13.891 8.711 1.00 24.55 349 GLU A N 1
ATOM 2961 C CA . GLU A 1 382 ? 65.172 -13.677 9.356 1.00 25.80 349 GLU A CA 1
ATOM 2962 C C . GLU A 1 382 ? 65.906 -14.983 9.647 1.00 26.95 349 GLU A C 1
ATOM 2963 O O . GLU A 1 382 ? 67.122 -15.060 9.470 1.00 26.79 349 GLU A O 1
ATOM 2969 N N . LEU A 1 383 ? 65.168 -16.006 10.083 1.00 27.85 350 LEU A N 1
ATOM 2970 C CA . LEU A 1 383 ? 65.755 -17.330 10.268 1.00 29.63 350 LEU A CA 1
ATOM 2971 C C . LEU A 1 383 ? 66.417 -17.794 8.960 1.00 28.64 350 LEU A C 1
ATOM 2972 O O . LEU A 1 383 ? 67.602 -18.151 8.944 1.00 29.05 350 LEU A O 1
ATOM 2977 N N . MET A 1 384 ? 65.659 -17.742 7.868 1.00 27.30 351 MET A N 1
ATOM 2978 C CA . MET A 1 384 ? 66.166 -18.120 6.548 1.00 27.41 351 MET A CA 1
ATOM 2979 C C . MET A 1 384 ? 67.452 -17.392 6.176 1.00 26.03 351 MET A C 1
ATOM 2980 O O . MET A 1 384 ? 68.427 -18.008 5.781 1.00 25.75 351 MET A O 1
ATOM 2985 N N . PHE A 1 385 ? 67.421 -16.070 6.277 1.00 25.09 352 PHE A N 1
ATOM 2986 C CA . PHE A 1 385 ? 68.569 -15.242 5.948 1.00 24.59 352 PHE A CA 1
ATOM 2987 C C . PHE A 1 385 ? 69.771 -15.516 6.867 1.00 26.47 352 PHE A C 1
ATOM 2988 O O . PHE A 1 385 ? 70.905 -15.664 6.388 1.00 26.24 352 PHE A O 1
ATOM 2996 N N . LYS A 1 386 ? 69.519 -15.607 8.176 1.00 27.75 353 LYS A N 1
ATOM 2997 C CA . LYS A 1 386 ? 70.608 -15.757 9.143 1.00 29.58 353 LYS A CA 1
ATOM 2998 C C . LYS A 1 386 ? 71.283 -17.116 9.058 1.00 30.23 353 LYS A C 1
ATOM 2999 O O . LYS A 1 386 ? 72.434 -17.252 9.442 1.00 31.28 353 LYS A O 1
ATOM 3005 N N . VAL A 1 387 ? 70.571 -18.117 8.546 1.00 29.35 354 VAL A N 1
ATOM 3006 C CA . VAL A 1 387 ? 71.183 -19.425 8.309 1.00 30.28 354 VAL A CA 1
ATOM 3007 C C . VAL A 1 387 ? 71.887 -19.415 6.950 1.00 28.97 354 VAL A C 1
ATOM 3008 O O . VAL A 1 387 ? 73.028 -19.853 6.835 1.00 30.01 354 VAL A O 1
ATOM 3012 N N . SER A 1 388 ? 71.208 -18.889 5.937 1.00 27.22 355 SER A N 1
ATOM 3013 C CA . SER A 1 388 ? 71.654 -19.045 4.548 1.00 26.75 355 SER A CA 1
ATOM 3014 C C . SER A 1 388 ? 72.925 -18.284 4.198 1.00 26.62 355 SER A C 1
ATOM 3015 O O . SER A 1 388 ? 73.796 -18.810 3.514 1.00 26.65 355 SER A O 1
ATOM 3018 N N . ILE A 1 389 ? 72.997 -17.032 4.634 1.00 26.85 356 ILE A N 1
ATOM 3019 C CA . ILE A 1 389 ? 74.047 -16.123 4.186 1.00 27.15 356 ILE A CA 1
ATOM 3020 C C . ILE A 1 389 ? 75.399 -16.498 4.808 1.00 29.11 356 ILE A C 1
ATOM 3021 O O . ILE A 1 389 ? 76.372 -16.664 4.074 1.00 29.84 356 ILE A O 1
ATOM 3026 N N . PRO A 1 390 ? 75.463 -16.650 6.150 1.00 30.55 357 PRO A N 1
ATOM 3027 C CA . PRO A 1 390 ? 76.699 -17.158 6.754 1.00 32.42 357 PRO A CA 1
ATOM 3028 C C . PRO A 1 390 ? 77.127 -18.520 6.197 1.00 32.68 357 PRO A C 1
ATOM 3029 O O . PRO A 1 390 ? 78.320 -18.748 6.004 1.00 33.69 357 PRO A O 1
ATOM 3033 N N . ALA A 1 391 ? 76.173 -19.413 5.942 1.00 31.51 358 ALA A N 1
ATOM 3034 C CA . ALA A 1 391 ? 76.524 -20.734 5.421 1.00 32.12 358 ALA A CA 1
ATOM 3035 C C . ALA A 1 391 ? 77.106 -20.621 4.017 1.00 31.10 358 ALA A C 1
ATOM 3036 O O . ALA A 1 391 ? 78.062 -21.310 3.682 1.00 32.46 358 ALA A O 1
ATOM 3038 N N . LEU A 1 392 ? 76.534 -19.739 3.203 1.00 29.34 359 LEU A N 1
ATOM 3039 C CA . LEU A 1 392 ? 77.075 -19.459 1.879 1.00 28.66 359 LEU A CA 1
ATOM 3040 C C . LEU A 1 392 ? 78.516 -18.927 1.966 1.00 30.42 359 LEU A C 1
ATOM 3041 O O . LEU A 1 392 ? 79.397 -19.393 1.240 1.00 31.31 359 LEU A O 1
ATOM 3046 N N . ALA A 1 393 ? 78.753 -17.981 2.875 1.00 31.15 360 ALA A N 1
ATOM 3047 C CA . ALA A 1 393 ? 80.086 -17.389 3.063 1.00 32.92 360 ALA A CA 1
ATOM 3048 C C . ALA A 1 393 ? 81.162 -18.414 3.425 1.00 35.02 360 ALA A C 1
ATOM 3049 O O . ALA A 1 393 ? 82.266 -18.381 2.876 1.00 35.52 360 ALA A O 1
ATOM 3051 N N . HIS A 1 394 ? 80.835 -19.311 4.354 1.00 36.02 361 HIS A N 1
ATOM 3052 C CA . HIS A 1 394 ? 81.754 -20.370 4.779 1.00 38.46 361 HIS A CA 1
ATOM 3053 C C . HIS A 1 394 ? 82.017 -21.374 3.662 1.00 38.20 361 HIS A C 1
ATOM 3054 O O . HIS A 1 394 ? 83.141 -21.854 3.489 1.00 40.11 361 HIS A O 1
ATOM 3061 N N . ARG A 1 395 ? 80.974 -21.684 2.900 1.00 36.37 362 ARG A N 1
ATOM 3062 C CA . ARG A 1 395 ? 81.066 -22.667 1.837 1.00 36.30 362 ARG A CA 1
ATOM 3063 C C . ARG A 1 395 ? 81.890 -22.160 0.664 1.00 36.15 362 ARG A C 1
ATOM 3064 O O . ARG A 1 395 ? 82.768 -22.874 0.164 1.00 37.25 362 ARG A O 1
ATOM 3072 N N . PHE A 1 396 ? 81.603 -20.932 0.229 1.00 34.67 363 PHE A N 1
ATOM 3073 C CA . PHE A 1 396 ? 82.300 -20.336 -0.905 1.00 34.80 363 PHE A CA 1
ATOM 3074 C C . PHE A 1 396 ? 82.933 -18.970 -0.563 1.00 35.42 363 PHE A C 1
ATOM 3075 O O . PHE A 1 396 ? 82.428 -17.931 -0.998 1.00 34.36 363 PHE A O 1
ATOM 3083 N N . PRO A 1 397 ? 84.055 -18.964 0.189 1.00 37.62 364 PRO A N 1
ATOM 3084 C CA . PRO A 1 397 ? 84.756 -17.690 0.461 1.00 38.77 364 PRO A CA 1
ATOM 3085 C C . PRO A 1 397 ? 85.182 -16.939 -0.806 1.00 38.62 364 PRO A C 1
ATOM 3086 O O . PRO A 1 397 ? 85.367 -15.725 -0.760 1.00 38.90 364 PRO A O 1
ATOM 3090 N N . THR A 1 398 ? 85.325 -17.655 -1.923 1.00 38.30 365 THR A N 1
ATOM 3091 C CA . THR A 1 398 ? 85.807 -17.056 -3.168 1.00 38.51 365 THR A CA 1
ATOM 3092 C C . THR A 1 398 ? 84.675 -16.762 -4.147 1.00 36.44 365 THR A C 1
ATOM 3093 O O . THR A 1 398 ? 84.920 -16.572 -5.341 1.00 36.47 365 THR A O 1
ATOM 3097 N N . LEU A 1 399 ? 83.438 -16.737 -3.644 1.00 34.34 366 LEU A N 1
ATOM 3098 C CA . LEU A 1 399 ? 82.268 -16.492 -4.475 1.00 32.25 366 LEU A CA 1
ATOM 3099 C C . LEU A 1 399 ? 82.391 -15.165 -5.217 1.00 32.43 366 LEU A C 1
ATOM 3100 O O . LEU A 1 399 ? 82.759 -14.157 -4.631 1.00 33.18 366 LEU A O 1
ATOM 3105 N N . ARG A 1 400 ? 82.071 -15.178 -6.507 1.00 32.01 367 ARG A N 1
ATOM 3106 C CA . ARG A 1 400 ? 82.226 -14.007 -7.365 1.00 32.54 367 ARG A CA 1
ATOM 3107 C C . ARG A 1 400 ? 81.236 -14.071 -8.522 1.00 31.63 367 ARG A C 1
ATOM 3108 O O . ARG A 1 400 ? 80.679 -15.136 -8.810 1.00 30.69 367 ARG A O 1
ATOM 3116 N N . LEU A 1 401 ? 81.023 -12.937 -9.184 1.00 31.88 368 LEU A N 1
ATOM 3117 C CA . LEU A 1 401 ? 80.259 -12.916 -10.420 1.00 32.03 368 LEU A CA 1
ATOM 3118 C C . LEU A 1 401 ? 81.001 -13.723 -11.475 1.00 33.84 368 LEU A C 1
ATOM 3119 O O . LEU A 1 401 ? 82.221 -13.588 -11.614 1.00 35.01 368 LEU A O 1
ATOM 3124 N N . ALA A 1 402 ? 80.274 -14.579 -12.199 1.00 33.79 369 ALA A N 1
ATOM 3125 C CA . ALA A 1 402 ? 80.874 -15.343 -13.295 1.00 36.24 369 ALA A CA 1
ATOM 3126 C C . ALA A 1 402 ? 81.390 -14.393 -14.373 1.00 38.60 369 ALA A C 1
ATOM 3127 O O . ALA A 1 402 ? 82.446 -14.622 -14.955 1.00 40.40 369 ALA A O 1
ATOM 3129 N N . ASP A 1 403 ? 80.640 -13.319 -14.615 1.00 39.47 370 ASP A N 1
ATOM 3130 C CA . ASP A 1 403 ? 81.054 -12.266 -15.548 1.00 42.67 370 ASP A CA 1
ATOM 3131 C C . ASP A 1 403 ? 80.875 -10.876 -14.911 1.00 42.91 370 ASP A C 1
ATOM 3132 O O . ASP A 1 403 ? 79.785 -10.304 -14.953 1.00 41.64 370 ASP A O 1
ATOM 3137 N N . PRO A 1 404 ? 81.962 -10.327 -14.334 1.00 44.65 371 PRO A N 1
ATOM 3138 C CA . PRO A 1 404 ? 81.931 -9.028 -13.644 1.00 45.32 371 PRO A CA 1
ATOM 3139 C C . PRO A 1 404 ? 81.531 -7.833 -14.534 1.00 46.97 371 PRO A C 1
ATOM 3140 O O . PRO A 1 404 ? 81.153 -6.780 -14.013 1.00 47.35 371 PRO A O 1
ATOM 3144 N N . GLN A 1 405 ? 81.609 -7.990 -15.853 1.00 48.44 372 GLN A N 1
ATOM 3145 C CA . GLN A 1 405 ? 81.255 -6.910 -16.773 1.00 50.41 372 GLN A CA 1
ATOM 3146 C C . GLN A 1 405 ? 79.757 -6.825 -17.068 1.00 48.62 372 GLN A C 1
ATOM 3147 O O . GLN A 1 405 ? 79.279 -5.813 -17.586 1.00 50.12 372 GLN A O 1
ATOM 3153 N N . ARG A 1 406 ? 79.023 -7.884 -16.739 1.00 45.47 373 ARG A N 1
ATOM 3154 C CA . ARG A 1 406 ? 77.613 -7.984 -17.089 1.00 43.80 373 ARG A CA 1
ATOM 3155 C C . ARG A 1 406 ? 76.734 -7.517 -15.926 1.00 40.87 373 ARG A C 1
ATOM 3156 O O . ARG A 1 406 ? 76.827 -8.057 -14.823 1.00 38.59 373 ARG A O 1
ATOM 3164 N N . GLU A 1 407 ? 75.900 -6.506 -16.173 1.00 40.36 374 GLU A N 1
ATOM 3165 C CA . GLU A 1 407 ? 74.995 -5.989 -15.143 1.00 38.54 374 GLU A CA 1
ATOM 3166 C C . GLU A 1 407 ? 73.969 -7.069 -14.798 1.00 35.05 374 GLU A C 1
ATOM 3167 O O . GLU A 1 407 ? 73.615 -7.895 -15.642 1.00 34.56 374 GLU A O 1
ATOM 3173 N N . ILE A 1 408 ? 73.526 -7.060 -13.548 1.00 32.09 375 ILE A N 1
ATOM 3174 C CA . ILE A 1 408 ? 72.446 -7.910 -13.079 1.00 29.32 375 ILE A CA 1
ATOM 3175 C C . ILE A 1 408 ? 71.152 -7.311 -13.627 1.00 28.91 375 ILE A C 1
ATOM 3176 O O . ILE A 1 408 ? 70.964 -6.097 -13.574 1.00 29.23 375 ILE A O 1
ATOM 3181 N N . THR A 1 409 ? 70.295 -8.159 -14.192 1.00 27.74 376 THR A N 1
ATOM 3182 C CA . THR A 1 409 ? 69.001 -7.735 -14.729 1.00 27.40 376 THR A CA 1
ATOM 3183 C C . THR A 1 409 ? 67.939 -7.785 -13.642 1.00 25.70 376 THR A C 1
ATOM 3184 O O . THR A 1 409 ? 67.699 -8.833 -13.020 1.00 24.08 376 THR A O 1
ATOM 3188 N N . LEU A 1 410 ? 67.319 -6.635 -13.406 1.00 25.91 377 LEU A N 1
ATOM 3189 C CA . LEU A 1 410 ? 66.283 -6.522 -12.408 1.00 24.70 377 LEU A CA 1
ATOM 3190 C C . LEU A 1 410 ? 64.926 -6.415 -13.085 1.00 25.71 377 LEU A C 1
ATOM 3191 O O . LEU A 1 410 ? 64.749 -5.654 -14.038 1.00 26.89 377 LEU A O 1
ATOM 3196 N N . GLY A 1 411 ? 63.966 -7.185 -12.592 1.00 24.62 378 GLY A N 1
ATOM 3197 C CA . GLY A 1 411 ? 62.615 -7.097 -13.123 1.00 25.78 378 GLY A CA 1
ATOM 3198 C C . GLY A 1 411 ? 61.828 -6.053 -12.353 1.00 25.96 378 GLY A C 1
ATOM 3199 O O . GLY A 1 411 ? 62.396 -5.285 -11.573 1.00 25.38 378 GLY A O 1
ATOM 3200 N N . PRO A 1 412 ? 60.506 -6.030 -12.556 1.00 26.82 379 PRO A N 1
ATOM 3201 C CA . PRO A 1 412 ? 59.607 -5.126 -11.835 1.00 26.67 379 PRO A CA 1
ATOM 3202 C C . PRO A 1 412 ? 59.724 -5.327 -10.322 1.00 25.01 379 PRO A C 1
ATOM 3203 O O . PRO A 1 412 ? 60.027 -6.436 -9.885 1.00 24.41 379 PRO A O 1
ATOM 3207 N N . PRO A 1 413 ? 59.502 -4.263 -9.518 1.00 24.78 380 PRO A N 1
ATOM 3208 C CA . PRO A 1 413 ? 59.504 -4.445 -8.068 1.00 23.20 380 PRO A CA 1
ATOM 3209 C C . PRO A 1 413 ? 58.479 -5.504 -7.637 1.00 22.63 380 PRO A C 1
ATOM 3210 O O . PRO A 1 413 ? 57.519 -5.742 -8.354 1.00 22.65 380 PRO A O 1
ATOM 3214 N N . PRO A 1 414 ? 58.680 -6.120 -6.463 1.00 21.75 381 PRO A N 1
ATOM 3215 C CA . PRO A 1 414 ? 59.776 -5.826 -5.524 1.00 21.15 381 PRO A CA 1
ATOM 3216 C C . PRO A 1 414 ? 61.140 -6.452 -5.917 1.00 20.48 381 PRO A C 1
ATOM 3217 O O . PRO A 1 414 ? 61.166 -7.470 -6.626 1.00 20.31 381 PRO A O 1
ATOM 3221 N N . PHE A 1 415 ? 62.229 -5.815 -5.455 1.00 19.99 382 PHE A N 1
ATOM 3222 C CA A PHE A 1 415 ? 63.624 -6.209 -5.743 0.70 19.77 382 PHE A CA 1
ATOM 3223 C CA B PHE A 1 415 ? 63.614 -6.210 -5.757 0.30 19.67 382 PHE A CA 1
ATOM 3224 C C . PHE A 1 415 ? 63.695 -7.600 -6.391 1.00 19.17 382 PHE A C 1
ATOM 3225 O O . PHE A 1 415 ? 63.615 -8.624 -5.701 1.00 18.62 382 PHE A O 1
ATOM 3240 N N . ASP A 1 416 ? 63.864 -7.618 -7.707 1.00 19.45 383 ASP A N 1
ATOM 3241 C CA . ASP A 1 416 ? 63.725 -8.829 -8.500 1.00 19.63 383 ASP A CA 1
ATOM 3242 C C . ASP A 1 416 ? 64.988 -9.153 -9.308 1.00 19.72 383 ASP A C 1
ATOM 3243 O O . ASP A 1 416 ? 65.067 -8.810 -10.487 1.00 21.15 383 ASP A O 1
ATOM 3248 N N . VAL A 1 417 ? 65.960 -9.804 -8.679 1.00 18.35 384 VAL A N 1
ATOM 3249 C CA . VAL A 1 417 ? 67.113 -10.330 -9.410 1.00 19.72 384 VAL A CA 1
ATOM 3250 C C . VAL A 1 417 ? 66.617 -11.472 -10.328 1.00 19.99 384 VAL A C 1
ATOM 3251 O O . VAL A 1 417 ? 66.116 -12.485 -9.842 1.00 19.17 384 VAL A O 1
ATOM 3255 N N . GLU A 1 418 ? 66.733 -11.285 -11.639 1.00 21.05 385 GLU A N 1
ATOM 3256 C CA . GLU A 1 418 ? 66.194 -12.267 -12.584 1.00 22.28 385 GLU A CA 1
ATOM 3257 C C . GLU A 1 418 ? 67.110 -13.491 -12.758 1.00 22.31 385 GLU A C 1
ATOM 3258 O O . GLU A 1 418 ? 66.631 -14.615 -12.980 1.00 22.14 385 GLU A O 1
ATOM 3264 N N . ALA A 1 419 ? 68.416 -13.250 -12.665 1.00 21.61 386 ALA A N 1
ATOM 3265 C CA . ALA A 1 419 ? 69.437 -14.288 -12.781 1.00 22.24 386 ALA A CA 1
ATOM 3266 C C . ALA A 1 419 ? 70.669 -13.797 -12.042 1.00 21.99 386 ALA A C 1
ATOM 3267 O O . ALA A 1 419 ? 70.946 -12.596 -12.022 1.00 22.37 386 ALA A O 1
ATOM 3269 N N . LEU A 1 420 ? 71.405 -14.715 -11.431 1.00 21.58 387 LEU A N 1
ATOM 3270 C CA . LEU A 1 420 ? 72.631 -14.355 -10.749 1.00 21.96 387 LEU A CA 1
ATOM 3271 C C . LEU A 1 420 ? 73.669 -15.463 -10.924 1.00 22.84 387 LEU A C 1
ATOM 3272 O O . LEU A 1 420 ? 73.728 -16.401 -10.131 1.00 22.60 387 LEU A O 1
ATOM 3277 N N . LEU A 1 421 ? 74.480 -15.324 -11.971 1.00 24.69 388 LEU A N 1
ATOM 3278 C CA . LEU A 1 421 ? 75.488 -16.304 -12.360 1.00 26.13 388 LEU A CA 1
ATOM 3279 C C . LEU A 1 421 ? 76.779 -16.092 -11.602 1.00 26.45 388 LEU A C 1
ATOM 3280 O O . LEU A 1 421 ? 77.507 -15.130 -11.857 1.00 26.94 388 LEU A O 1
ATOM 3285 N N . LEU A 1 422 ? 77.057 -17.007 -10.678 1.00 26.49 389 LEU A N 1
ATOM 3286 C CA . LEU A 1 422 ? 78.196 -16.886 -9.789 1.00 27.04 389 LEU A CA 1
ATOM 3287 C C . LEU A 1 422 ? 79.159 -18.038 -9.993 1.00 29.30 389 LEU A C 1
ATOM 3288 O O . LEU A 1 422 ? 78.760 -19.137 -10.365 1.00 29.58 389 LEU A O 1
ATOM 3293 N N . ASP A 1 423 ? 80.430 -17.771 -9.734 1.00 31.36 390 ASP A N 1
ATOM 3294 C CA . ASP A 1 423 ? 81.455 -18.785 -9.768 1.00 33.94 390 ASP A CA 1
ATOM 3295 C C . ASP A 1 423 ? 82.229 -18.676 -8.451 1.00 34.68 390 ASP A C 1
ATOM 3296 O O . ASP A 1 423 ? 81.916 -17.823 -7.605 1.00 33.96 390 ASP A O 1
ATOM 3301 N N . TRP A 1 424 ? 83.226 -19.539 -8.267 1.00 36.35 391 TRP A N 1
ATOM 3302 C CA . TRP A 1 424 ? 84.023 -19.543 -7.053 1.00 37.17 391 TRP A CA 1
ATOM 3303 C C . TRP A 1 424 ? 85.338 -20.271 -7.286 1.00 39.42 391 TRP A C 1
ATOM 3304 O O . TRP A 1 424 ? 85.599 -20.772 -8.374 1.00 40.23 391 TRP A O 1
#

Foldseek 3Di:
DDDVVVDDDPLRPDDDPPDDLVVSQVVVLVVLVQVQQDADLLHGDVVVVVVLVVDQKDWSDFGPDDPGATAMEGQALQLQQPVQADLQWAQQVVVHDPPDDDDQAQPLSNDDPPVSVVLLVLQLVLQDLVNLVVLLVVLLVLQVVLLVVCVVVAFFDWCLVSPLLSRLQCSLCVLQVNDPVCRVVLVVLLCQLVDPPDPVSNVVSVVVNLVVLLVSLVVQQCDDDSHSNVRSSVVQPVVADSSNVSSNSCCSNHVVSLLLSLLRSSLLVVCQVPLVQVVCCQPPVVQQVLQLLLSLLSNLLQQKGRKIAGCAWDDRPNDIRHHGYIYIYGQNSHSQVPPPDPVSPRDSNDPDRDGASQHHHSNGHSNPSVSSSNCVSNNSVVCNSCSPKHQPDPVDDFDADTDSGRRPTTTIHD